Protein AF-A0A062GW82-F1 (afdb_monomer_lite)

Radius of gyration: 28.79 Å; chains: 1; bounding box: 67×56×86 Å

pLDDT: mean 89.24, std 9.69, range [45.62, 98.44]

Sequence (440 aa):
LTATAAAIFVGYLLVKIGVVNQQMAKETWIAPILDFFKRYGVKLALVLLLLIGFFRISDIIAGVISNVFYQDLNFSKEQIAEAVKIYGVLFSLVGGFLGGLLAQRINIMKLMFVGAVLASSTNLIFIGLVKSGQPLDMVDVKVGEHSYQVKPDEVGLWKLEVPSSAFSGTKQIEVKAAYASNDVAPVTRTQPLLTTESAKSPLQILPVMGNDQVSLKDGEGSVVVRGQYFGKALTPTQKIIISLDGQNFDAKMTDQKGVFSAAIDAKKLVASTSKELNVAVMDGEQKILSASHPYAVSSNQKAASELDVNIEPVAYIDPLSGQPVEVSGKVIKPYSSLWLYFAIIVDNLASGLAGAAFIAFLSSLTSVSFTAVQYAIFSSLMTLTPKLLGGYSGTIVSNIGYPKFFLMTTLIGIPILILVVWVGKLLRDHQTHESEKAGE

Foldseek 3Di:
DVVVVVVVVVLVVCCVVVVDPPVNCCLQPPVQLVVLCVQQPDVLSVLVLVLLQQLCQLQLLCVLCVVVLCVLLVDDPVLVCCLCVPLLVVLLVVLQVVLQVVVVVDPLLVLLLLLLLLLLVLLVLVLVQLVQWFAKDWKWKQQAPDIDTWHAFSSFKTKDWAWLLSNVVGQKMKIWIDGPPVPADIEIFIWGAAEPVNVVAQKDKTQFVRPLEQEPVLQPFWGKTKMFGDDPDDDPQKWKWKDAPRDTFTWDDPDPLRMIITTHRSNSCQPGPQQKIKIFIDRPPDTPHIDIDHGYYDPDCPDLADKDKFWDDWGYGHSPPRGITMTIIGIHHHTDSVSSSVSSNSNSSSVSSSVSSVLSVQQVSGDPSNRVSSSVVSVCSSCPNSVVSSVCSVVVCVVPNSSVSSVVSSVSSVVSSVSSVVSVVSVVVSVVVVVVVVVD

Structure (mmCIF, N/CA/C/O backbone):
data_AF-A0A062GW82-F1
#
_entry.id   AF-A0A062GW82-F1
#
loop_
_atom_site.group_PDB
_atom_site.id
_atom_site.type_symbol
_atom_site.label_atom_id
_atom_site.label_alt_id
_atom_site.label_comp_id
_atom_site.label_asym_id
_atom_site.label_entity_id
_atom_site.label_seq_id
_atom_site.pdbx_PDB_ins_code
_atom_site.Cartn_x
_atom_site.Cartn_y
_atom_site.Cartn_z
_atom_site.occupancy
_atom_site.B_iso_or_equiv
_atom_site.auth_seq_id
_atom_site.auth_comp_id
_atom_site.auth_asym_id
_atom_site.auth_atom_id
_atom_site.pdbx_PDB_model_num
ATOM 1 N N . LEU A 1 1 ? -8.883 11.085 -20.533 1.00 55.06 1 LEU A N 1
ATOM 2 C CA . LEU A 1 1 ? -9.249 11.640 -21.860 1.00 55.06 1 LEU A CA 1
ATOM 3 C C . LEU A 1 1 ? -9.427 13.162 -21.855 1.00 55.06 1 LEU A C 1
ATOM 5 O O . LEU A 1 1 ? -8.930 13.804 -22.770 1.00 55.06 1 LEU A O 1
ATOM 9 N N . THR A 1 2 ? -10.075 13.753 -20.846 1.00 71.75 2 THR A N 1
ATOM 10 C CA . THR A 1 2 ? -10.357 15.203 -20.780 1.00 71.75 2 THR A CA 1
ATOM 11 C C . THR A 1 2 ? -9.103 16.084 -20.747 1.00 71.75 2 THR A C 1
ATOM 13 O O . THR A 1 2 ? -9.040 17.059 -21.484 1.00 71.75 2 THR A O 1
ATOM 16 N N . ALA A 1 3 ? -8.071 15.716 -19.980 1.00 70.81 3 ALA A N 1
ATOM 17 C CA . ALA A 1 3 ? -6.833 16.500 -19.881 1.00 70.81 3 ALA A CA 1
ATOM 18 C C . ALA A 1 3 ? -6.009 16.519 -21.184 1.00 70.81 3 ALA A C 1
ATOM 20 O O . ALA A 1 3 ? -5.510 17.566 -21.579 1.00 70.81 3 ALA A O 1
ATOM 21 N N . THR A 1 4 ? -5.899 15.386 -21.887 1.00 70.31 4 THR A N 1
ATOM 22 C CA . THR A 1 4 ? -5.193 15.307 -23.180 1.00 70.31 4 THR A CA 1
ATOM 23 C C . THR A 1 4 ? -5.941 16.070 -24.267 1.00 70.31 4 THR A C 1
ATOM 25 O O . THR A 1 4 ? -5.326 16.827 -25.011 1.00 70.31 4 THR A O 1
ATOM 28 N N . ALA A 1 5 ? -7.269 15.924 -24.328 1.00 76.62 5 ALA A N 1
ATOM 29 C CA . ALA A 1 5 ? -8.098 16.698 -25.246 1.00 76.62 5 ALA A CA 1
ATOM 30 C C . ALA A 1 5 ? -7.999 18.203 -24.953 1.00 76.62 5 ALA A C 1
ATOM 32 O O . ALA A 1 5 ? -7.835 18.987 -25.880 1.00 76.62 5 ALA A O 1
ATOM 33 N N . ALA A 1 6 ? -8.005 18.600 -23.675 1.00 81.00 6 ALA A N 1
ATOM 34 C CA . ALA A 1 6 ? -7.804 19.985 -23.262 1.00 81.00 6 ALA A CA 1
ATOM 35 C C . ALA A 1 6 ? -6.408 20.505 -23.635 1.00 81.00 6 ALA A C 1
ATOM 37 O O . ALA A 1 6 ? -6.304 21.596 -24.176 1.00 81.00 6 ALA A O 1
ATOM 38 N N . ALA A 1 7 ? -5.342 19.728 -23.424 1.00 78.69 7 ALA A N 1
ATOM 39 C CA . ALA A 1 7 ? -3.981 20.123 -23.793 1.00 78.69 7 ALA A CA 1
ATOM 40 C C . ALA A 1 7 ? -3.819 20.296 -25.313 1.00 78.69 7 ALA A C 1
ATOM 42 O O . ALA A 1 7 ? -3.257 21.294 -25.762 1.00 78.69 7 ALA A O 1
ATOM 43 N N . ILE A 1 8 ? -4.364 19.368 -26.110 1.00 82.06 8 ILE A N 1
ATOM 44 C CA . ILE A 1 8 ? -4.376 19.466 -27.578 1.00 82.06 8 ILE A CA 1
ATOM 45 C C . ILE A 1 8 ? -5.206 20.674 -28.022 1.00 82.06 8 ILE A C 1
ATOM 47 O O . ILE A 1 8 ? -4.781 21.420 -28.900 1.00 82.06 8 ILE A O 1
ATOM 51 N N . PHE A 1 9 ? -6.366 20.899 -27.402 1.00 85.25 9 PHE A N 1
ATOM 52 C CA . PHE A 1 9 ? -7.244 22.024 -27.710 1.00 85.25 9 PHE A CA 1
ATOM 53 C C . PHE A 1 9 ? -6.609 23.374 -27.361 1.00 85.25 9 PHE A C 1
ATOM 55 O O . PHE A 1 9 ? -6.669 24.297 -28.166 1.00 85.25 9 PHE A O 1
ATOM 62 N N . VAL A 1 10 ? -5.946 23.479 -26.206 1.00 85.38 10 VAL A N 1
ATOM 63 C CA . VAL A 1 10 ? -5.182 24.666 -25.799 1.00 85.38 10 VAL A CA 1
ATOM 64 C C . VAL A 1 10 ? -4.016 24.897 -26.756 1.00 85.38 10 VAL A C 1
ATOM 66 O O . VAL A 1 10 ? -3.857 26.010 -27.245 1.00 85.38 10 VAL A O 1
ATOM 69 N N . GLY A 1 11 ? -3.247 23.859 -27.096 1.00 80.81 11 GLY A N 1
ATOM 70 C CA . GLY A 1 11 ? -2.172 23.959 -28.087 1.00 80.81 11 GLY A CA 1
ATOM 71 C C . GLY A 1 11 ? -2.684 24.429 -29.452 1.00 80.81 11 GLY A C 1
ATOM 72 O O . GLY A 1 11 ? -2.124 25.348 -30.045 1.00 80.81 11 GLY A O 1
ATOM 73 N N . TYR A 1 12 ? -3.803 23.869 -29.916 1.00 83.56 12 TYR A N 1
ATOM 74 C CA . TYR A 1 12 ? -4.475 24.290 -31.144 1.00 83.56 12 TYR A CA 1
ATOM 75 C C . TYR A 1 12 ? -4.957 25.748 -31.075 1.00 83.56 12 TYR A C 1
ATOM 77 O O . TYR A 1 12 ? -4.729 26.507 -32.015 1.00 83.56 12 TYR A O 1
ATOM 85 N N . LEU A 1 13 ? -5.578 26.166 -29.966 1.00 85.69 13 LEU A N 1
ATOM 86 C CA . LEU A 1 13 ? -6.027 27.544 -29.750 1.00 85.69 13 LEU A CA 1
ATOM 87 C C . LEU A 1 13 ? -4.859 28.530 -29.742 1.00 85.69 13 LEU A C 1
ATOM 89 O O . LEU A 1 13 ? -4.950 29.563 -30.394 1.00 85.69 13 LEU A O 1
ATOM 93 N N . LEU A 1 14 ? -3.756 28.211 -29.065 1.00 85.44 14 LEU A N 1
ATOM 94 C CA . LEU A 1 14 ? -2.565 29.064 -29.009 1.00 85.44 14 LEU A CA 1
ATOM 95 C C . LEU A 1 14 ? -1.950 29.284 -30.397 1.00 85.44 14 LEU A C 1
ATOM 97 O O . LEU A 1 14 ? -1.530 30.396 -30.720 1.00 85.44 14 LEU A O 1
ATOM 101 N N . VAL A 1 15 ? -1.952 28.249 -31.242 1.00 83.88 15 VAL A N 1
ATOM 102 C CA . VAL A 1 15 ? -1.514 28.353 -32.641 1.00 83.88 15 VAL A CA 1
ATOM 103 C C . VAL A 1 15 ? -2.528 29.135 -33.485 1.00 83.88 15 VAL A C 1
ATOM 105 O O . VAL A 1 15 ? -2.142 29.958 -34.311 1.00 83.88 15 VAL A O 1
ATOM 108 N N . LYS A 1 16 ? -3.832 28.920 -33.271 1.00 84.12 16 LYS A N 1
ATOM 109 C CA . LYS A 1 16 ? -4.908 29.585 -34.025 1.00 84.12 16 LYS A CA 1
ATOM 110 C C . LYS A 1 16 ? -5.031 31.078 -33.709 1.00 84.12 16 LYS A C 1
ATOM 112 O O . LYS A 1 16 ? -5.319 31.858 -34.608 1.00 84.12 16 LYS A O 1
ATOM 117 N N . ILE A 1 17 ? -4.811 31.468 -32.454 1.00 87.50 17 ILE A N 1
ATOM 118 C CA . ILE A 1 17 ? -4.850 32.862 -31.980 1.00 87.50 17 ILE A CA 1
ATOM 119 C C . ILE A 1 17 ? -3.544 33.605 -32.342 1.00 87.50 17 ILE A C 1
ATOM 121 O O . ILE A 1 17 ? -3.453 34.816 -32.182 1.00 87.50 17 ILE A O 1
ATOM 125 N N . GLY A 1 18 ? -2.535 32.905 -32.876 1.00 81.81 18 GLY A N 1
ATOM 126 C CA . GLY A 1 18 ? -1.275 33.509 -33.321 1.00 81.81 18 GLY A CA 1
ATOM 127 C C . GLY A 1 18 ? -0.275 33.783 -32.195 1.00 81.81 18 GLY A C 1
ATOM 128 O O . GLY A 1 18 ? 0.764 34.386 -32.442 1.00 81.81 18 GLY A O 1
ATOM 129 N N . VAL A 1 19 ? -0.551 33.304 -30.976 1.00 84.38 19 VAL A N 1
ATOM 130 C CA . VAL A 1 19 ? 0.381 33.364 -29.834 1.00 84.38 19 VAL A CA 1
ATOM 131 C C . VAL A 1 19 ? 1.617 32.496 -30.099 1.00 84.38 19 VAL A C 1
ATOM 133 O O . VAL A 1 19 ? 2.715 32.814 -29.652 1.00 84.38 19 VAL A O 1
ATOM 136 N N . VAL A 1 20 ? 1.449 31.407 -30.857 1.00 79.25 20 VAL A N 1
ATOM 137 C CA . VAL A 1 20 ? 2.528 30.507 -31.279 1.00 79.25 20 VAL A CA 1
ATOM 138 C C . VAL A 1 20 ? 2.574 30.453 -32.805 1.00 79.25 20 VAL A C 1
ATOM 140 O O . VAL A 1 20 ? 1.591 30.096 -33.452 1.00 79.25 20 VAL A O 1
ATOM 143 N N . ASN A 1 21 ? 3.732 30.769 -33.389 1.00 84.50 21 ASN A N 1
ATOM 144 C CA . ASN A 1 21 ? 3.948 30.676 -34.833 1.00 84.50 21 ASN A CA 1
ATOM 145 C C . ASN A 1 21 ? 3.745 29.224 -35.320 1.00 84.50 21 ASN A C 1
ATOM 147 O O . ASN A 1 21 ? 4.320 28.290 -34.762 1.00 84.50 21 ASN A O 1
ATOM 151 N N . GLN A 1 22 ? 2.952 29.027 -36.380 1.00 79.25 22 GLN A N 1
ATOM 152 C CA . GLN A 1 22 ? 2.665 27.704 -36.954 1.00 79.25 22 GLN A CA 1
ATOM 153 C C . GLN A 1 22 ? 3.920 26.937 -37.389 1.00 79.25 22 GLN A C 1
ATOM 155 O O . GLN A 1 22 ? 3.979 25.717 -37.228 1.00 79.25 22 GLN A O 1
ATOM 160 N N . GLN A 1 23 ? 4.915 27.635 -37.934 1.00 81.12 23 GLN A N 1
ATOM 161 C CA . GLN A 1 23 ? 6.194 27.058 -38.341 1.00 81.12 23 GLN A CA 1
ATOM 162 C C . GLN A 1 23 ? 6.953 26.542 -37.117 1.00 81.12 23 GLN A C 1
ATOM 164 O O . GLN A 1 23 ? 7.304 25.367 -37.052 1.00 81.12 23 GLN A O 1
ATOM 169 N N . MET A 1 24 ? 7.069 27.387 -36.092 1.00 79.69 24 MET A N 1
ATOM 170 C CA . MET A 1 24 ? 7.693 27.047 -34.815 1.00 79.69 24 MET A CA 1
ATOM 171 C C . MET A 1 24 ? 6.967 25.887 -34.118 1.00 79.69 24 MET A C 1
ATOM 173 O O . MET A 1 24 ? 7.612 24.999 -33.569 1.00 79.69 24 MET A O 1
ATOM 177 N N . ALA A 1 25 ? 5.632 25.829 -34.180 1.00 79.25 25 ALA A N 1
ATOM 178 C CA . ALA A 1 25 ? 4.855 24.714 -33.642 1.00 79.25 25 ALA A CA 1
ATOM 179 C C . ALA A 1 25 ? 5.133 23.400 -34.392 1.00 79.25 25 ALA A C 1
ATOM 181 O O . ALA A 1 25 ? 5.329 22.363 -33.759 1.00 79.25 25 ALA A O 1
ATOM 182 N N . LYS A 1 26 ? 5.203 23.428 -35.729 1.00 81.88 26 LYS A N 1
ATOM 183 C CA . LYS A 1 26 ? 5.572 22.247 -36.528 1.00 81.88 26 LYS A CA 1
ATOM 184 C C . LYS A 1 26 ? 6.994 21.782 -36.218 1.00 81.88 26 LYS A C 1
ATOM 186 O O . LYS A 1 26 ? 7.199 20.589 -36.007 1.00 81.88 26 LYS A O 1
ATOM 191 N N . GLU A 1 27 ? 7.948 22.703 -36.143 1.00 83.50 27 GLU A N 1
ATOM 192 C CA . GLU A 1 27 ? 9.352 22.413 -35.829 1.00 83.50 27 GLU A CA 1
ATOM 193 C C . GLU A 1 27 ? 9.544 21.908 -34.396 1.00 83.50 27 GLU A C 1
ATOM 195 O O . GLU A 1 27 ? 10.375 21.040 -34.158 1.00 83.50 27 GLU A O 1
ATOM 200 N N . THR A 1 28 ? 8.735 22.388 -33.451 1.00 81.62 28 THR A N 1
ATOM 201 C CA . THR A 1 28 ? 8.851 22.003 -32.040 1.00 81.62 28 THR A CA 1
ATOM 202 C C . THR A 1 28 ? 8.100 20.712 -31.720 1.00 81.62 28 THR A C 1
ATOM 204 O O . THR A 1 28 ? 8.574 19.942 -30.898 1.00 81.62 28 THR A O 1
ATOM 207 N N . TRP A 1 29 ? 6.943 20.438 -32.335 1.00 81.19 29 TRP A N 1
ATOM 208 C CA . TRP A 1 29 ? 6.079 19.314 -31.927 1.00 81.19 29 TRP A CA 1
ATOM 209 C C . TRP A 1 29 ? 6.037 18.166 -32.937 1.00 81.19 29 TRP A C 1
ATOM 211 O O . TRP A 1 29 ? 5.917 17.009 -32.543 1.00 81.19 29 TRP A O 1
ATOM 221 N N . ILE A 1 30 ? 6.127 18.458 -34.237 1.00 86.62 30 ILE A N 1
ATOM 222 C CA . ILE A 1 30 ? 5.937 17.457 -35.299 1.00 86.62 30 ILE A CA 1
ATOM 223 C C . ILE A 1 30 ? 7.282 16.974 -35.844 1.00 86.62 30 ILE A C 1
ATOM 225 O O . ILE A 1 30 ? 7.495 15.766 -35.963 1.00 86.62 30 ILE A O 1
ATOM 229 N N . ALA A 1 31 ? 8.202 17.894 -36.148 1.00 91.00 31 ALA A N 1
ATOM 230 C CA . ALA A 1 31 ? 9.514 17.561 -36.698 1.00 91.00 31 ALA A CA 1
ATOM 231 C C . ALA A 1 31 ? 10.318 16.570 -35.828 1.00 91.00 31 ALA A C 1
ATOM 233 O O . ALA A 1 31 ? 10.856 15.627 -36.407 1.00 91.00 31 ALA A O 1
ATOM 234 N N . PRO A 1 32 ? 10.326 16.660 -34.480 1.00 91.62 32 PRO A N 1
ATOM 235 C CA . PRO A 1 32 ? 11.041 15.704 -33.634 1.00 91.62 32 PRO A CA 1
ATOM 236 C C . PRO A 1 32 ? 10.488 14.281 -33.726 1.00 91.62 32 PRO A C 1
ATOM 238 O O . PRO A 1 32 ? 11.246 13.314 -33.695 1.00 91.62 32 PRO A O 1
ATOM 241 N N . ILE A 1 33 ? 9.165 14.138 -33.837 1.00 92.19 33 ILE A N 1
ATOM 242 C CA . ILE A 1 33 ? 8.514 12.830 -33.953 1.00 92.19 33 ILE A CA 1
ATOM 243 C C . ILE A 1 33 ? 8.814 12.246 -35.332 1.00 92.19 33 ILE A C 1
ATOM 245 O O . ILE A 1 33 ? 9.249 11.103 -35.440 1.00 92.19 33 ILE A O 1
ATOM 249 N N . LEU A 1 34 ? 8.636 13.041 -36.390 1.00 92.81 34 LEU A N 1
ATOM 250 C CA . LEU A 1 34 ? 8.944 12.607 -37.751 1.00 92.81 34 LEU A CA 1
ATOM 251 C C . LEU A 1 34 ? 10.418 12.220 -37.907 1.00 92.81 34 LEU A C 1
ATOM 253 O O . LEU A 1 34 ? 10.697 11.211 -38.546 1.00 92.81 34 LEU A O 1
ATOM 257 N N . ASP A 1 35 ? 11.340 12.982 -37.317 1.00 94.12 35 ASP A N 1
ATOM 258 C CA . ASP A 1 35 ? 12.768 12.655 -37.266 1.00 94.12 35 ASP A CA 1
ATOM 259 C C . ASP A 1 35 ? 13.000 11.264 -36.665 1.00 94.12 35 ASP A C 1
ATOM 261 O O . ASP A 1 35 ? 13.651 10.423 -37.279 1.00 94.12 35 ASP A O 1
ATOM 265 N N . PHE A 1 36 ? 12.391 10.974 -35.515 1.00 94.62 36 PHE A N 1
ATOM 266 C CA . PHE A 1 36 ? 12.521 9.672 -34.863 1.00 94.62 36 PHE A CA 1
ATOM 267 C C . PHE A 1 36 ? 12.032 8.512 -35.748 1.00 94.62 36 PHE A C 1
ATOM 269 O O . PHE A 1 36 ? 12.741 7.519 -35.924 1.00 94.62 36 PHE A O 1
ATOM 276 N N . PHE A 1 37 ? 10.850 8.643 -36.358 1.00 95.31 37 PHE A N 1
ATOM 277 C CA . PHE A 1 37 ? 10.302 7.610 -37.245 1.00 95.31 37 PHE A CA 1
ATOM 278 C C . PHE A 1 37 ? 11.082 7.464 -38.555 1.00 95.31 37 PHE A C 1
ATOM 280 O O . PHE A 1 37 ? 11.136 6.364 -39.102 1.00 95.31 37 PHE A O 1
ATOM 287 N N . LYS A 1 38 ? 11.689 8.544 -39.059 1.00 93.62 38 LYS A N 1
ATOM 288 C CA . LYS A 1 38 ? 12.565 8.495 -40.235 1.00 93.62 38 LYS A CA 1
ATOM 289 C C . LYS A 1 38 ? 13.873 7.774 -39.932 1.00 93.62 38 LYS A C 1
ATOM 291 O O . LYS A 1 38 ? 14.267 6.939 -40.735 1.00 93.62 38 LYS A O 1
ATOM 296 N N . ARG A 1 39 ? 14.503 8.066 -38.786 1.00 93.00 39 ARG A N 1
ATOM 297 C CA . ARG A 1 39 ? 15.766 7.437 -38.371 1.00 93.00 39 ARG A CA 1
ATOM 298 C C . ARG A 1 39 ? 15.598 5.936 -38.176 1.00 93.00 39 ARG A C 1
ATOM 300 O O . ARG A 1 39 ? 16.270 5.159 -38.828 1.00 93.00 39 ARG A O 1
ATOM 307 N N . TYR A 1 40 ? 14.636 5.520 -37.357 1.00 93.12 40 TYR A N 1
ATOM 308 C CA . TYR A 1 40 ? 14.508 4.106 -36.993 1.00 93.12 40 TYR A CA 1
ATOM 309 C C . TYR A 1 40 ? 13.580 3.300 -37.916 1.00 93.12 40 TYR A C 1
ATOM 311 O O . TYR A 1 40 ? 13.582 2.071 -37.886 1.00 93.12 40 TYR A O 1
ATOM 319 N N . GLY A 1 41 ? 12.760 3.954 -38.738 1.00 93.75 41 GLY A N 1
ATOM 320 C CA . GLY A 1 41 ? 11.681 3.302 -39.478 1.00 93.75 41 GLY A CA 1
ATOM 321 C C . GLY A 1 41 ? 10.505 2.898 -38.577 1.00 93.75 41 GLY A C 1
ATOM 322 O O . GLY A 1 41 ? 10.632 2.736 -37.363 1.00 93.75 41 GLY A O 1
ATOM 323 N N . VAL A 1 42 ? 9.324 2.706 -39.176 1.00 93.56 42 VAL A N 1
ATOM 324 C CA . VAL A 1 42 ? 8.060 2.523 -38.430 1.00 93.56 42 VAL A CA 1
ATOM 325 C C . VAL A 1 42 ? 8.102 1.326 -37.480 1.00 93.56 42 VAL A C 1
ATOM 327 O O . VAL A 1 42 ? 7.722 1.450 -36.319 1.00 93.56 42 VAL A O 1
ATOM 330 N N . LYS A 1 43 ? 8.593 0.172 -37.947 1.00 94.25 43 LYS A N 1
ATOM 331 C CA . LYS A 1 43 ? 8.617 -1.059 -37.144 1.00 94.25 43 LYS A CA 1
ATOM 332 C C . LYS A 1 43 ? 9.477 -0.900 -35.888 1.00 94.25 43 LYS A C 1
ATOM 334 O O . LYS A 1 43 ? 8.993 -1.170 -34.796 1.00 94.25 43 LYS A O 1
ATOM 339 N N . LEU A 1 44 ? 10.728 -0.460 -36.027 1.00 94.88 44 LEU A N 1
ATOM 340 C CA . LEU A 1 44 ? 11.640 -0.309 -34.890 1.00 94.88 44 LEU A CA 1
ATOM 341 C C . LEU A 1 44 ? 11.208 0.841 -33.977 1.00 94.88 44 LEU A C 1
ATOM 343 O O . LEU A 1 44 ? 11.187 0.655 -32.765 1.00 94.88 44 LEU A O 1
ATOM 347 N N . ALA A 1 45 ? 10.772 1.975 -34.534 1.00 95.94 45 ALA A N 1
ATOM 348 C CA . ALA A 1 45 ? 10.249 3.094 -33.751 1.00 95.94 45 ALA A CA 1
ATOM 349 C C . ALA A 1 45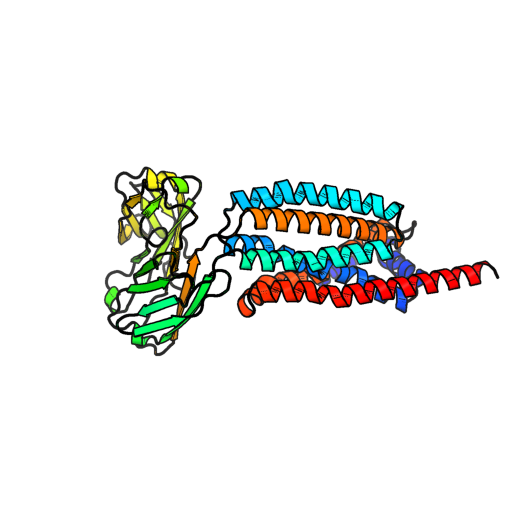 ? 9.091 2.665 -32.834 1.00 95.94 45 ALA A C 1
ATOM 351 O O . ALA A 1 45 ? 9.101 2.977 -31.646 1.00 95.94 45 ALA A O 1
ATOM 352 N N . LEU A 1 46 ? 8.123 1.892 -33.341 1.00 96.44 46 LEU A N 1
ATOM 353 C CA . LEU A 1 46 ? 7.007 1.398 -32.526 1.00 96.44 46 LEU A CA 1
ATOM 354 C C . LEU A 1 46 ? 7.468 0.457 -31.406 1.00 96.44 46 LEU A C 1
ATOM 356 O O . LEU A 1 46 ? 6.998 0.579 -30.277 1.00 96.44 46 LEU A O 1
ATOM 360 N N . VAL A 1 47 ? 8.404 -0.452 -31.687 1.00 96.44 47 VAL A N 1
ATOM 361 C CA . VAL A 1 47 ? 8.925 -1.379 -30.668 1.00 96.44 47 VAL A CA 1
ATOM 362 C C . VAL A 1 47 ? 9.763 -0.634 -29.616 1.00 96.44 47 VAL A C 1
ATOM 364 O O . VAL A 1 47 ? 9.667 -0.952 -28.432 1.00 96.44 47 VAL A O 1
ATOM 367 N N . LEU A 1 48 ? 10.513 0.405 -30.003 1.00 96.62 48 LEU A N 1
ATOM 368 C CA . LEU A 1 48 ? 11.215 1.296 -29.071 1.00 96.62 48 LEU A CA 1
ATOM 369 C C . LEU A 1 48 ? 10.238 2.048 -28.162 1.00 96.62 48 LEU A C 1
ATOM 371 O O . LEU A 1 48 ? 10.453 2.097 -26.955 1.00 96.62 48 LEU A O 1
ATOM 375 N N . LEU A 1 49 ? 9.147 2.591 -28.712 1.00 96.38 49 LEU A N 1
ATOM 376 C CA . LEU A 1 49 ? 8.112 3.270 -27.925 1.00 96.38 49 LEU A CA 1
ATOM 377 C C . LEU A 1 49 ? 7.411 2.312 -26.955 1.00 96.38 49 LEU A C 1
ATOM 379 O O . LEU A 1 49 ? 7.155 2.688 -25.811 1.00 96.38 49 LEU A O 1
ATOM 383 N N . LEU A 1 50 ? 7.149 1.068 -27.376 1.00 96.50 50 LEU A N 1
ATOM 384 C CA . LEU A 1 50 ? 6.657 0.021 -26.479 1.00 96.50 50 LEU A CA 1
ATOM 385 C C . LEU A 1 50 ? 7.661 -0.248 -25.357 1.00 96.50 50 LEU A C 1
ATOM 387 O O . LEU A 1 50 ? 7.275 -0.257 -24.192 1.00 96.50 50 LEU A O 1
ATOM 391 N N . LEU A 1 51 ? 8.949 -0.411 -25.672 1.00 97.06 51 LEU A N 1
ATOM 392 C CA . LEU A 1 51 ? 9.960 -0.624 -24.640 1.00 97.06 51 LEU A CA 1
ATOM 393 C C . LEU A 1 51 ? 9.994 0.552 -23.666 1.00 97.06 51 LEU A C 1
ATOM 395 O O . LEU A 1 51 ? 9.927 0.334 -22.465 1.00 97.06 51 LEU A O 1
ATOM 399 N N . ILE A 1 52 ? 10.014 1.786 -24.166 1.00 96.12 52 ILE A N 1
ATOM 400 C CA . ILE A 1 52 ? 10.029 2.994 -23.338 1.00 96.12 52 ILE A CA 1
ATOM 401 C C . ILE A 1 52 ? 8.821 3.034 -22.398 1.00 96.12 52 ILE A C 1
ATOM 403 O O . ILE A 1 52 ? 8.992 3.240 -21.199 1.00 96.12 52 ILE A O 1
ATOM 407 N N . GLY A 1 53 ? 7.613 2.813 -22.922 1.00 95.62 53 GLY A N 1
ATOM 408 C CA . GLY A 1 53 ? 6.376 2.900 -22.143 1.00 95.62 53 GLY A CA 1
ATOM 409 C C . GLY A 1 53 ? 6.175 1.766 -21.134 1.00 95.62 53 GLY A C 1
ATOM 410 O O . GLY A 1 53 ? 5.461 1.952 -20.150 1.00 95.62 53 GLY A O 1
ATOM 411 N N . PHE A 1 54 ? 6.790 0.602 -21.357 1.00 96.06 54 PHE A N 1
ATOM 412 C CA . PHE A 1 54 ? 6.615 -0.578 -20.506 1.00 96.06 54 PHE A CA 1
ATOM 413 C C . PHE A 1 54 ? 7.843 -0.932 -19.663 1.00 96.06 54 PHE A C 1
ATOM 415 O O . PHE A 1 54 ? 7.701 -1.719 -18.736 1.00 96.06 54 PHE A O 1
ATOM 422 N N . PHE A 1 55 ? 9.024 -0.354 -19.905 1.00 95.75 55 PHE A N 1
ATOM 423 C CA . PHE A 1 55 ? 10.264 -0.743 -19.213 1.00 95.75 55 PHE A CA 1
ATOM 424 C C . PHE A 1 55 ? 10.148 -0.684 -17.683 1.00 95.75 55 PHE A C 1
ATOM 426 O O . PHE A 1 55 ? 10.690 -1.538 -16.988 1.00 95.75 55 PHE A O 1
ATOM 433 N N . ARG A 1 56 ? 9.406 0.304 -17.170 1.00 94.00 56 ARG A N 1
ATOM 434 C CA . ARG A 1 56 ? 9.247 0.590 -15.734 1.00 94.00 56 ARG A CA 1
ATOM 435 C C . ARG A 1 56 ? 7.871 0.221 -15.182 1.00 94.00 56 ARG A C 1
ATOM 437 O O . ARG A 1 56 ? 7.401 0.770 -14.188 1.00 94.00 56 ARG A O 1
ATOM 444 N N . ILE A 1 57 ? 7.150 -0.654 -15.879 1.00 94.25 57 ILE A N 1
ATOM 445 C CA . ILE A 1 57 ? 5.792 -1.019 -15.468 1.00 94.25 57 ILE A CA 1
ATOM 446 C C . ILE A 1 57 ? 5.786 -1.815 -14.154 1.00 94.25 57 ILE A C 1
ATOM 448 O O . ILE A 1 57 ? 4.928 -1.576 -13.313 1.00 94.25 57 ILE A O 1
ATOM 452 N N . SER A 1 58 ? 6.757 -2.711 -13.948 1.00 92.88 58 SER A N 1
ATOM 453 C CA . SER A 1 58 ? 6.831 -3.579 -12.762 1.00 92.88 58 SER A CA 1
ATOM 454 C C . SER A 1 58 ? 7.058 -2.787 -11.473 1.00 92.88 58 SER A C 1
ATOM 456 O O . SER A 1 58 ? 6.360 -2.997 -10.482 1.00 92.88 58 SER A O 1
ATOM 458 N N . ASP A 1 59 ? 8.030 -1.878 -11.480 1.00 91.31 59 ASP A N 1
ATOM 459 C CA . ASP A 1 59 ? 8.450 -1.122 -10.302 1.00 91.31 59 ASP A CA 1
ATOM 460 C C . ASP A 1 59 ? 7.514 0.056 -10.008 1.00 91.31 59 ASP A C 1
ATOM 462 O O . ASP A 1 59 ? 7.162 0.277 -8.854 1.00 91.31 59 ASP A O 1
ATOM 466 N N . ILE A 1 60 ? 7.038 0.788 -11.026 1.00 92.12 60 ILE A N 1
ATOM 467 C CA . ILE A 1 60 ? 6.153 1.938 -10.786 1.00 92.12 60 ILE A CA 1
ATOM 468 C C . ILE A 1 60 ? 4.790 1.470 -10.261 1.00 92.12 60 ILE A C 1
ATOM 470 O O . ILE A 1 60 ? 4.263 2.091 -9.341 1.00 92.12 60 ILE A O 1
ATOM 474 N N . ILE A 1 61 ? 4.219 0.377 -10.790 1.00 94.12 61 ILE A N 1
ATOM 475 C CA . ILE A 1 61 ? 2.929 -0.150 -10.304 1.00 94.12 61 ILE A CA 1
ATOM 476 C C . ILE A 1 61 ? 3.031 -0.589 -8.838 1.00 94.12 61 ILE A C 1
ATOM 478 O O . ILE A 1 61 ? 2.146 -0.262 -8.042 1.00 94.12 61 ILE A O 1
ATOM 482 N N . ALA A 1 62 ? 4.106 -1.300 -8.479 1.00 92.75 62 ALA A N 1
ATOM 483 C CA . ALA A 1 62 ? 4.361 -1.719 -7.104 1.00 92.75 62 ALA A CA 1
ATOM 484 C C . ALA A 1 62 ? 4.628 -0.514 -6.183 1.00 92.75 62 ALA A C 1
ATOM 486 O O . ALA A 1 62 ? 4.046 -0.419 -5.103 1.00 92.75 62 ALA A O 1
ATOM 487 N N . GLY A 1 63 ? 5.415 0.458 -6.651 1.00 92.25 63 GLY A N 1
ATOM 488 C CA . GLY A 1 63 ? 5.768 1.668 -5.911 1.00 92.25 63 GLY A CA 1
ATOM 489 C C . GLY A 1 63 ? 4.571 2.534 -5.509 1.00 92.25 63 GLY A C 1
ATOM 490 O O . GLY A 1 63 ? 4.601 3.172 -4.458 1.00 92.25 63 GLY A O 1
ATOM 491 N N . VAL A 1 64 ? 3.486 2.535 -6.297 1.00 92.12 64 VAL A N 1
ATOM 492 C CA . VAL A 1 64 ? 2.260 3.288 -5.963 1.00 92.12 64 VAL A CA 1
ATOM 493 C C . VAL A 1 64 ? 1.591 2.762 -4.687 1.00 92.12 64 VAL A C 1
ATOM 495 O O . VAL A 1 64 ? 1.023 3.558 -3.939 1.00 92.12 64 VAL A O 1
ATOM 498 N N . ILE A 1 65 ? 1.676 1.455 -4.404 1.00 93.56 65 ILE A N 1
ATOM 499 C CA . ILE A 1 65 ? 1.026 0.845 -3.231 1.00 93.56 65 ILE A CA 1
ATOM 500 C C . ILE A 1 65 ? 1.976 0.628 -2.044 1.00 93.56 65 ILE A C 1
ATOM 502 O O . ILE A 1 65 ? 1.502 0.325 -0.954 1.00 93.56 65 ILE A O 1
ATOM 506 N N . SER A 1 66 ? 3.291 0.824 -2.200 1.00 93.44 66 SER A N 1
ATOM 507 C CA . SER A 1 66 ? 4.292 0.517 -1.164 1.00 93.44 66 SER A CA 1
ATOM 508 C C . SER A 1 66 ? 4.006 1.160 0.196 1.00 93.44 66 SER A C 1
ATOM 510 O O . SER A 1 66 ? 4.085 0.487 1.216 1.00 93.44 66 SER A O 1
ATOM 512 N N . ASN A 1 67 ? 3.623 2.440 0.237 1.00 93.12 67 ASN A N 1
ATOM 513 C CA . ASN A 1 67 ? 3.343 3.109 1.514 1.00 93.12 67 ASN A CA 1
ATOM 514 C C . ASN A 1 67 ? 2.126 2.514 2.232 1.00 93.12 67 ASN A C 1
ATOM 516 O O . ASN A 1 67 ? 2.162 2.351 3.448 1.00 93.12 67 ASN A O 1
ATOM 520 N N . VAL A 1 68 ? 1.071 2.183 1.481 1.00 92.69 68 VAL A N 1
ATOM 521 C CA . VAL A 1 68 ? -0.123 1.524 2.030 1.00 92.69 68 VAL A CA 1
ATOM 522 C C . VAL A 1 68 ? 0.243 0.121 2.495 1.00 92.69 68 VAL A C 1
ATOM 524 O O . VAL A 1 68 ? -0.062 -0.244 3.617 1.00 92.69 68 VAL A O 1
ATOM 527 N N . PHE A 1 69 ? 1.006 -0.617 1.688 1.00 96.25 69 PHE A N 1
ATOM 528 C CA . PHE A 1 69 ? 1.510 -1.942 2.033 1.00 96.25 69 PHE A CA 1
ATOM 529 C C . PHE A 1 69 ? 2.284 -1.960 3.356 1.00 96.25 69 PHE A C 1
ATOM 531 O O . PHE A 1 69 ? 2.016 -2.800 4.209 1.00 96.25 69 PHE A O 1
ATOM 538 N N . TYR A 1 70 ? 3.213 -1.024 3.574 1.00 95.69 70 TYR A N 1
ATOM 539 C CA . TYR A 1 70 ? 3.965 -0.976 4.830 1.00 95.69 70 TYR A CA 1
ATOM 540 C C . TYR A 1 70 ? 3.072 -0.640 6.034 1.00 95.69 70 TYR A C 1
ATOM 542 O O . TYR A 1 70 ? 3.264 -1.195 7.114 1.00 95.69 70 TYR A O 1
ATOM 550 N N . GLN A 1 71 ? 2.073 0.226 5.851 1.00 92.06 71 GLN A N 1
ATOM 551 C CA . GLN A 1 71 ? 1.081 0.525 6.889 1.00 92.06 71 GLN A CA 1
ATOM 552 C C . GLN A 1 71 ? 0.176 -0.682 7.168 1.00 92.06 71 GLN A C 1
ATOM 554 O O . GLN A 1 71 ? -0.140 -0.970 8.323 1.00 92.06 71 GLN A O 1
ATOM 559 N N . ASP A 1 72 ? -0.178 -1.444 6.135 1.00 92.88 72 ASP A N 1
ATOM 560 C CA . ASP A 1 72 ? -0.951 -2.675 6.265 1.00 92.88 72 ASP A CA 1
ATOM 561 C C . ASP A 1 72 ? -0.156 -3.793 6.950 1.00 92.88 72 ASP A C 1
ATOM 563 O O . ASP A 1 72 ? -0.735 -4.620 7.647 1.00 92.88 72 ASP A O 1
ATOM 567 N N . LEU A 1 73 ? 1.173 -3.747 6.901 1.00 93.31 73 LEU A N 1
ATOM 568 C CA . LEU A 1 73 ? 2.054 -4.568 7.734 1.00 93.31 73 LEU A CA 1
ATOM 569 C C . LEU A 1 73 ? 2.292 -3.993 9.142 1.00 93.31 73 LEU A C 1
AT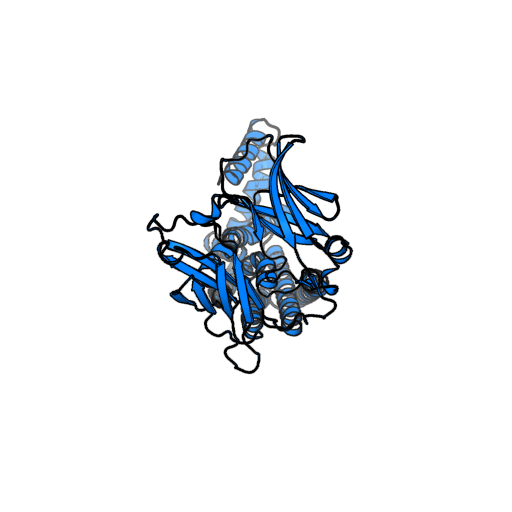OM 571 O O . LEU A 1 73 ? 3.153 -4.475 9.869 1.00 93.31 73 LEU A O 1
ATOM 575 N N . ASN A 1 74 ? 1.528 -2.983 9.560 1.00 90.00 74 ASN A N 1
ATOM 576 C CA . ASN A 1 74 ? 1.596 -2.370 10.890 1.00 90.00 74 ASN A CA 1
ATOM 577 C C . ASN A 1 74 ? 2.943 -1.688 11.212 1.00 90.00 74 ASN A C 1
ATOM 579 O O . ASN A 1 74 ? 3.251 -1.471 12.384 1.00 90.00 74 ASN A O 1
ATOM 583 N N . PHE A 1 75 ? 3.746 -1.321 10.203 1.00 90.38 75 PHE A N 1
ATOM 584 C CA . PHE A 1 75 ? 4.955 -0.527 10.435 1.00 90.38 75 PHE A CA 1
ATOM 585 C C . PHE A 1 75 ? 4.609 0.914 10.812 1.00 90.38 75 PHE A C 1
ATOM 587 O O . PHE A 1 75 ? 3.662 1.507 10.285 1.00 90.38 75 PHE A O 1
ATOM 594 N N . SER A 1 76 ? 5.408 1.499 11.708 1.00 87.12 76 SER A N 1
ATOM 595 C CA . SER A 1 76 ? 5.201 2.881 12.138 1.00 87.12 76 SER A CA 1
ATOM 596 C C . SER A 1 76 ? 5.517 3.867 11.007 1.00 87.12 76 SER A C 1
ATOM 598 O O . SER A 1 76 ? 6.318 3.592 10.108 1.00 87.12 76 SER A O 1
ATOM 600 N N . LYS A 1 77 ? 4.906 5.056 11.049 1.00 86.19 77 LYS A N 1
ATOM 601 C CA . LYS A 1 77 ? 5.153 6.099 10.041 1.00 86.19 77 LYS A CA 1
ATOM 602 C C . LYS A 1 77 ? 6.607 6.566 10.062 1.00 86.19 77 LYS A C 1
ATOM 604 O O . LYS A 1 77 ? 7.148 6.891 9.010 1.00 86.19 77 LYS A O 1
ATOM 609 N N . GLU A 1 78 ? 7.228 6.567 11.235 1.00 86.62 78 GLU A N 1
ATOM 610 C CA . GLU A 1 78 ? 8.624 6.930 11.471 1.00 86.62 78 GLU A CA 1
ATOM 611 C C . GLU A 1 78 ? 9.552 5.890 10.843 1.00 86.62 78 GLU A C 1
ATOM 613 O O . GLU A 1 78 ? 10.433 6.264 10.075 1.00 86.62 78 GLU A O 1
ATOM 618 N N . GLN A 1 79 ? 9.298 4.596 11.076 1.00 89.81 79 GLN A N 1
ATOM 619 C CA . GLN A 1 79 ? 10.058 3.504 10.456 1.00 89.81 79 GLN A CA 1
ATOM 620 C C . GLN A 1 79 ? 9.954 3.547 8.930 1.00 89.81 79 GLN A C 1
ATOM 622 O O . GLN A 1 79 ? 10.959 3.445 8.228 1.00 89.81 79 GLN A O 1
ATOM 627 N N . ILE A 1 80 ? 8.742 3.749 8.404 1.00 92.19 80 ILE A N 1
ATOM 628 C CA . ILE A 1 80 ? 8.516 3.885 6.961 1.00 92.19 80 ILE A CA 1
ATOM 629 C C . ILE A 1 80 ? 9.262 5.108 6.420 1.00 92.19 80 ILE A C 1
ATOM 631 O O . ILE A 1 80 ? 9.929 5.018 5.390 1.00 92.19 80 ILE A O 1
ATOM 635 N N . ALA A 1 81 ? 9.168 6.253 7.100 1.00 93.00 81 ALA A N 1
ATOM 636 C CA . ALA A 1 81 ? 9.836 7.478 6.681 1.00 93.00 81 ALA A CA 1
ATOM 637 C C . ALA A 1 81 ? 11.359 7.322 6.689 1.00 93.00 81 ALA A C 1
ATOM 639 O O . ALA A 1 81 ? 12.002 7.735 5.728 1.00 93.00 81 ALA A O 1
ATOM 640 N N . GLU A 1 82 ? 11.929 6.709 7.722 1.00 94.75 82 GLU A N 1
ATOM 641 C CA . GLU A 1 82 ? 13.358 6.423 7.810 1.00 94.75 82 GLU A CA 1
ATOM 642 C C . GLU A 1 82 ? 13.798 5.496 6.671 1.00 94.75 82 GLU A C 1
ATOM 644 O O . GLU A 1 82 ? 14.693 5.836 5.894 1.00 94.75 82 GLU A O 1
ATOM 649 N N . ALA A 1 83 ? 13.127 4.353 6.512 1.00 95.62 83 ALA A N 1
ATOM 650 C CA . ALA A 1 83 ? 13.484 3.374 5.499 1.00 95.62 83 ALA A CA 1
ATOM 651 C C . ALA A 1 83 ? 13.363 3.957 4.081 1.00 95.62 83 ALA A C 1
ATOM 653 O O . ALA A 1 83 ? 14.300 3.862 3.294 1.00 95.62 83 ALA A O 1
ATOM 654 N N . VAL A 1 84 ? 12.255 4.627 3.751 1.00 93.62 84 VAL A N 1
ATOM 655 C CA . VAL A 1 84 ? 12.015 5.167 2.402 1.00 93.62 84 VAL A CA 1
ATOM 656 C C . VAL A 1 84 ? 12.844 6.423 2.123 1.00 93.62 84 VAL A C 1
ATOM 658 O O . VAL A 1 84 ? 13.421 6.547 1.043 1.00 93.62 84 VAL A O 1
ATOM 661 N N . LYS A 1 85 ? 12.918 7.377 3.062 1.00 94.00 85 LYS A N 1
ATOM 662 C CA . LYS A 1 85 ? 13.536 8.689 2.798 1.00 94.00 85 LYS A CA 1
ATOM 663 C C . LYS A 1 85 ? 15.028 8.737 3.083 1.00 94.00 85 LYS A C 1
ATOM 665 O O . LYS A 1 85 ? 15.707 9.542 2.456 1.00 94.00 85 LYS A O 1
ATOM 670 N N . ILE A 1 86 ? 15.538 7.925 4.007 1.00 95.25 86 ILE A N 1
ATOM 671 C CA . ILE A 1 86 ? 16.973 7.890 4.306 1.00 95.25 86 ILE A CA 1
ATOM 672 C C . ILE A 1 86 ? 17.621 6.797 3.465 1.00 95.25 86 ILE A C 1
ATOM 674 O O . ILE A 1 86 ? 18.384 7.095 2.545 1.00 95.25 86 ILE A O 1
ATOM 678 N N . TYR A 1 87 ? 17.265 5.537 3.721 1.00 95.44 87 TYR A N 1
ATOM 679 C CA . TYR A 1 87 ? 17.884 4.402 3.037 1.00 95.44 87 TYR A CA 1
ATOM 680 C C . TYR A 1 87 ? 17.463 4.318 1.568 1.00 95.44 87 TYR A C 1
ATOM 682 O O . TYR A 1 87 ? 18.322 4.182 0.700 1.00 95.44 87 TYR A O 1
ATOM 690 N N . GLY A 1 88 ? 16.172 4.466 1.265 1.00 95.25 88 GLY A N 1
ATOM 691 C CA . GLY A 1 88 ? 15.673 4.427 -0.110 1.00 95.25 88 GLY A CA 1
ATOM 692 C C . GLY A 1 88 ? 16.339 5.481 -0.998 1.00 95.25 88 GLY A C 1
ATOM 693 O O . GLY A 1 88 ? 16.899 5.147 -2.041 1.00 95.25 88 GLY A O 1
ATOM 694 N N . VAL A 1 89 ? 16.390 6.740 -0.549 1.00 96.12 89 VAL A N 1
ATOM 695 C CA . VAL A 1 89 ? 17.061 7.820 -1.296 1.00 96.12 89 VAL A CA 1
ATOM 696 C C . VAL A 1 89 ? 18.556 7.540 -1.457 1.00 96.12 89 VAL A C 1
ATOM 698 O O . VAL A 1 89 ? 19.051 7.581 -2.583 1.00 96.12 89 VAL A O 1
ATOM 701 N N . LEU A 1 90 ? 19.270 7.195 -0.380 1.00 98.00 90 LEU A N 1
ATOM 702 C CA . LEU A 1 90 ? 20.706 6.905 -0.441 1.00 98.00 90 LEU A CA 1
ATOM 703 C C . LEU A 1 90 ? 21.017 5.792 -1.451 1.00 98.00 90 LEU A C 1
ATOM 705 O O . LEU A 1 90 ? 21.867 5.959 -2.326 1.00 98.00 90 LEU A O 1
ATOM 709 N N . PHE A 1 91 ? 20.305 4.669 -1.369 1.00 97.94 91 PHE A N 1
ATOM 710 C CA . PHE A 1 91 ? 20.562 3.522 -2.234 1.00 97.94 91 PHE A CA 1
ATOM 711 C C . PHE A 1 91 ? 20.052 3.720 -3.662 1.00 97.94 91 PHE A C 1
ATOM 713 O O . PHE A 1 91 ? 20.652 3.173 -4.585 1.00 97.94 91 PHE A O 1
ATOM 720 N N . SER A 1 92 ? 19.047 4.572 -3.884 1.00 96.88 92 SER A N 1
ATOM 721 C CA . SER A 1 92 ? 18.677 5.003 -5.237 1.00 96.88 92 SER A CA 1
ATOM 722 C C . SER A 1 92 ? 19.807 5.783 -5.922 1.00 96.88 92 SER A C 1
ATOM 724 O O . SER A 1 92 ? 20.082 5.554 -7.101 1.00 96.88 92 SER A O 1
ATOM 726 N N . LEU A 1 93 ? 20.524 6.637 -5.178 1.00 97.81 93 LEU A N 1
ATOM 727 C CA . LEU A 1 93 ? 21.682 7.379 -5.684 1.00 97.81 93 LEU A CA 1
ATOM 728 C C . LEU A 1 93 ? 22.864 6.450 -5.953 1.00 97.81 93 LEU A C 1
ATOM 730 O O . LEU A 1 93 ? 23.473 6.537 -7.018 1.00 97.81 93 LEU A O 1
ATOM 734 N N . VAL A 1 94 ? 23.160 5.530 -5.028 1.00 98.44 94 VAL A N 1
ATOM 735 C CA . VAL A 1 94 ? 24.201 4.506 -5.223 1.00 98.44 94 VAL A CA 1
ATOM 736 C C . VAL A 1 94 ? 23.892 3.669 -6.463 1.00 98.44 94 VAL A C 1
ATOM 738 O O . VAL A 1 94 ? 24.755 3.492 -7.320 1.00 98.44 94 VAL A O 1
ATOM 741 N N . GLY A 1 95 ? 22.649 3.209 -6.607 1.00 97.75 95 GLY A N 1
ATOM 742 C CA . GLY A 1 95 ? 22.199 2.442 -7.764 1.00 97.75 95 GLY A CA 1
ATOM 743 C C . GLY A 1 95 ? 22.325 3.237 -9.056 1.00 97.75 95 GLY A C 1
ATOM 744 O O . GLY A 1 95 ? 22.876 2.735 -10.032 1.00 97.75 95 GLY A O 1
ATOM 745 N N . GLY A 1 96 ? 21.881 4.496 -9.053 1.00 97.50 96 GLY A N 1
ATOM 746 C CA . GLY A 1 96 ? 21.989 5.393 -10.201 1.00 97.50 96 GLY A CA 1
ATOM 747 C C . GLY A 1 96 ? 23.435 5.653 -10.617 1.00 97.50 96 GLY A C 1
ATOM 748 O O . GLY A 1 96 ? 23.759 5.577 -11.801 1.00 97.50 96 GLY A O 1
ATOM 749 N N . PHE A 1 97 ? 24.328 5.879 -9.652 1.00 97.81 97 PHE A N 1
ATOM 750 C CA . PHE A 1 97 ? 25.756 6.043 -9.909 1.00 97.81 97 PHE A CA 1
ATOM 751 C C . PHE A 1 97 ? 26.374 4.775 -10.511 1.00 97.81 97 PHE A C 1
ATOM 753 O O . PHE A 1 97 ? 27.044 4.846 -11.543 1.00 97.81 97 PHE A O 1
ATOM 760 N N . LEU A 1 98 ? 26.102 3.606 -9.921 1.00 97.25 98 LEU A N 1
ATOM 761 C CA . LEU A 1 98 ? 26.572 2.320 -10.442 1.00 97.25 98 LEU A CA 1
ATOM 762 C C . LEU A 1 98 ? 26.024 2.046 -11.846 1.00 97.25 98 LEU A C 1
ATOM 764 O O . LEU A 1 98 ? 26.778 1.641 -12.727 1.00 97.25 98 LEU A O 1
ATOM 768 N N . GLY A 1 99 ? 24.738 2.310 -12.082 1.00 96.25 99 GLY A N 1
ATOM 769 C CA . GLY A 1 99 ? 24.116 2.172 -13.395 1.00 96.25 99 GLY A CA 1
ATOM 770 C C . GLY A 1 99 ? 24.740 3.102 -14.436 1.00 96.25 99 GLY A C 1
ATOM 771 O O . GLY A 1 99 ? 25.033 2.659 -15.544 1.00 96.25 99 GLY A O 1
ATOM 772 N N . GLY A 1 100 ? 25.026 4.356 -14.076 1.00 95.00 100 GLY A N 1
ATOM 773 C CA . GLY A 1 100 ? 25.704 5.316 -14.951 1.00 95.00 100 GLY A CA 1
ATOM 774 C C . GLY A 1 100 ? 27.140 4.908 -15.290 1.00 95.00 100 GLY A C 1
ATOM 775 O O . GLY A 1 100 ? 27.540 4.966 -16.451 1.00 95.00 100 GLY A O 1
ATOM 776 N N . LEU A 1 101 ? 27.903 4.425 -14.304 1.00 95.75 101 LEU A N 1
ATOM 777 C CA . LEU A 1 101 ? 29.261 3.918 -14.520 1.00 95.75 101 LEU A CA 1
ATOM 778 C C . LEU A 1 101 ? 29.257 2.666 -15.404 1.00 95.75 101 LEU A C 1
ATOM 780 O O . LEU A 1 101 ? 30.071 2.543 -16.321 1.00 95.75 101 LEU A O 1
ATOM 784 N N . LEU A 1 102 ? 28.327 1.740 -15.160 1.00 96.12 102 LEU A N 1
ATOM 785 C CA . LEU A 1 102 ? 28.172 0.545 -15.983 1.00 96.12 102 LEU A CA 1
ATOM 786 C C . LEU A 1 102 ? 27.745 0.899 -17.409 1.00 96.12 102 LEU A C 1
ATOM 788 O O . LEU A 1 102 ? 28.263 0.290 -18.339 1.00 96.12 102 LEU A O 1
ATOM 792 N N . ALA A 1 103 ? 26.899 1.911 -17.614 1.00 94.06 103 ALA A N 1
ATOM 793 C CA . ALA A 1 103 ? 26.478 2.346 -18.950 1.00 94.06 103 ALA A CA 1
ATOM 794 C C . ALA A 1 103 ? 27.651 2.782 -19.845 1.00 94.06 103 ALA A C 1
ATOM 796 O O . ALA A 1 103 ? 27.557 2.682 -21.064 1.00 94.06 103 ALA A O 1
ATOM 797 N N . GLN A 1 104 ? 28.768 3.215 -19.253 1.00 91.62 104 GLN A N 1
ATOM 798 C CA . GLN A 1 104 ? 29.994 3.548 -19.985 1.00 91.62 104 GLN A CA 1
ATOM 799 C C . GLN A 1 104 ? 30.855 2.320 -20.320 1.00 91.62 104 GLN A C 1
ATOM 801 O O . GLN A 1 104 ? 31.710 2.392 -21.199 1.00 91.62 104 GLN A O 1
ATOM 806 N N . ARG A 1 105 ? 30.676 1.203 -19.604 1.00 92.44 105 ARG A N 1
ATOM 807 C CA . ARG A 1 105 ? 31.539 0.011 -19.697 1.00 92.44 105 ARG A CA 1
ATOM 808 C C . ARG A 1 105 ? 30.873 -1.197 -20.343 1.00 92.44 105 ARG A C 1
ATOM 810 O O . ARG A 1 105 ? 31.574 -2.068 -20.850 1.00 92.44 105 ARG A O 1
ATOM 817 N N . ILE A 1 106 ? 29.546 -1.288 -20.303 1.00 93.00 106 ILE A N 1
ATOM 818 C CA . ILE A 1 106 ? 28.791 -2.407 -20.867 1.00 93.00 106 ILE A CA 1
ATOM 819 C C . ILE A 1 106 ? 27.802 -1.921 -21.923 1.00 93.00 106 ILE A C 1
ATOM 821 O O . ILE A 1 106 ? 27.333 -0.789 -21.894 1.00 93.00 106 ILE A O 1
ATOM 825 N N . ASN A 1 107 ? 27.461 -2.807 -22.861 1.00 93.19 107 ASN A N 1
ATOM 826 C CA . ASN A 1 107 ? 26.461 -2.518 -23.886 1.00 93.19 107 ASN A CA 1
ATOM 827 C C . ASN A 1 107 ? 25.123 -2.113 -23.240 1.00 93.19 107 ASN A C 1
ATOM 829 O O . ASN A 1 107 ? 24.614 -2.827 -22.370 1.00 93.19 107 ASN A O 1
ATOM 833 N N . ILE A 1 108 ? 24.543 -1.011 -23.718 1.00 93.12 108 ILE A N 1
ATOM 834 C CA . ILE A 1 108 ? 23.337 -0.409 -23.145 1.00 93.12 108 ILE A CA 1
ATOM 835 C C . ILE A 1 108 ? 22.155 -1.383 -23.059 1.00 93.12 108 ILE A C 1
ATOM 837 O O . ILE A 1 108 ? 21.483 -1.440 -22.035 1.00 93.12 108 ILE A O 1
ATOM 841 N N . MET A 1 109 ? 21.955 -2.237 -24.068 1.00 94.69 109 MET A N 1
ATOM 842 C CA . MET A 1 109 ? 20.859 -3.211 -24.077 1.00 94.69 109 MET A CA 1
ATOM 843 C C . MET A 1 109 ? 21.070 -4.325 -23.049 1.00 94.69 109 MET A C 1
ATOM 845 O O . MET A 1 109 ? 20.110 -4.795 -22.441 1.00 94.69 109 MET A O 1
ATOM 849 N N . LYS A 1 110 ? 22.327 -4.726 -22.803 1.00 95.12 110 LYS A N 1
ATOM 850 C CA . LYS A 1 110 ? 22.658 -5.677 -21.729 1.00 95.12 110 LYS A CA 1
ATOM 851 C C . LYS A 1 110 ? 22.414 -5.051 -20.360 1.00 95.12 110 LYS A C 1
ATOM 853 O O . LYS A 1 110 ? 21.861 -5.711 -19.486 1.00 95.12 110 LYS A O 1
ATOM 858 N N . LEU A 1 111 ? 22.786 -3.783 -20.185 1.00 96.19 111 LEU A N 1
ATOM 859 C CA . LEU A 1 111 ? 22.520 -3.062 -18.944 1.00 96.19 111 LEU A CA 1
ATOM 860 C C . LEU A 1 111 ? 21.016 -2.921 -18.687 1.00 96.19 111 LEU A C 1
ATOM 862 O O . LEU A 1 111 ? 20.569 -3.180 -17.575 1.00 96.19 111 LEU A O 1
ATOM 866 N N . MET A 1 112 ? 20.230 -2.575 -19.711 1.00 96.38 112 MET A N 1
ATOM 867 C CA . MET A 1 112 ? 18.770 -2.532 -19.610 1.00 96.38 112 MET A CA 1
ATOM 868 C C . MET A 1 112 ? 18.181 -3.883 -19.213 1.00 96.38 112 MET A C 1
ATOM 870 O O . MET A 1 112 ? 17.283 -3.927 -18.378 1.00 96.38 112 MET A O 1
ATOM 874 N N . PHE A 1 113 ? 18.694 -4.982 -19.773 1.00 97.38 113 PHE A N 1
ATOM 875 C CA . PHE A 1 113 ? 18.255 -6.326 -19.407 1.00 97.38 113 PHE A CA 1
ATOM 876 C C . PHE A 1 113 ? 18.523 -6.613 -17.926 1.00 97.38 113 PHE A C 1
ATOM 878 O O . PHE A 1 113 ? 17.611 -7.008 -17.207 1.00 97.38 113 PHE A O 1
ATOM 885 N N . VAL A 1 114 ? 19.743 -6.344 -17.445 1.00 96.75 114 VAL A N 1
ATOM 886 C CA . VAL A 1 114 ? 20.100 -6.500 -16.023 1.00 96.75 114 VAL A CA 1
ATOM 887 C C . VAL A 1 114 ? 19.212 -5.625 -15.137 1.00 96.75 114 VAL A C 1
ATOM 889 O O . VAL A 1 114 ? 18.671 -6.114 -14.150 1.00 96.75 114 VAL A O 1
ATOM 892 N N . GLY A 1 115 ? 19.008 -4.359 -15.509 1.00 95.81 115 GLY A N 1
ATOM 893 C CA . GLY A 1 115 ? 18.132 -3.440 -14.785 1.00 95.81 115 GLY A CA 1
ATOM 894 C C . GLY A 1 115 ? 16.692 -3.947 -14.692 1.00 95.81 115 GLY A C 1
ATOM 895 O O . GLY A 1 115 ? 16.113 -3.927 -13.610 1.00 95.81 115 GLY A O 1
ATOM 896 N N . ALA A 1 116 ? 16.134 -4.462 -15.790 1.00 95.44 116 ALA A N 1
ATOM 897 C CA . ALA A 1 116 ? 14.784 -5.022 -15.819 1.00 95.44 116 ALA A CA 1
ATOM 898 C C . ALA A 1 116 ? 14.656 -6.306 -14.981 1.00 95.44 116 ALA A C 1
ATOM 900 O O . ALA A 1 116 ? 13.656 -6.479 -14.282 1.00 95.44 116 ALA A O 1
ATOM 901 N N . VAL A 1 117 ? 15.661 -7.193 -15.003 1.00 97.19 117 VAL A N 1
ATOM 902 C CA . VAL A 1 117 ? 15.683 -8.387 -14.137 1.00 97.19 117 VAL A CA 1
ATOM 903 C C . VAL A 1 117 ? 15.706 -7.967 -12.672 1.00 97.19 117 VAL A C 1
ATOM 905 O O . VAL A 1 117 ? 14.868 -8.418 -11.894 1.00 97.19 117 VAL A O 1
ATOM 908 N N . LEU A 1 118 ? 16.623 -7.070 -12.298 1.00 95.88 118 LEU A N 1
ATOM 909 C CA . LEU A 1 118 ? 16.739 -6.599 -10.921 1.00 95.88 118 LEU A CA 1
ATOM 910 C C . LEU A 1 118 ? 15.429 -5.948 -10.458 1.00 95.88 118 LEU A C 1
ATOM 912 O O . LEU A 1 118 ? 14.841 -6.427 -9.495 1.00 95.88 118 LEU A O 1
ATOM 916 N N . ALA A 1 119 ? 14.914 -4.961 -11.195 1.00 92.44 119 ALA A N 1
ATOM 917 C CA . ALA A 1 119 ? 13.703 -4.219 -10.832 1.00 92.44 119 ALA A CA 1
ATOM 918 C C . ALA A 1 119 ? 12.417 -5.070 -10.789 1.00 92.44 119 ALA A C 1
ATOM 920 O O . ALA A 1 119 ? 11.464 -4.716 -10.103 1.00 92.44 119 ALA A O 1
ATOM 921 N N . SER A 1 120 ? 12.346 -6.182 -11.530 1.00 94.81 120 SER A N 1
ATOM 922 C CA . SER A 1 120 ? 11.196 -7.100 -11.455 1.00 94.81 120 SER A CA 1
ATOM 923 C C . SER A 1 120 ? 11.339 -8.141 -10.346 1.00 94.81 120 SER A C 1
ATOM 925 O O . SER A 1 120 ? 10.348 -8.510 -9.712 1.00 94.81 120 SER A O 1
ATOM 927 N N . SER A 1 121 ? 12.563 -8.596 -10.075 1.00 95.75 121 SER A N 1
ATOM 928 C CA . SER A 1 121 ? 12.844 -9.596 -9.040 1.00 95.75 121 SER A CA 1
ATOM 929 C C . SER A 1 121 ? 12.730 -9.048 -7.615 1.00 95.75 121 SER A C 1
ATOM 931 O O . SER A 1 121 ? 12.354 -9.798 -6.715 1.00 95.75 121 SER A O 1
ATOM 933 N N . THR A 1 122 ? 12.977 -7.750 -7.398 1.00 96.00 122 THR A N 1
ATOM 934 C CA . THR A 1 122 ? 12.872 -7.120 -6.067 1.00 96.00 122 THR A CA 1
ATOM 935 C C . THR A 1 122 ? 11.469 -7.203 -5.486 1.00 96.00 122 THR A C 1
ATOM 937 O O . THR A 1 122 ? 11.319 -7.366 -4.277 1.00 96.00 122 THR A O 1
ATOM 940 N N . ASN A 1 123 ? 10.443 -7.241 -6.338 1.00 96.00 123 ASN A N 1
ATOM 941 C CA . ASN A 1 123 ? 9.060 -7.449 -5.917 1.00 96.00 123 ASN A CA 1
ATOM 942 C C . ASN A 1 123 ? 8.854 -8.761 -5.127 1.00 96.00 123 ASN A C 1
ATOM 944 O O . ASN A 1 123 ? 8.045 -8.803 -4.199 1.00 96.00 123 ASN A O 1
ATOM 948 N N . LEU A 1 124 ? 9.637 -9.815 -5.395 1.00 97.00 124 LEU A N 1
ATOM 949 C CA . LEU A 1 124 ? 9.579 -11.065 -4.624 1.00 97.00 124 LEU A CA 1
ATOM 950 C C . LEU A 1 124 ? 10.057 -10.890 -3.174 1.00 97.00 124 LEU A C 1
ATOM 952 O O . LEU A 1 124 ? 9.622 -11.627 -2.288 1.00 97.00 124 LEU A O 1
ATOM 956 N N . ILE A 1 125 ? 10.914 -9.901 -2.903 1.00 97.25 125 ILE A N 1
ATOM 957 C CA . ILE A 1 125 ? 11.411 -9.615 -1.551 1.00 97.25 125 ILE A CA 1
ATOM 958 C C . ILE A 1 125 ? 10.265 -9.123 -0.658 1.00 97.25 125 ILE A C 1
ATOM 960 O O . ILE A 1 125 ? 10.217 -9.488 0.519 1.00 97.25 125 ILE A O 1
ATOM 964 N N . PHE A 1 126 ? 9.295 -8.385 -1.212 1.00 96.94 126 PHE A N 1
ATOM 965 C CA . PHE A 1 126 ? 8.096 -7.954 -0.484 1.00 96.94 126 PHE A CA 1
ATOM 966 C C . PHE A 1 126 ? 7.151 -9.119 -0.156 1.00 96.94 126 PHE A C 1
ATOM 968 O O . PHE A 1 126 ? 6.522 -9.110 0.900 1.00 96.94 126 PHE A O 1
ATOM 975 N N . ILE A 1 127 ? 7.117 -10.180 -0.971 1.00 96.81 127 ILE A N 1
ATOM 976 C CA . ILE A 1 127 ? 6.446 -11.438 -0.589 1.00 96.81 127 ILE A CA 1
ATOM 977 C C . ILE A 1 127 ? 7.149 -12.056 0.627 1.00 96.81 127 ILE A C 1
ATOM 979 O O . ILE A 1 127 ? 6.492 -12.522 1.558 1.00 96.81 127 ILE A O 1
ATOM 983 N N . GLY A 1 128 ? 8.486 -12.032 0.644 1.00 96.50 128 GLY A N 1
ATOM 984 C CA . GLY A 1 128 ? 9.283 -12.427 1.808 1.00 96.50 128 GLY A CA 1
ATOM 985 C C . GLY A 1 128 ? 8.967 -11.594 3.053 1.00 96.50 128 GLY A C 1
ATOM 986 O O . GLY A 1 128 ? 8.855 -12.150 4.142 1.00 96.50 128 GLY A O 1
ATOM 987 N N . LEU A 1 129 ? 8.727 -10.288 2.886 1.00 97.06 129 LEU A N 1
ATOM 988 C CA . LEU A 1 129 ? 8.352 -9.397 3.983 1.00 97.06 129 LEU A CA 1
ATOM 989 C C . LEU A 1 129 ? 7.015 -9.813 4.607 1.00 97.06 129 LEU A C 1
ATOM 991 O O . LEU A 1 129 ? 6.932 -9.934 5.826 1.00 97.06 129 LEU A O 1
ATOM 995 N N . VAL A 1 130 ? 6.007 -10.125 3.787 1.00 95.44 130 VAL A N 1
ATOM 996 C CA . VAL A 1 130 ? 4.722 -10.666 4.267 1.00 95.44 130 VAL A CA 1
ATOM 997 C C . VAL A 1 130 ? 4.929 -11.987 5.014 1.00 95.44 130 VAL A C 1
ATOM 999 O O . VAL A 1 130 ? 4.398 -12.182 6.105 1.00 95.44 130 VAL A O 1
ATOM 1002 N N . LYS A 1 131 ? 5.756 -12.883 4.464 1.00 94.75 131 LYS A N 1
ATOM 1003 C CA . LYS A 1 131 ? 6.068 -14.186 5.074 1.00 94.75 131 LYS A CA 1
ATOM 1004 C C . LYS A 1 131 ? 6.922 -14.101 6.342 1.00 94.75 131 LYS A C 1
ATOM 1006 O O . LYS A 1 131 ? 7.065 -15.109 7.024 1.00 94.75 131 LYS A O 1
ATOM 1011 N N . SER A 1 132 ? 7.492 -12.938 6.656 1.00 95.00 132 SER A N 1
ATOM 1012 C CA . SER A 1 132 ? 8.253 -12.741 7.894 1.00 95.00 132 SER A CA 1
ATOM 1013 C C . SER A 1 132 ? 7.364 -12.661 9.139 1.00 95.00 132 SER A C 1
ATOM 1015 O O . SER A 1 132 ? 7.856 -12.868 10.245 1.00 95.00 132 SER A O 1
ATOM 1017 N N . GLY A 1 133 ? 6.068 -12.370 8.970 1.00 92.06 133 GLY A N 1
ATOM 1018 C CA . GLY A 1 133 ? 5.089 -12.393 10.054 1.00 92.06 133 GLY A CA 1
ATOM 1019 C C . GLY A 1 133 ? 4.591 -13.811 10.329 1.00 92.06 133 GLY A C 1
ATOM 1020 O O . GLY A 1 133 ? 4.431 -14.613 9.407 1.00 92.06 133 GLY A O 1
ATOM 1021 N N . GLN A 1 134 ? 4.295 -14.117 11.594 1.00 92.44 134 GLN A N 1
ATOM 1022 C CA . GLN A 1 134 ? 3.791 -15.441 11.963 1.00 92.44 134 GLN A CA 1
ATOM 1023 C C . GLN A 1 134 ? 2.447 -15.751 11.268 1.00 92.44 134 GLN A C 1
ATOM 1025 O O . GLN A 1 134 ? 1.623 -14.842 11.084 1.00 92.44 134 GLN A O 1
ATOM 1030 N N . PRO A 1 135 ? 2.203 -17.006 10.848 1.00 93.69 135 PRO A N 1
ATOM 1031 C CA . PRO A 1 135 ? 0.923 -17.405 10.273 1.00 93.69 135 PRO A CA 1
ATOM 1032 C C . PRO A 1 135 ? -0.218 -17.250 11.284 1.00 93.69 135 PRO A C 1
ATOM 1034 O O . PRO A 1 135 ? -0.076 -17.615 12.450 1.00 93.69 135 PRO A O 1
ATOM 1037 N N . LEU A 1 136 ? -1.345 -16.709 10.828 1.00 94.44 136 LEU A N 1
ATOM 1038 C CA . LEU A 1 136 ? -2.553 -16.546 11.637 1.00 94.44 136 LEU A CA 1
ATOM 1039 C C . LEU A 1 136 ? -3.447 -17.781 11.514 1.00 94.44 136 LEU A C 1
ATOM 1041 O O . LEU A 1 136 ? -3.485 -18.402 10.448 1.00 94.44 136 LEU A O 1
ATOM 1045 N N . ASP A 1 137 ? -4.159 -18.100 12.590 1.00 95.44 137 ASP A N 1
ATOM 1046 C CA . ASP A 1 137 ? -5.273 -19.047 12.555 1.00 95.44 137 ASP A CA 1
ATOM 1047 C C . ASP A 1 137 ? -6.559 -18.353 12.054 1.00 95.44 137 ASP A C 1
ATOM 1049 O O . ASP A 1 137 ? -6.564 -17.158 11.730 1.00 95.44 137 ASP A O 1
ATOM 1053 N N . MET A 1 138 ? -7.656 -19.103 11.963 1.00 96.69 138 MET A N 1
ATOM 1054 C CA . MET A 1 138 ? -8.991 -18.566 11.716 1.00 96.69 138 MET A CA 1
ATOM 1055 C C . MET A 1 138 ? -9.362 -17.531 12.787 1.00 96.69 138 MET A C 1
ATOM 1057 O O . MET A 1 138 ? -9.065 -17.689 13.971 1.00 96.69 138 MET A O 1
ATOM 1061 N N . VAL A 1 139 ? -10.031 -16.461 12.362 1.00 97.38 139 VAL A N 1
ATOM 1062 C CA . VAL A 1 139 ? -10.614 -15.466 13.264 1.00 97.38 139 VAL A CA 1
ATOM 1063 C C . VAL A 1 139 ? -12.015 -15.932 13.636 1.00 97.38 139 VAL A C 1
ATOM 1065 O O . VAL A 1 139 ? -12.861 -16.111 12.755 1.00 97.38 139 VAL A O 1
ATOM 1068 N N . ASP A 1 140 ? -12.258 -16.104 14.933 1.00 97.19 140 ASP A N 1
ATOM 1069 C CA . ASP A 1 140 ? -13.576 -16.435 15.468 1.00 97.19 140 ASP A CA 1
ATOM 1070 C C . ASP A 1 140 ? -14.359 -15.136 15.706 1.00 97.19 140 ASP A C 1
ATOM 1072 O O . ASP A 1 140 ? -13.918 -14.260 16.454 1.00 97.19 140 ASP A O 1
ATOM 1076 N N . VAL A 1 141 ? -15.536 -15.010 15.095 1.00 97.25 141 VAL A N 1
ATOM 1077 C CA . VAL A 1 141 ? -16.445 -13.867 15.250 1.00 97.25 141 VAL A CA 1
ATOM 1078 C C . VAL A 1 141 ? -17.741 -14.357 15.885 1.00 97.25 141 VAL A C 1
ATOM 1080 O O . VAL A 1 141 ? -18.469 -15.157 15.298 1.00 97.25 141 VAL A O 1
ATOM 1083 N N . LYS A 1 142 ? -18.049 -13.873 17.086 1.00 96.38 142 LYS A N 1
ATOM 1084 C CA . LYS A 1 142 ? -19.273 -14.194 17.819 1.00 96.38 142 LYS A CA 1
ATOM 1085 C C . LYS A 1 142 ? -20.245 -13.016 17.784 1.00 96.38 142 LYS A C 1
ATOM 1087 O O . LYS A 1 142 ? -19.907 -11.896 18.169 1.00 96.38 142 LYS A O 1
ATOM 1092 N N . VAL A 1 143 ? -21.467 -13.297 17.337 1.00 93.69 143 VAL A N 1
ATOM 1093 C CA . VAL A 1 143 ? -22.584 -12.350 17.240 1.00 93.69 143 VAL A CA 1
ATOM 1094 C C . VAL A 1 143 ? -23.793 -12.977 17.933 1.00 93.69 143 VAL A C 1
ATOM 1096 O O . VAL A 1 143 ? -24.432 -13.887 17.397 1.00 93.69 143 VAL A O 1
ATOM 1099 N N . GLY A 1 144 ? -24.068 -12.531 19.159 1.00 87.69 144 GLY A N 1
ATOM 1100 C CA . GLY A 1 144 ? -25.075 -13.154 20.019 1.00 87.69 144 GLY A CA 1
ATOM 1101 C C . GLY A 1 144 ? -24.719 -14.613 20.319 1.00 87.69 144 GLY A C 1
ATOM 1102 O O . GLY A 1 144 ? -23.618 -14.908 20.786 1.00 87.69 144 GLY A O 1
ATOM 1103 N N . GLU A 1 145 ? -25.638 -15.524 20.004 1.00 88.44 145 GLU A N 1
ATOM 1104 C CA . GLU A 1 145 ? -25.445 -16.977 20.140 1.00 88.44 145 GLU A CA 1
ATOM 1105 C C . GLU A 1 145 ? -24.732 -17.616 18.933 1.00 88.44 145 GLU A C 1
ATOM 1107 O O . GLU A 1 145 ? -24.357 -18.786 18.977 1.00 88.44 145 GLU A O 1
ATOM 1112 N N . HIS A 1 146 ? -24.527 -16.867 17.846 1.00 93.06 146 HIS A N 1
ATOM 1113 C CA . HIS A 1 146 ? -23.918 -17.388 16.625 1.00 93.06 146 HIS A CA 1
ATOM 1114 C C . HIS A 1 146 ? -22.405 -17.177 16.637 1.00 93.06 146 HIS A C 1
ATOM 1116 O O . HIS A 1 146 ? -21.916 -16.108 17.006 1.00 93.06 146 HIS A O 1
ATOM 1122 N N . SER A 1 147 ? -21.664 -18.185 16.182 1.00 95.50 147 SER A N 1
ATOM 1123 C CA . SER A 1 147 ? -20.216 -18.119 15.999 1.00 95.50 147 SER A CA 1
ATOM 1124 C C . SER A 1 147 ? -19.865 -18.428 14.550 1.00 95.50 147 SER A C 1
ATOM 1126 O O . SER A 1 147 ? -20.391 -19.370 13.957 1.00 95.50 147 SER A O 1
ATOM 1128 N N . TYR A 1 148 ? -18.988 -17.609 13.989 1.00 96.81 148 TYR A N 1
ATOM 1129 C CA . TYR A 1 148 ? -18.516 -17.684 12.618 1.00 96.81 148 TYR A CA 1
ATOM 1130 C C . TYR A 1 148 ? -16.995 -17.734 12.613 1.00 96.81 148 TYR A C 1
ATOM 1132 O O . TYR A 1 148 ? -16.349 -17.171 13.494 1.00 96.81 148 TYR A O 1
ATOM 1140 N N . GLN A 1 149 ? -16.427 -18.356 11.585 1.00 96.69 149 GLN A N 1
ATOM 1141 C CA . GLN A 1 149 ? -14.987 -18.376 11.368 1.00 96.69 149 GLN A CA 1
ATOM 1142 C C . GLN A 1 149 ? -14.662 -17.774 10.013 1.00 96.69 149 GLN A C 1
ATOM 1144 O O . GLN A 1 149 ? -15.277 -18.119 9.003 1.00 96.69 149 GLN A O 1
ATOM 1149 N N . VAL A 1 150 ? -13.672 -16.889 9.986 1.00 96.88 150 VAL A N 1
ATOM 1150 C CA . VAL A 1 150 ? -13.183 -16.262 8.759 1.00 96.88 150 VAL A CA 1
ATOM 1151 C C . VAL A 1 150 ? -11.669 -16.359 8.695 1.00 96.88 150 VAL A C 1
ATOM 1153 O O . VAL A 1 150 ? -10.970 -16.159 9.685 1.00 96.88 150 VAL A O 1
ATOM 1156 N N . LYS A 1 151 ? -11.147 -16.679 7.511 1.00 95.44 151 LYS A N 1
ATOM 1157 C CA . LYS A 1 151 ? -9.707 -16.693 7.282 1.00 95.44 151 LYS A CA 1
ATOM 1158 C C . LYS A 1 151 ? -9.220 -15.258 7.042 1.00 95.44 151 LYS A C 1
ATOM 1160 O O . LYS A 1 151 ? -9.674 -14.657 6.065 1.00 95.44 151 LYS A O 1
ATOM 1165 N N . PRO A 1 152 ? -8.310 -14.716 7.869 1.00 95.31 152 PRO A N 1
ATOM 1166 C CA . PRO A 1 152 ? -7.684 -13.438 7.570 1.00 95.31 152 PRO A CA 1
ATOM 1167 C C . PRO A 1 152 ? -6.735 -13.576 6.375 1.00 95.31 152 PRO A C 1
ATOM 1169 O O . PRO A 1 152 ? -6.177 -14.648 6.115 1.00 95.31 152 PRO A O 1
ATOM 1172 N N . ASP A 1 153 ? -6.547 -12.483 5.645 1.00 93.12 153 ASP A N 1
ATOM 1173 C CA . ASP A 1 153 ? -5.527 -12.394 4.611 1.00 93.12 153 ASP A CA 1
ATOM 1174 C C . ASP A 1 153 ? -4.113 -12.377 5.220 1.00 93.12 153 ASP A C 1
ATOM 1176 O O . ASP A 1 153 ? -3.911 -12.426 6.439 1.00 93.12 153 ASP A O 1
ATOM 1180 N N . GLU A 1 154 ? -3.091 -12.332 4.369 1.00 89.69 154 GLU A N 1
ATOM 1181 C CA . GLU A 1 154 ? -1.714 -12.430 4.840 1.00 89.69 154 GLU A CA 1
ATOM 1182 C C . GLU A 1 154 ? -1.258 -11.218 5.665 1.00 89.69 154 GLU A C 1
ATOM 1184 O O . GLU A 1 154 ? -0.316 -11.362 6.453 1.00 89.69 154 GLU A O 1
ATOM 1189 N N . VAL A 1 155 ? -1.932 -10.068 5.518 1.00 92.38 155 VAL A N 1
ATOM 1190 C CA . VAL A 1 155 ? -1.683 -8.847 6.300 1.00 92.38 155 VAL A CA 1
ATOM 1191 C C . VAL A 1 155 ? -2.573 -8.731 7.545 1.00 92.38 155 VAL A C 1
ATOM 1193 O O . VAL A 1 155 ? -2.366 -7.837 8.367 1.00 92.38 155 VAL A O 1
ATOM 1196 N N . GLY A 1 156 ? -3.501 -9.674 7.728 1.00 93.50 156 GLY A N 1
ATOM 1197 C CA . GLY A 1 156 ? -4.400 -9.785 8.871 1.00 93.50 156 GLY A CA 1
ATOM 1198 C C . GLY A 1 156 ? -5.796 -9.200 8.645 1.00 93.50 156 GLY A C 1
ATOM 1199 O O . GLY A 1 156 ? -6.606 -9.253 9.567 1.00 93.50 156 GLY A O 1
ATOM 1200 N N . LEU A 1 157 ? -6.109 -8.646 7.472 1.00 94.19 157 LEU A N 1
ATOM 1201 C CA . LEU A 1 157 ? -7.446 -8.132 7.165 1.00 94.19 157 LEU A CA 1
ATOM 1202 C C . LEU A 1 157 ? -8.433 -9.285 7.001 1.00 94.19 157 LEU A C 1
ATOM 1204 O O . LEU A 1 157 ? -8.133 -10.306 6.386 1.00 94.19 157 LEU A O 1
ATOM 1208 N N . TRP A 1 158 ? -9.642 -9.113 7.518 1.00 95.38 158 TRP A N 1
ATOM 1209 C CA . TRP A 1 158 ? -10.710 -10.096 7.382 1.00 95.38 158 TRP A CA 1
ATOM 1210 C C . TRP A 1 158 ? -12.054 -9.406 7.172 1.00 95.38 158 TRP A C 1
ATOM 1212 O O . TRP A 1 158 ? -12.280 -8.277 7.617 1.00 95.38 158 TRP A O 1
ATOM 1222 N N . LYS A 1 159 ? -12.950 -10.099 6.464 1.00 95.06 159 LYS A N 1
ATOM 1223 C CA . LYS A 1 159 ? -14.311 -9.649 6.168 1.00 95.06 159 LYS A CA 1
ATOM 1224 C C . LYS A 1 159 ? -15.267 -10.828 6.208 1.00 95.06 159 LYS A C 1
ATOM 1226 O O . LYS A 1 159 ? -14.973 -11.873 5.635 1.00 95.06 159 LYS A O 1
ATOM 1231 N N . LEU A 1 160 ? -16.403 -10.640 6.860 1.00 95.81 160 LEU A N 1
ATOM 1232 C CA . LEU A 1 160 ? -17.424 -11.655 7.060 1.00 95.81 160 LEU A CA 1
ATOM 1233 C C . LEU A 1 160 ? -18.807 -11.041 6.829 1.00 95.81 160 LEU A C 1
ATOM 1235 O O . LEU A 1 160 ? -19.138 -10.018 7.421 1.00 95.81 160 LEU A O 1
ATOM 1239 N N . GLU A 1 161 ? -19.629 -11.688 6.008 1.00 95.38 161 GLU A N 1
ATOM 1240 C CA . GLU A 1 161 ? -21.047 -11.349 5.877 1.00 95.38 161 GLU A CA 1
ATOM 1241 C C . GLU A 1 161 ? -21.862 -12.132 6.910 1.00 95.38 161 GLU A C 1
ATOM 1243 O O . GLU A 1 161 ? -21.847 -13.363 6.927 1.00 95.38 161 GLU A O 1
ATOM 1248 N N . VAL A 1 162 ? -22.574 -11.416 7.780 1.00 94.81 162 VAL A N 1
ATOM 1249 C CA . VAL A 1 162 ? -23.390 -11.992 8.853 1.00 94.81 162 VAL A CA 1
ATOM 1250 C C . VAL A 1 162 ? -24.864 -11.650 8.610 1.00 94.81 162 VAL A C 1
ATOM 1252 O O . VAL A 1 162 ? -25.178 -10.479 8.398 1.00 94.81 162 VAL A O 1
ATOM 1255 N N . PRO A 1 163 ? -25.803 -12.611 8.665 1.00 93.81 163 PRO A N 1
ATOM 1256 C CA . PRO A 1 163 ? -27.232 -12.316 8.539 1.00 93.81 163 PRO A CA 1
ATOM 1257 C C . PRO A 1 163 ? -27.709 -11.286 9.577 1.00 93.81 163 PRO A C 1
ATOM 1259 O O . PRO A 1 163 ? -27.401 -11.430 10.762 1.00 93.81 163 PRO A O 1
ATOM 1262 N N . SER A 1 164 ? -28.512 -10.289 9.172 1.00 90.56 164 SER A N 1
ATOM 1263 C CA . SER A 1 164 ? -29.026 -9.250 10.090 1.00 90.56 164 SER A CA 1
ATOM 1264 C C . SER A 1 164 ? -29.742 -9.831 11.314 1.00 90.56 164 SER A C 1
ATOM 1266 O O . SER A 1 164 ? -29.649 -9.287 12.413 1.00 90.56 164 SER A O 1
ATOM 1268 N N . SER A 1 165 ? -30.413 -10.974 11.150 1.00 90.00 165 SER A N 1
ATOM 1269 C CA . SER A 1 165 ? -31.140 -11.659 12.220 1.00 90.00 165 SER A CA 1
ATOM 1270 C C . SER A 1 165 ? -30.239 -12.114 13.371 1.00 90.00 165 SER A C 1
ATOM 1272 O O . SER A 1 165 ? -30.701 -12.172 14.509 1.00 90.00 165 SER A O 1
ATOM 1274 N N . ALA A 1 166 ? -28.955 -12.395 13.111 1.00 90.69 166 ALA A N 1
ATOM 1275 C CA . ALA A 1 166 ? -28.002 -12.808 14.142 1.00 90.69 166 ALA A CA 1
ATOM 1276 C C . ALA A 1 166 ? -27.717 -11.693 15.163 1.00 90.69 166 ALA A C 1
ATOM 1278 O O . ALA A 1 166 ? -27.310 -11.982 16.284 1.00 90.69 166 ALA A O 1
ATOM 1279 N N . PHE A 1 167 ? -27.969 -10.431 14.799 1.00 89.31 167 PHE A N 1
ATOM 1280 C CA . PHE A 1 167 ? -27.760 -9.267 15.661 1.00 89.31 167 PHE A CA 1
ATOM 1281 C C . PHE A 1 167 ? -28.951 -8.966 16.582 1.00 89.31 167 PHE A C 1
ATOM 1283 O O . PHE A 1 167 ? -28.867 -8.075 17.428 1.00 89.31 167 PHE A O 1
ATOM 1290 N N . SER A 1 168 ? -30.061 -9.701 16.455 1.00 86.56 168 SER A N 1
ATOM 1291 C CA . SER A 1 168 ? -31.229 -9.526 17.324 1.00 86.56 168 SER A CA 1
ATOM 1292 C C . SER A 1 168 ? -30.865 -9.791 18.789 1.00 86.56 168 SER A C 1
ATOM 1294 O O . SER A 1 168 ? -30.271 -10.819 19.107 1.00 86.56 168 SER A O 1
ATOM 1296 N N . GLY A 1 169 ? -31.189 -8.854 19.686 1.00 82.94 169 GLY A N 1
ATOM 1297 C CA . GLY A 1 169 ? -30.860 -8.938 21.119 1.00 82.94 169 GLY A CA 1
ATOM 1298 C C . GLY A 1 169 ? -29.361 -8.860 21.452 1.00 82.94 169 GLY A C 1
ATOM 1299 O O . GLY A 1 169 ? -28.976 -9.001 22.613 1.00 82.94 169 GLY A O 1
ATOM 1300 N N . THR A 1 170 ? -28.498 -8.629 20.457 1.00 85.69 170 THR A N 1
ATOM 1301 C CA . THR A 1 170 ? -27.043 -8.567 20.638 1.00 85.69 170 THR A CA 1
ATOM 1302 C C . THR A 1 170 ? -26.599 -7.129 20.889 1.00 85.69 170 THR A C 1
ATOM 1304 O O . THR A 1 170 ? -26.934 -6.226 20.129 1.00 85.69 170 THR A O 1
ATOM 1307 N N . LYS A 1 171 ? -25.807 -6.906 21.942 1.00 86.44 171 LYS A N 1
ATOM 1308 C CA . LYS A 1 171 ? -25.293 -5.567 22.300 1.00 86.44 171 LYS A CA 1
ATOM 1309 C C . LYS A 1 171 ? -23.871 -5.299 21.814 1.00 86.44 171 LYS A C 1
ATOM 1311 O O . LYS A 1 171 ? -23.454 -4.148 21.744 1.00 86.44 171 LYS A O 1
ATOM 1316 N N . GLN A 1 172 ? -23.122 -6.352 21.504 1.00 90.25 172 GLN A N 1
ATOM 1317 C CA . GLN A 1 172 ? -21.730 -6.274 21.080 1.00 90.25 172 GLN A CA 1
ATOM 1318 C C . GLN A 1 172 ? -21.354 -7.490 20.237 1.00 90.25 172 GLN A C 1
ATOM 1320 O O . GLN A 1 172 ? -21.936 -8.562 20.404 1.00 90.25 172 GLN A O 1
ATOM 1325 N N . ILE A 1 173 ? -20.352 -7.331 19.381 1.00 92.88 173 ILE A N 1
ATOM 1326 C CA . ILE A 1 173 ? -19.655 -8.445 18.733 1.00 92.88 173 ILE A CA 1
ATOM 1327 C C . ILE A 1 173 ? -18.369 -8.750 19.488 1.00 92.88 173 ILE A C 1
ATOM 1329 O O . ILE A 1 173 ? -17.714 -7.839 19.994 1.00 92.88 173 ILE A O 1
ATOM 1333 N N . GLU A 1 174 ? -18.010 -10.024 19.558 1.00 95.25 174 GLU A N 1
ATOM 1334 C CA . GLU A 1 174 ? -16.752 -10.491 20.132 1.00 95.25 174 GLU A CA 1
ATOM 1335 C C . GLU A 1 174 ? -15.921 -11.130 19.021 1.00 95.25 174 GLU A C 1
ATOM 1337 O O . GLU A 1 174 ? -16.421 -11.956 18.260 1.00 95.25 174 GLU A O 1
ATOM 1342 N N . VAL A 1 175 ? -14.660 -10.729 18.902 1.00 96.69 175 VAL A N 1
ATOM 1343 C CA . VAL A 1 175 ? -13.726 -11.245 17.903 1.00 96.69 175 VAL A CA 1
ATOM 1344 C C . VAL A 1 175 ? -12.499 -11.778 18.612 1.00 96.69 175 VAL A C 1
ATOM 1346 O O . VAL A 1 175 ? -11.881 -11.069 19.408 1.00 96.69 175 VAL A O 1
ATOM 1349 N N . LYS A 1 176 ? -12.133 -13.016 18.295 1.00 96.00 176 LYS A N 1
ATOM 1350 C CA . LYS A 1 176 ? -10.955 -13.691 18.824 1.00 96.00 176 LYS A CA 1
ATOM 1351 C C . LYS A 1 176 ? -10.000 -14.046 17.688 1.00 96.00 176 LYS A C 1
ATOM 1353 O O . LYS A 1 176 ? -10.411 -14.572 16.657 1.00 96.00 176 LYS A O 1
ATOM 1358 N N . ALA A 1 177 ? -8.720 -13.762 17.893 1.00 95.62 177 ALA A N 1
ATOM 1359 C CA . ALA A 1 177 ? -7.645 -14.060 16.955 1.00 95.62 177 ALA A CA 1
ATOM 1360 C C . ALA A 1 177 ? -6.510 -14.824 17.650 1.00 95.62 177 ALA A C 1
ATOM 1362 O O . ALA A 1 177 ? -6.235 -14.607 18.832 1.00 95.62 177 ALA A O 1
ATOM 1363 N N . ALA A 1 178 ? -5.839 -15.701 16.906 1.00 94.44 178 ALA A N 1
ATOM 1364 C CA . ALA A 1 178 ? -4.707 -16.502 17.367 1.00 94.44 178 ALA A CA 1
ATOM 1365 C C . ALA A 1 178 ? -3.650 -16.637 16.258 1.00 94.44 178 ALA A C 1
ATOM 1367 O O . ALA A 1 178 ? -3.957 -16.492 15.069 1.00 94.44 178 ALA A O 1
ATOM 1368 N N . TYR A 1 179 ? -2.407 -16.943 16.634 1.00 94.50 179 TYR A N 1
ATOM 1369 C CA . TYR A 1 179 ? -1.448 -17.498 15.680 1.00 94.50 179 TYR A CA 1
ATOM 1370 C C . TYR A 1 179 ? -1.747 -18.975 15.442 1.00 94.50 179 TYR A C 1
ATOM 1372 O O . TYR A 1 179 ? -2.271 -19.660 16.314 1.00 94.50 179 TYR A O 1
ATOM 1380 N N . ALA A 1 180 ? -1.362 -19.474 14.268 1.00 92.56 180 ALA A N 1
ATOM 1381 C CA . ALA A 1 180 ? -1.446 -20.900 13.967 1.00 92.56 180 ALA A CA 1
ATOM 1382 C C . ALA A 1 180 ? -0.463 -21.727 14.817 1.00 92.56 180 ALA A C 1
ATOM 1384 O O . ALA A 1 180 ? -0.680 -22.918 15.037 1.00 92.56 180 ALA A O 1
ATOM 1385 N N . SER A 1 181 ? 0.628 -21.109 15.288 1.00 85.88 181 SER A N 1
ATOM 1386 C CA . SER A 1 181 ? 1.442 -21.685 16.352 1.00 85.88 181 SER A CA 1
ATOM 1387 C C . SER A 1 181 ? 0.824 -21.305 17.696 1.00 85.88 181 SER A C 1
ATOM 1389 O O . SER A 1 181 ? 0.663 -20.130 18.019 1.00 85.88 181 SER A O 1
ATOM 1391 N N . ASN A 1 182 ? 0.470 -22.302 18.504 1.00 83.62 182 ASN A N 1
ATOM 1392 C CA . ASN A 1 182 ? -0.159 -22.110 19.818 1.00 83.62 182 ASN A CA 1
ATOM 1393 C C . ASN A 1 182 ? 0.821 -21.572 20.888 1.00 83.62 182 ASN A C 1
ATOM 1395 O O . ASN A 1 182 ? 0.641 -21.818 22.079 1.00 83.62 182 ASN A O 1
ATOM 1399 N N . ASP A 1 183 ? 1.870 -20.862 20.467 1.00 85.62 183 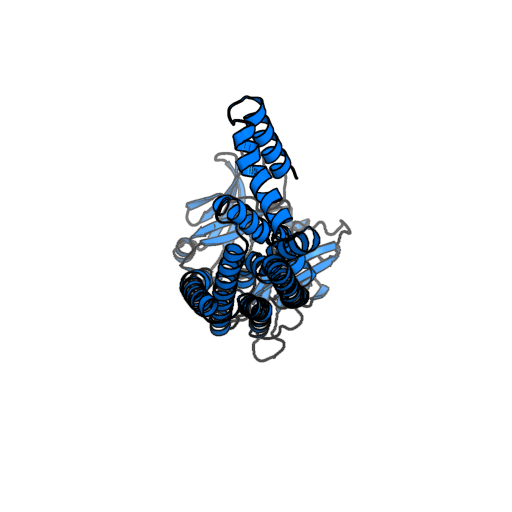ASP A N 1
ATOM 1400 C CA . ASP A 1 183 ? 2.942 -20.350 21.325 1.00 85.62 183 ASP A CA 1
ATOM 1401 C C . ASP A 1 183 ? 2.546 -19.042 22.026 1.00 85.62 183 ASP A C 1
ATOM 1403 O O . ASP A 1 183 ? 3.100 -18.695 23.067 1.00 85.62 183 ASP A O 1
ATOM 1407 N N . VAL A 1 184 ? 1.585 -18.306 21.458 1.00 86.94 184 VAL A N 1
ATOM 1408 C CA . VAL A 1 184 ? 1.054 -17.057 22.018 1.00 86.94 184 VAL A CA 1
ATOM 1409 C C . VAL A 1 184 ? -0.428 -17.245 22.307 1.00 86.94 184 VAL A C 1
ATOM 1411 O O . VAL A 1 184 ? -1.169 -17.785 21.485 1.00 86.94 184 VAL A O 1
ATOM 1414 N N . ALA A 1 185 ? -0.869 -16.783 23.477 1.00 89.38 185 ALA A N 1
ATOM 1415 C CA . ALA A 1 185 ? -2.271 -16.850 23.861 1.00 89.38 185 ALA A CA 1
ATOM 1416 C C . ALA A 1 185 ? -3.164 -16.070 22.871 1.00 89.38 185 ALA A C 1
ATOM 1418 O O . ALA A 1 185 ? -2.767 -15.003 22.392 1.00 89.38 185 ALA A O 1
ATOM 1419 N N . PRO A 1 186 ? -4.379 -16.568 22.580 1.00 91.75 186 PRO A N 1
ATOM 1420 C CA . PRO A 1 186 ? -5.313 -15.868 21.714 1.00 91.75 186 PRO A CA 1
ATOM 1421 C C . PRO A 1 186 ? -5.764 -14.550 22.343 1.00 91.75 186 PRO A C 1
ATOM 1423 O O . PRO A 1 186 ? -5.864 -14.421 23.565 1.00 91.75 186 PRO A O 1
ATOM 1426 N N . VAL A 1 187 ? -6.104 -13.587 21.492 1.00 91.56 187 VAL A N 1
ATOM 1427 C CA . VAL A 1 187 ? -6.580 -12.269 21.905 1.00 91.56 187 VAL A CA 1
ATOM 1428 C C . VAL A 1 187 ? -8.031 -12.090 21.512 1.00 91.56 187 VAL A C 1
ATOM 1430 O O . VAL A 1 187 ? -8.396 -12.310 20.362 1.00 91.56 187 VAL A O 1
ATOM 1433 N N . THR A 1 188 ? -8.833 -11.639 22.474 1.00 93.12 188 THR A N 1
ATOM 1434 C CA . THR A 1 188 ? -10.246 -11.314 22.281 1.00 93.12 188 THR A CA 1
ATOM 1435 C C . THR A 1 188 ? -10.470 -9.809 22.409 1.00 93.12 188 THR A C 1
ATOM 1437 O O . THR A 1 188 ? -9.950 -9.164 23.329 1.00 93.12 188 THR A O 1
ATOM 1440 N N . ARG A 1 189 ? -11.268 -9.246 21.500 1.00 91.69 189 ARG A N 1
ATOM 1441 C CA . ARG A 1 189 ? -11.796 -7.878 21.574 1.00 91.69 189 ARG A CA 1
ATOM 1442 C C . ARG A 1 189 ? -13.296 -7.860 21.363 1.00 91.69 189 ARG A C 1
ATOM 1444 O O . ARG A 1 189 ? -13.858 -8.741 20.720 1.00 91.69 189 ARG A O 1
ATOM 1451 N N . THR A 1 190 ? -13.928 -6.831 21.909 1.00 91.81 190 THR A N 1
ATOM 1452 C CA . THR A 1 190 ? -15.371 -6.628 21.836 1.00 91.81 190 THR A CA 1
ATOM 1453 C C . THR A 1 190 ? -15.684 -5.261 21.269 1.00 91.81 190 THR A C 1
ATOM 1455 O O . THR A 1 190 ? -15.063 -4.277 21.662 1.00 91.81 190 THR A O 1
ATOM 1458 N N . GLN A 1 191 ? -16.682 -5.191 20.398 1.00 88.88 191 GLN A N 1
ATOM 1459 C CA . GLN A 1 191 ? -17.127 -3.945 19.793 1.00 88.88 191 GLN A CA 1
ATOM 1460 C C . GLN A 1 191 ? -18.628 -3.754 20.058 1.00 88.88 191 GLN A C 1
ATOM 1462 O O . GLN A 1 191 ? -19.417 -4.617 19.662 1.00 88.88 191 GLN A O 1
ATOM 1467 N N . PRO A 1 192 ? -19.046 -2.659 20.718 1.00 88.12 192 PRO A N 1
ATOM 1468 C CA . PRO A 1 192 ? -20.457 -2.392 20.975 1.00 88.12 192 PRO A CA 1
ATOM 1469 C C . PRO A 1 192 ? -21.210 -2.080 19.676 1.00 88.12 192 PRO A C 1
ATOM 1471 O O . PRO A 1 192 ? -20.647 -1.522 18.732 1.00 88.12 192 PRO A O 1
ATOM 1474 N N . LEU A 1 193 ? -22.499 -2.420 19.646 1.00 84.06 193 LEU A N 1
ATOM 1475 C CA . LEU A 1 193 ? -23.388 -2.225 18.501 1.00 84.06 193 LEU A CA 1
ATOM 1476 C C . LEU A 1 193 ? -24.532 -1.259 18.822 1.00 84.06 193 LEU A C 1
ATOM 1478 O O . LEU A 1 193 ? -25.100 -1.271 19.916 1.00 84.06 193 LEU A O 1
ATOM 1482 N N . LEU A 1 194 ? -24.941 -0.491 17.812 1.00 75.56 194 LEU A N 1
ATOM 1483 C CA . LEU A 1 194 ? -26.219 0.217 17.817 1.00 75.56 194 LEU A CA 1
ATOM 1484 C C . LEU A 1 194 ? -27.287 -0.672 17.169 1.00 75.56 194 LEU A C 1
ATOM 1486 O O . LEU A 1 194 ? -27.272 -0.879 15.956 1.00 75.56 194 LEU A O 1
ATOM 1490 N N . THR A 1 195 ? -28.216 -1.186 17.976 1.00 69.50 195 THR A N 1
ATOM 1491 C CA . THR A 1 195 ? -29.384 -1.947 17.506 1.00 69.50 195 THR A CA 1
ATOM 1492 C C . THR A 1 195 ? -30.674 -1.145 17.686 1.00 69.50 195 THR A C 1
ATOM 1494 O O . THR A 1 195 ? -30.681 -0.072 18.294 1.00 69.50 195 THR A O 1
ATOM 1497 N N . THR A 1 196 ? -31.792 -1.664 17.177 1.00 62.84 196 THR A N 1
ATOM 1498 C CA . THR A 1 196 ? -33.149 -1.131 17.409 1.00 62.84 196 THR A CA 1
ATOM 1499 C C . THR A 1 196 ? -33.465 -0.918 18.896 1.00 62.84 196 THR A C 1
ATOM 1501 O O . THR A 1 196 ? -34.154 0.038 19.246 1.00 62.84 196 THR A O 1
ATOM 1504 N N . GLU A 1 197 ? -32.930 -1.753 19.793 1.00 59.69 197 GLU A N 1
ATOM 1505 C CA . GLU A 1 197 ? -33.072 -1.587 21.249 1.00 59.69 197 GLU A CA 1
ATOM 1506 C C . GLU A 1 197 ? -32.232 -0.419 21.803 1.00 59.69 197 GLU A C 1
ATOM 1508 O O . GLU A 1 197 ? -32.618 0.212 22.792 1.00 59.69 197 GLU A O 1
ATOM 1513 N N . SER A 1 198 ? -31.128 -0.070 21.132 1.00 57.16 198 SER A N 1
ATOM 1514 C CA . SER A 1 198 ? -30.262 1.078 21.448 1.00 57.16 198 SER A CA 1
ATOM 1515 C C . SER A 1 198 ? -30.848 2.427 21.007 1.00 57.16 198 SER A C 1
ATOM 1517 O O . SER A 1 198 ? -30.242 3.464 21.273 1.00 57.16 198 SER A O 1
ATOM 1519 N N . ALA A 1 199 ? -32.044 2.462 20.401 1.00 52.66 199 ALA A N 1
ATOM 1520 C CA . ALA A 1 199 ? -32.701 3.679 19.898 1.00 52.66 199 ALA A CA 1
ATOM 1521 C C . ALA A 1 199 ? -32.917 4.792 20.950 1.00 52.66 199 ALA A C 1
ATOM 1523 O O . ALA A 1 199 ? -33.218 5.930 20.594 1.00 52.66 199 ALA A O 1
ATOM 1524 N N . LYS A 1 200 ? -32.746 4.495 22.246 1.00 55.62 200 LYS A N 1
ATOM 1525 C CA . LYS A 1 200 ? -32.773 5.493 23.330 1.00 55.62 200 LYS A CA 1
ATOM 1526 C C . LYS A 1 200 ? -31.475 6.300 23.471 1.00 55.62 200 LYS A C 1
ATOM 1528 O O . LYS A 1 200 ? -31.527 7.393 24.024 1.00 55.62 200 LYS A O 1
ATOM 1533 N N . SER A 1 201 ? -30.341 5.794 22.981 1.00 66.00 201 SER A N 1
ATOM 1534 C CA . SER A 1 201 ? -29.047 6.489 22.990 1.00 66.00 201 SER A CA 1
ATOM 1535 C C . SER A 1 201 ? -28.400 6.404 21.603 1.00 66.00 201 SER A C 1
ATOM 1537 O O . SER A 1 201 ? -27.518 5.577 21.378 1.00 66.00 201 SER A O 1
ATOM 1539 N N . PRO A 1 202 ? -28.827 7.253 20.651 1.00 81.56 202 PRO A N 1
ATOM 1540 C CA . PRO A 1 202 ? -28.357 7.238 19.263 1.00 81.56 202 PRO A CA 1
ATOM 1541 C C . PRO A 1 202 ? -26.890 7.657 19.081 1.00 81.56 202 PRO A C 1
ATOM 1543 O O . PRO A 1 202 ? -26.447 7.843 17.953 1.00 81.56 202 PRO A O 1
ATOM 1546 N N . LEU A 1 203 ? -26.153 7.889 20.166 1.00 88.44 203 LEU A N 1
ATOM 1547 C CA . LEU A 1 203 ? -24.804 8.434 20.166 1.00 88.44 203 LEU A CA 1
ATOM 1548 C C . LEU A 1 203 ? -23.933 7.606 21.111 1.00 88.44 203 LEU A C 1
ATOM 1550 O O . LEU A 1 203 ? -24.298 7.418 22.270 1.00 88.44 203 LEU A O 1
ATOM 1554 N N . GLN A 1 204 ? -22.784 7.145 20.622 1.00 89.88 204 GLN A N 1
ATOM 1555 C CA . GLN A 1 204 ? -21.789 6.442 21.431 1.00 89.88 204 GLN A CA 1
ATOM 1556 C C . GLN A 1 204 ? -20.364 6.724 20.952 1.00 89.88 204 GLN A C 1
ATOM 1558 O O . GLN A 1 204 ? -20.143 7.057 19.786 1.00 89.88 204 GLN A O 1
ATOM 1563 N N . ILE A 1 205 ? -19.397 6.556 21.850 1.00 91.75 205 ILE A N 1
ATOM 1564 C CA . ILE A 1 205 ? -17.973 6.475 21.515 1.00 91.75 205 ILE A CA 1
ATOM 1565 C C . ILE A 1 205 ? -17.612 4.988 21.457 1.00 91.75 205 ILE A C 1
ATOM 1567 O O . ILE A 1 205 ? -18.161 4.179 22.201 1.00 91.75 205 ILE A O 1
ATOM 1571 N N . LEU A 1 206 ? -16.750 4.617 20.518 1.00 90.75 206 LEU A N 1
ATOM 1572 C CA . LEU A 1 206 ? -16.252 3.253 20.387 1.00 90.75 206 LEU A CA 1
ATOM 1573 C C . LEU A 1 206 ? -14.979 3.069 21.216 1.00 90.75 206 LEU A C 1
ATOM 1575 O O . LEU A 1 206 ? -14.289 4.064 21.455 1.00 90.75 206 LEU A O 1
ATOM 1579 N N . PRO A 1 207 ? -14.628 1.824 21.593 1.00 89.31 207 PRO A N 1
ATOM 1580 C CA . PRO A 1 207 ? -13.450 1.566 22.405 1.00 89.31 207 PRO A CA 1
ATOM 1581 C C . PRO A 1 207 ? -12.200 2.275 21.876 1.00 89.31 207 PRO A C 1
ATOM 1583 O O . PRO A 1 207 ? -11.792 2.095 20.721 1.00 89.31 207 PRO A O 1
ATOM 1586 N N . VAL A 1 208 ? -11.578 3.095 22.721 1.00 87.75 208 VAL A N 1
ATOM 1587 C CA . VAL A 1 208 ? -10.380 3.856 22.370 1.00 87.75 208 VAL A CA 1
ATOM 1588 C C . VAL A 1 208 ? -9.249 2.863 22.135 1.00 87.75 208 VAL A C 1
ATOM 1590 O O . VAL A 1 208 ? -8.925 2.059 23.005 1.00 87.75 208 VAL A O 1
ATOM 1593 N N . MET A 1 209 ? -8.678 2.883 20.928 1.00 79.69 209 MET A N 1
ATOM 1594 C CA . MET A 1 209 ? -7.668 1.909 20.480 1.00 79.69 209 MET A CA 1
ATOM 1595 C C . MET A 1 209 ? -8.119 0.440 20.611 1.00 79.69 209 MET A C 1
ATOM 1597 O O . MET A 1 209 ? -7.303 -0.461 20.779 1.00 79.69 209 MET A O 1
ATOM 1601 N N . GLY A 1 210 ? -9.431 0.197 20.521 1.00 77.81 210 GLY A N 1
ATOM 1602 C CA . GLY A 1 210 ? -10.038 -1.136 20.495 1.00 77.81 210 GLY A CA 1
ATOM 1603 C C . GLY A 1 210 ? -10.201 -1.812 21.860 1.00 77.81 210 GLY A C 1
ATOM 1604 O O . GLY A 1 210 ? -10.899 -2.818 21.950 1.00 77.81 210 GLY A O 1
ATOM 1605 N N . ASN A 1 211 ? -9.589 -1.288 22.925 1.00 80.25 211 ASN A N 1
ATOM 1606 C CA . ASN A 1 211 ? -9.631 -1.902 24.258 1.00 80.25 211 ASN A CA 1
ATOM 1607 C C . ASN A 1 211 ? -9.723 -0.904 25.424 1.00 80.25 211 ASN A C 1
ATOM 1609 O O . ASN A 1 211 ? -9.519 -1.305 26.569 1.00 80.25 211 ASN A O 1
ATOM 1613 N N . ASP A 1 212 ? -9.967 0.376 25.143 1.00 87.44 212 ASP A N 1
ATOM 1614 C CA . ASP A 1 212 ? -10.044 1.449 26.139 1.00 87.44 212 ASP A CA 1
ATOM 1615 C C . ASP A 1 212 ? -8.777 1.619 26.986 1.00 87.44 212 ASP A C 1
ATOM 1617 O O . ASP A 1 212 ? -8.828 2.124 28.107 1.00 87.44 212 ASP A O 1
ATOM 1621 N N . GLN A 1 213 ? -7.616 1.222 26.455 1.00 85.56 213 GLN A N 1
ATOM 1622 C CA . GLN A 1 213 ? -6.320 1.397 27.109 1.00 85.56 213 GLN A CA 1
ATOM 1623 C C . GLN A 1 213 ? -5.417 2.281 26.258 1.00 85.56 213 GLN A C 1
ATOM 1625 O O . GLN A 1 213 ? -4.972 1.870 25.193 1.00 85.56 213 GLN A O 1
ATOM 1630 N N . VAL A 1 214 ? -5.085 3.468 26.765 1.00 83.69 214 VAL A N 1
ATOM 1631 C CA . VAL A 1 214 ? -4.118 4.388 26.157 1.00 83.69 214 VAL A CA 1
ATOM 1632 C C . VAL A 1 214 ? -2.721 4.134 26.719 1.00 83.69 214 VAL A C 1
ATOM 1634 O O . VAL A 1 214 ? -2.538 4.228 27.932 1.00 83.69 214 VAL A O 1
ATOM 1637 N N . SER A 1 215 ? -1.730 3.794 25.884 1.00 75.44 215 SER A N 1
ATOM 1638 C CA . SER A 1 215 ? -0.360 3.555 26.363 1.00 75.44 215 SER A CA 1
ATOM 1639 C C . SER A 1 215 ? 0.452 4.848 26.433 1.00 75.44 215 SER A C 1
ATOM 1641 O O . SER A 1 215 ? 0.294 5.761 25.626 1.00 75.44 215 SER A O 1
ATOM 1643 N N . LEU A 1 216 ? 1.398 4.906 27.375 1.00 66.44 216 LEU A N 1
ATOM 1644 C CA . LEU A 1 216 ? 2.363 6.007 27.485 1.00 66.44 216 LEU A CA 1
ATOM 1645 C C . LEU A 1 216 ? 3.304 6.107 26.270 1.00 66.44 216 LEU A C 1
ATOM 1647 O O . LEU A 1 216 ? 3.779 7.198 25.959 1.00 66.44 216 LEU A O 1
ATOM 1651 N N . LYS A 1 217 ? 3.573 4.989 25.574 1.00 63.09 217 LYS A N 1
ATOM 1652 C CA . LYS A 1 217 ? 4.436 4.959 24.377 1.00 63.09 217 LYS A CA 1
ATOM 1653 C C . LYS A 1 217 ? 3.749 5.550 23.140 1.00 63.09 217 LYS A C 1
ATOM 1655 O O . LYS A 1 217 ? 4.437 6.019 22.241 1.00 63.09 217 LYS A O 1
ATOM 1660 N N . ASP A 1 218 ? 2.417 5.615 23.145 1.00 55.69 218 ASP A N 1
ATOM 1661 C CA . ASP A 1 218 ? 1.626 6.301 22.117 1.00 55.69 218 ASP A CA 1
ATOM 1662 C C . ASP A 1 218 ? 1.716 7.831 22.250 1.00 55.69 218 ASP A C 1
ATOM 1664 O O . ASP A 1 218 ? 1.143 8.555 21.443 1.00 55.69 218 ASP A O 1
ATOM 1668 N N . GLY A 1 219 ? 2.447 8.342 23.254 1.00 52.00 219 GLY A N 1
ATOM 1669 C CA . GLY A 1 219 ? 2.638 9.764 23.558 1.00 52.00 219 GLY A CA 1
ATOM 1670 C C . GLY A 1 219 ? 3.299 10.602 22.456 1.00 52.00 219 GLY A C 1
ATOM 1671 O O . GLY A 1 219 ? 3.520 11.797 22.660 1.00 52.00 219 GLY A O 1
ATOM 1672 N N . GLU A 1 220 ? 3.588 10.021 21.294 1.00 54.94 220 GLU A N 1
ATOM 1673 C CA . GLU A 1 220 ? 3.928 10.736 20.071 1.00 54.94 220 GLU A CA 1
ATOM 1674 C C . GLU A 1 220 ? 2.824 10.536 19.024 1.00 54.94 220 GLU A C 1
ATOM 1676 O O . GLU A 1 220 ? 2.639 9.452 18.479 1.00 54.94 220 GLU A O 1
ATOM 1681 N N . GLY A 1 221 ? 2.081 11.606 18.727 1.00 73.50 221 GLY A N 1
ATOM 1682 C CA . GLY A 1 221 ? 1.087 11.628 17.653 1.00 73.50 221 GLY A CA 1
ATOM 1683 C C . GLY A 1 221 ? -0.345 11.879 18.123 1.00 73.50 221 GLY A C 1
ATOM 1684 O O . GLY A 1 221 ? -0.601 12.486 19.163 1.00 73.50 221 GLY A O 1
ATOM 1685 N N . SER A 1 222 ? -1.306 11.469 17.296 1.00 81.75 222 SER A N 1
ATOM 1686 C CA . SER A 1 222 ? -2.736 11.657 17.551 1.00 81.75 222 SER A CA 1
ATOM 1687 C C . SER A 1 222 ? -3.461 10.318 17.542 1.00 81.75 222 SER A C 1
ATOM 1689 O O . SER A 1 222 ? -3.326 9.546 16.594 1.00 81.75 222 SER A O 1
ATOM 1691 N N . VAL A 1 223 ? -4.275 10.081 18.567 1.00 86.00 223 VAL A N 1
ATOM 1692 C CA . VAL A 1 223 ? -5.219 8.966 18.642 1.00 86.00 223 VAL A CA 1
ATOM 1693 C C . VAL A 1 223 ? -6.505 9.385 17.942 1.00 86.00 223 VAL A C 1
ATOM 1695 O O . VAL A 1 223 ? -7.068 10.447 18.216 1.00 86.00 223 VAL A O 1
ATOM 1698 N N . VAL A 1 224 ? -6.981 8.551 17.021 1.00 88.88 224 VAL A N 1
ATOM 1699 C CA . VAL A 1 224 ? -8.271 8.765 16.364 1.00 88.88 224 VAL A CA 1
ATOM 1700 C C . VAL A 1 224 ? -9.356 8.151 17.236 1.00 88.88 224 VAL A C 1
ATOM 1702 O O . VAL A 1 224 ? -9.537 6.935 17.247 1.00 88.88 224 VAL A O 1
ATOM 1705 N N . VAL A 1 225 ? -10.086 8.996 17.959 1.00 91.94 225 VAL A N 1
ATOM 1706 C CA . VAL A 1 225 ? -11.273 8.578 18.705 1.00 91.94 225 VAL A CA 1
ATOM 1707 C C . VAL A 1 225 ? -12.428 8.471 17.723 1.00 91.94 225 VAL A C 1
ATOM 1709 O O . VAL A 1 225 ? -12.733 9.427 17.006 1.00 91.94 225 VAL A O 1
ATOM 1712 N N . ARG A 1 226 ? -13.052 7.294 17.677 1.00 91.75 226 ARG A N 1
ATOM 1713 C CA . ARG A 1 226 ? -14.191 6.995 16.808 1.00 91.75 226 ARG A CA 1
ATOM 1714 C C . ARG A 1 226 ? -15.456 6.864 17.640 1.00 91.75 226 ARG A C 1
ATOM 1716 O O . ARG A 1 226 ? -15.411 6.439 18.788 1.00 91.75 226 ARG A O 1
ATOM 1723 N N . GLY A 1 227 ? -16.583 7.194 17.041 1.00 90.81 227 GLY A N 1
ATOM 1724 C CA . GLY A 1 227 ? -17.895 6.998 17.629 1.00 90.81 227 GLY A CA 1
ATOM 1725 C C . GLY A 1 227 ? -18.938 6.763 16.554 1.00 90.81 227 GLY A C 1
ATOM 1726 O O . GLY A 1 227 ? -18.636 6.781 15.358 1.00 90.81 227 GLY A O 1
ATOM 1727 N N . GLN A 1 228 ? -20.163 6.511 16.986 1.00 89.38 228 GLN A N 1
ATOM 1728 C CA . GLN A 1 228 ? -21.285 6.266 16.094 1.00 89.38 228 GLN A CA 1
ATOM 1729 C C . GLN A 1 228 ? -22.471 7.131 16.474 1.00 89.38 228 GLN A C 1
ATOM 1731 O O . GLN A 1 228 ? -22.790 7.296 17.653 1.00 89.38 228 GLN A O 1
ATOM 1736 N N . TYR A 1 229 ? -23.106 7.681 15.449 1.00 87.50 229 TYR A N 1
ATOM 1737 C CA . TYR A 1 229 ? -24.326 8.451 15.541 1.00 87.50 229 TYR A CA 1
ATOM 1738 C C . TYR A 1 229 ? -25.376 7.855 14.607 1.00 87.50 229 TYR A C 1
ATOM 1740 O O . TYR A 1 229 ? -25.167 7.769 13.396 1.00 87.50 229 TYR A O 1
ATOM 1748 N N . PHE A 1 230 ? -26.521 7.483 15.168 1.00 79.69 230 PHE A N 1
ATOM 1749 C CA . PHE A 1 230 ? -27.657 6.962 14.425 1.00 79.69 230 PHE A CA 1
ATOM 1750 C C . PHE A 1 230 ? -28.939 7.698 14.799 1.00 79.69 230 PHE A C 1
ATOM 1752 O O . PHE A 1 230 ? -29.506 7.482 15.860 1.00 79.69 230 PHE A O 1
ATOM 1759 N N . GLY A 1 231 ? -29.438 8.560 13.923 1.00 74.56 231 GLY A N 1
ATOM 1760 C CA . GLY A 1 231 ? -30.638 9.342 14.191 1.00 74.56 231 GLY A CA 1
ATOM 1761 C C . GLY A 1 231 ? -31.077 10.132 12.969 1.00 74.56 231 GLY A C 1
ATOM 1762 O O . GLY A 1 231 ? -30.729 9.793 11.838 1.00 74.56 231 GLY A O 1
ATOM 1763 N N . LYS A 1 232 ? -31.843 11.207 13.184 1.00 77.12 232 LYS A N 1
ATOM 1764 C CA . LYS A 1 232 ? -32.159 12.146 12.100 1.00 77.12 232 LYS A CA 1
ATOM 1765 C C . LYS A 1 232 ? -30.861 12.713 11.523 1.00 77.12 232 LYS A C 1
ATOM 1767 O O . LYS A 1 232 ? -29.921 12.979 12.265 1.00 77.12 232 LYS A O 1
ATOM 1772 N N . ALA A 1 233 ? -30.823 12.911 10.207 1.00 80.81 233 ALA A N 1
ATOM 1773 C CA . ALA A 1 233 ? -29.685 13.553 9.563 1.00 80.81 233 ALA A CA 1
ATOM 1774 C C . ALA A 1 233 ? -29.392 14.903 10.239 1.00 80.81 233 ALA A C 1
ATOM 1776 O O . ALA A 1 233 ? -30.312 15.694 10.462 1.00 80.81 233 ALA A O 1
ATOM 1777 N N . LEU A 1 234 ? -28.120 15.135 10.569 1.00 84.56 234 LEU A N 1
ATOM 1778 C CA . LEU A 1 234 ? -27.686 16.380 11.195 1.00 84.56 234 LEU A CA 1
ATOM 1779 C C . LEU A 1 234 ? -27.928 17.550 10.237 1.00 84.56 234 LEU A C 1
ATOM 1781 O O . LEU A 1 234 ? -27.649 17.453 9.038 1.00 84.56 234 LEU A O 1
ATOM 1785 N N . THR A 1 235 ? -28.440 18.661 10.760 1.00 85.25 235 THR A N 1
ATOM 1786 C CA . THR A 1 235 ? -28.548 19.902 9.985 1.00 85.25 235 THR A CA 1
ATOM 1787 C C . THR A 1 235 ? -27.151 20.493 9.733 1.00 85.25 235 THR A C 1
ATOM 1789 O O . THR A 1 235 ? -26.215 20.194 10.473 1.00 85.25 235 THR A O 1
ATOM 1792 N N . PRO A 1 236 ? -26.970 21.385 8.739 1.00 84.19 236 PRO A N 1
ATOM 1793 C CA . PRO A 1 236 ? -25.674 22.034 8.499 1.00 84.19 236 PRO A CA 1
ATOM 1794 C C . PRO A 1 236 ? -25.137 22.858 9.683 1.00 84.19 236 PRO A C 1
ATOM 1796 O O . PRO A 1 236 ? -23.950 23.174 9.717 1.00 84.19 236 PRO A O 1
ATOM 1799 N N . THR A 1 237 ? -26.002 23.236 10.631 1.00 86.38 237 THR A N 1
ATOM 1800 C CA . THR A 1 237 ? -25.634 23.956 11.861 1.00 86.38 237 THR A CA 1
ATOM 1801 C C . THR A 1 237 ? -25.196 23.021 12.982 1.00 86.38 237 THR A C 1
ATOM 1803 O O . THR A 1 237 ? -24.481 23.451 13.888 1.00 86.38 237 THR A O 1
ATOM 1806 N N . GLN A 1 238 ? -25.595 21.750 12.915 1.00 90.56 238 GLN A N 1
ATOM 1807 C CA . GLN A 1 238 ? -25.316 20.766 13.945 1.00 90.56 238 GLN A CA 1
ATOM 1808 C C . GLN A 1 238 ? -23.922 20.170 13.791 1.00 90.56 238 GLN A C 1
ATOM 1810 O O . GLN A 1 238 ? -23.477 19.823 12.696 1.00 90.56 238 GLN A O 1
ATOM 1815 N N . LYS A 1 239 ? -23.230 20.019 14.920 1.00 92.00 239 LYS A N 1
ATOM 1816 C CA . LYS A 1 239 ? -21.879 19.456 14.979 1.00 92.00 239 LYS A CA 1
ATOM 1817 C C . LYS A 1 239 ? -21.778 18.390 16.054 1.00 92.00 239 LYS A C 1
ATOM 1819 O O . LYS A 1 239 ? -22.350 18.534 17.129 1.00 92.00 239 LYS A O 1
ATOM 1824 N N . ILE A 1 240 ? -20.998 17.349 15.782 1.00 93.75 240 ILE A N 1
ATOM 1825 C CA . ILE A 1 240 ? -20.587 16.387 16.804 1.00 93.75 240 ILE A CA 1
ATOM 1826 C C . ILE A 1 240 ? -19.279 16.891 17.412 1.00 93.75 240 ILE A C 1
ATOM 1828 O O . ILE A 1 240 ? -18.307 17.123 16.693 1.00 93.75 240 ILE A O 1
ATOM 1832 N N . ILE A 1 241 ? -19.254 17.063 18.729 1.00 95.19 241 ILE A N 1
ATOM 1833 C CA . ILE A 1 241 ? -18.075 17.511 19.470 1.00 95.19 241 ILE A CA 1
ATOM 1834 C C . ILE A 1 241 ? -17.699 16.432 20.475 1.00 95.19 241 ILE A C 1
ATOM 1836 O O . ILE A 1 241 ? -18.521 16.045 21.304 1.00 95.19 241 ILE A O 1
ATOM 1840 N N . ILE A 1 242 ? -16.450 15.970 20.412 1.00 96.38 242 ILE A N 1
ATOM 1841 C CA . ILE A 1 242 ? -15.837 15.176 21.479 1.00 96.38 242 ILE A CA 1
ATOM 1842 C C . ILE A 1 242 ? -15.125 16.145 22.415 1.00 96.38 242 ILE A C 1
ATOM 1844 O O . ILE A 1 242 ? -14.479 17.083 21.965 1.00 96.38 242 ILE A O 1
ATOM 1848 N N . SER A 1 243 ? -15.233 15.936 23.716 1.00 95.56 243 SER A N 1
ATOM 1849 C CA . SER A 1 243 ? -14.620 16.766 24.738 1.00 95.56 243 SER A CA 1
ATOM 1850 C C . SER A 1 243 ? -13.875 15.920 25.763 1.00 95.56 243 SER A C 1
ATOM 1852 O O . SER A 1 243 ? -14.312 14.825 26.120 1.00 95.56 243 SER A O 1
ATOM 1854 N N . LEU A 1 244 ? -12.731 16.434 26.205 1.00 96.38 244 LEU A N 1
ATOM 1855 C CA . LEU A 1 244 ? -11.858 15.827 27.205 1.00 96.38 244 LEU A CA 1
ATOM 1856 C C . LEU A 1 244 ? -11.402 16.930 28.159 1.00 96.38 244 LEU A C 1
ATOM 1858 O O . LEU A 1 244 ? -10.794 17.903 27.711 1.00 96.38 244 LEU A O 1
ATOM 1862 N N . ASP A 1 245 ? -11.728 16.808 29.446 1.00 94.19 245 ASP A N 1
ATOM 1863 C CA . ASP A 1 245 ? -11.414 17.812 30.480 1.00 94.19 245 ASP A CA 1
ATOM 1864 C C . ASP A 1 245 ? -11.784 19.256 30.075 1.00 94.19 245 ASP A C 1
ATOM 1866 O O . ASP A 1 245 ? -11.034 20.208 30.291 1.00 94.19 245 ASP A O 1
ATOM 1870 N N . GLY A 1 246 ? -12.938 19.423 29.418 1.00 89.62 246 GLY A N 1
ATOM 1871 C CA . GLY A 1 246 ? -13.438 20.721 28.949 1.00 89.62 246 GLY A CA 1
ATOM 1872 C C . GLY A 1 246 ? -12.824 21.237 27.641 1.00 89.62 246 GLY A C 1
ATOM 1873 O O . GLY A 1 246 ? -13.269 22.266 27.137 1.00 89.62 246 GLY A O 1
ATOM 1874 N N . GLN A 1 247 ? -11.846 20.542 27.052 1.00 94.44 247 GLN A N 1
ATOM 1875 C CA . GLN A 1 247 ? -11.343 20.857 25.711 1.00 94.44 247 GLN A CA 1
ATOM 1876 C C . GLN A 1 247 ? -12.198 20.178 24.647 1.00 94.44 247 GLN A C 1
ATOM 1878 O O . GLN A 1 247 ? -12.412 18.973 24.723 1.00 94.44 247 GLN A O 1
ATOM 1883 N N . ASN A 1 248 ? -12.624 20.935 23.635 1.00 95.19 248 ASN A N 1
ATOM 1884 C CA . ASN A 1 248 ? -13.475 20.451 22.549 1.00 95.19 248 ASN A CA 1
ATOM 1885 C C . ASN A 1 248 ? -12.661 20.076 21.301 1.00 95.19 248 ASN A C 1
ATOM 1887 O O . ASN A 1 248 ? -11.725 20.776 20.915 1.00 95.19 248 ASN A O 1
ATOM 1891 N N . PHE A 1 249 ? -13.076 18.996 20.647 1.00 95.12 249 PHE A N 1
ATOM 1892 C CA . PHE A 1 249 ? -12.515 18.441 19.424 1.00 95.12 249 PHE A CA 1
ATOM 1893 C C . PHE A 1 249 ? -13.659 18.188 18.439 1.00 95.12 249 PHE A C 1
ATOM 1895 O O . PHE A 1 249 ? -14.514 17.326 18.666 1.00 95.12 249 PHE A O 1
ATOM 1902 N N . ASP A 1 250 ? -13.677 18.945 17.343 1.00 93.25 250 ASP A N 1
ATOM 1903 C CA . ASP A 1 250 ? -14.687 18.800 16.294 1.00 93.25 250 ASP A CA 1
ATOM 1904 C C . ASP A 1 250 ? -14.552 17.422 15.631 1.00 93.25 250 ASP A C 1
ATOM 1906 O O . ASP A 1 250 ? -13.536 17.111 14.998 1.00 93.25 250 ASP A O 1
ATOM 1910 N N . ALA A 1 251 ? -15.592 16.598 15.757 1.00 93.06 251 ALA A N 1
ATOM 1911 C CA . ALA A 1 251 ? -15.660 15.312 15.090 1.00 93.06 251 ALA A CA 1
ATOM 1912 C C . ALA A 1 251 ? -16.271 15.471 13.698 1.00 93.06 251 ALA A C 1
ATOM 1914 O O . ALA A 1 251 ? -17.268 16.166 13.494 1.00 93.06 251 ALA A O 1
ATOM 1915 N N . LYS A 1 252 ? -15.670 14.792 12.723 1.00 90.75 252 LYS A N 1
ATOM 1916 C CA . LYS A 1 252 ? -16.176 14.741 11.350 1.00 90.75 252 LYS A CA 1
ATOM 1917 C C . LYS A 1 252 ? -16.814 13.388 11.103 1.00 90.75 252 LYS A C 1
ATOM 1919 O O . LYS A 1 252 ? -16.240 12.371 11.494 1.00 90.75 252 LYS A O 1
ATOM 1924 N N . MET A 1 253 ? -17.961 13.388 10.425 1.00 87.25 253 MET A N 1
ATOM 1925 C CA . MET A 1 253 ? -18.538 12.162 9.876 1.00 87.25 253 MET A CA 1
ATOM 1926 C C . MET A 1 253 ? -17.554 11.576 8.866 1.00 87.25 253 MET A C 1
ATOM 1928 O O . MET A 1 253 ? -17.128 12.259 7.933 1.00 87.25 253 MET A O 1
ATOM 1932 N N . THR A 1 254 ? -17.141 10.341 9.114 1.00 73.62 254 THR A N 1
ATOM 1933 C CA . THR A 1 254 ? -16.097 9.646 8.361 1.00 73.62 254 THR A CA 1
ATOM 1934 C C . THR A 1 254 ? -16.691 8.876 7.186 1.00 73.62 254 THR A C 1
ATOM 1936 O O . THR A 1 254 ? -16.025 8.694 6.169 1.00 73.62 254 THR A O 1
ATOM 1939 N N . ASP A 1 255 ? -17.954 8.464 7.297 1.00 70.12 255 ASP A N 1
ATOM 1940 C CA . ASP A 1 255 ? -18.689 7.754 6.259 1.00 70.12 255 ASP A CA 1
ATOM 1941 C C . ASP A 1 255 ? -20.203 8.032 6.320 1.00 70.12 255 ASP A C 1
ATOM 1943 O O . ASP A 1 255 ? -20.711 8.746 7.186 1.00 70.12 255 ASP A O 1
ATOM 1947 N N . GLN A 1 256 ? -20.945 7.464 5.366 1.00 62.53 256 GLN A N 1
ATOM 1948 C CA . GLN A 1 256 ? -22.412 7.497 5.356 1.00 62.53 256 GLN A CA 1
ATOM 1949 C C . GLN A 1 256 ? -23.041 6.491 6.338 1.00 62.53 256 GLN A C 1
ATOM 1951 O O . GLN A 1 256 ? -24.260 6.465 6.482 1.00 62.53 256 GLN A O 1
ATOM 1956 N N . LYS A 1 257 ? -22.233 5.662 7.014 1.00 64.56 257 LYS A N 1
ATOM 1957 C CA . LYS A 1 257 ? -22.680 4.609 7.939 1.00 64.56 257 LYS A CA 1
ATOM 1958 C C . LYS A 1 257 ? -22.899 5.131 9.367 1.00 64.56 257 LYS A C 1
ATOM 1960 O O . LYS A 1 257 ? -23.198 4.346 10.266 1.00 64.56 257 LYS A O 1
ATOM 1965 N N . GLY A 1 258 ? -22.772 6.443 9.573 1.00 80.62 258 GLY A N 1
ATOM 1966 C CA . GLY A 1 258 ? -22.972 7.096 10.866 1.00 80.62 258 GLY A CA 1
ATOM 1967 C C . GLY A 1 258 ? -21.737 7.064 11.762 1.00 80.62 258 GLY A C 1
ATOM 1968 O O . GLY A 1 258 ? -21.855 7.324 12.957 1.00 80.62 258 GLY A O 1
ATOM 1969 N N . VAL A 1 259 ? -20.555 6.746 11.224 1.00 87.50 259 VAL A N 1
ATOM 1970 C CA . VAL A 1 259 ? -19.304 6.793 11.984 1.00 87.50 259 VAL A CA 1
ATOM 1971 C C . VAL A 1 259 ? -18.770 8.220 11.978 1.00 87.50 259 VAL A C 1
ATOM 1973 O O . VAL A 1 259 ? -18.679 8.858 10.929 1.00 87.50 259 VAL A O 1
ATOM 1976 N N . PHE A 1 260 ? -18.385 8.718 13.149 1.00 91.62 260 PHE A N 1
ATOM 1977 C CA . PHE A 1 260 ? -17.645 9.968 13.280 1.00 91.62 260 PHE A CA 1
ATOM 1978 C C . PHE A 1 260 ? -16.290 9.729 13.928 1.00 91.62 260 PHE A C 1
ATOM 1980 O O . PHE A 1 260 ? -16.076 8.760 14.658 1.00 91.62 260 PHE A O 1
ATOM 1987 N N . SER A 1 261 ? -15.367 10.654 13.689 1.00 92.94 261 SER A N 1
ATOM 1988 C CA . SER A 1 261 ? -14.034 10.593 14.274 1.00 92.94 261 SER A CA 1
ATOM 1989 C C . SER A 1 261 ? -13.472 11.973 14.580 1.00 92.94 261 SER A C 1
ATOM 1991 O O . SER A 1 261 ? -13.669 12.906 13.797 1.00 92.94 261 SER A O 1
ATOM 1993 N N . ALA A 1 262 ? -12.705 12.071 15.663 1.00 94.06 262 ALA A N 1
ATOM 1994 C CA . ALA A 1 262 ? -11.848 13.212 15.958 1.00 94.06 262 ALA A CA 1
ATOM 1995 C C . ALA A 1 262 ? -10.436 12.727 16.304 1.00 94.06 262 ALA A C 1
ATOM 1997 O O . ALA A 1 262 ? -10.257 11.699 16.957 1.00 94.06 262 ALA A O 1
ATOM 1998 N N . ALA A 1 263 ? -9.426 13.473 15.864 1.00 91.81 263 ALA A N 1
ATOM 1999 C CA . ALA A 1 263 ? -8.047 13.232 16.263 1.00 91.81 263 ALA A CA 1
ATOM 2000 C C . ALA A 1 263 ? -7.761 13.996 17.561 1.00 91.81 263 ALA A C 1
ATOM 2002 O O . ALA A 1 263 ? -7.929 15.215 17.614 1.00 91.81 263 ALA A O 1
ATOM 2003 N N . ILE A 1 264 ? -7.318 13.280 18.590 1.00 92.62 264 ILE A N 1
ATOM 2004 C CA . ILE A 1 264 ? -6.927 13.841 19.883 1.00 92.62 264 ILE A CA 1
ATOM 2005 C C . ILE A 1 264 ? -5.451 13.522 20.101 1.00 92.62 264 ILE A C 1
ATOM 2007 O O . ILE A 1 264 ? -5.021 12.389 19.906 1.00 92.62 264 ILE A O 1
ATOM 2011 N N . ASP A 1 265 ? -4.656 14.519 20.483 1.00 89.81 265 ASP A N 1
ATOM 2012 C CA . ASP A 1 265 ? -3.250 14.307 20.838 1.00 89.81 265 ASP A CA 1
ATOM 2013 C C . ASP A 1 265 ? -3.152 13.286 21.983 1.00 89.81 265 ASP A C 1
ATOM 2015 O O . ASP A 1 265 ? -3.794 13.445 23.029 1.00 89.81 265 ASP A O 1
ATOM 2019 N N . ALA A 1 266 ? -2.352 12.238 21.784 1.00 87.31 266 ALA A N 1
ATOM 2020 C CA . ALA A 1 266 ? -2.182 11.171 22.761 1.00 87.31 266 ALA A CA 1
ATOM 2021 C C . ALA A 1 266 ? -1.705 11.705 24.121 1.00 87.31 266 ALA A C 1
ATOM 2023 O O . ALA A 1 266 ? -2.148 11.227 25.165 1.00 87.31 266 ALA A O 1
ATOM 2024 N N . LYS A 1 267 ? -0.883 12.766 24.133 1.00 88.56 267 LYS A N 1
ATOM 2025 C CA . LYS A 1 267 ? -0.415 13.418 25.365 1.00 88.56 267 LYS A CA 1
ATOM 2026 C C . LYS A 1 267 ? -1.570 13.978 26.184 1.00 88.56 267 LYS A C 1
ATOM 2028 O O . LYS A 1 267 ? -1.526 13.909 27.408 1.00 88.56 267 LYS A O 1
ATOM 2033 N N . LYS A 1 268 ? -2.620 14.496 25.536 1.00 91.88 268 LYS A N 1
ATOM 2034 C CA . LYS A 1 268 ? -3.815 15.000 26.232 1.00 91.88 268 LYS A CA 1
ATOM 2035 C C . LYS A 1 268 ? -4.608 13.860 26.868 1.00 91.88 268 LYS A C 1
ATOM 2037 O O . LYS A 1 268 ? -5.012 13.981 28.018 1.00 91.88 268 LYS A O 1
ATOM 2042 N N . LEU A 1 269 ? -4.762 12.733 26.168 1.00 91.00 269 LEU A N 1
ATOM 2043 C CA . LEU A 1 269 ? -5.418 11.538 26.717 1.00 91.00 269 LEU A CA 1
ATOM 2044 C C . LEU A 1 269 ? -4.645 10.978 27.923 1.00 91.00 269 LEU A C 1
ATOM 2046 O O . LEU A 1 269 ? -5.222 10.676 28.975 1.00 91.00 269 LEU A O 1
ATOM 2050 N N . VAL A 1 270 ? -3.321 10.902 27.805 1.00 89.88 270 VAL A N 1
ATOM 2051 C CA . VAL A 1 270 ? -2.431 10.450 28.880 1.00 89.88 270 VAL A CA 1
ATOM 2052 C C . VAL A 1 270 ? -2.442 11.410 30.074 1.00 89.88 270 VAL A C 1
ATOM 2054 O O . VAL A 1 270 ? -2.470 10.947 31.212 1.00 89.88 270 VAL A O 1
ATOM 2057 N N . ALA A 1 271 ? -2.483 12.723 29.844 1.00 90.88 271 ALA A N 1
ATOM 2058 C CA . ALA A 1 271 ? -2.487 13.740 30.898 1.00 90.88 271 ALA A CA 1
ATOM 2059 C C . ALA A 1 271 ? -3.868 14.001 31.522 1.00 90.88 271 ALA A C 1
ATOM 2061 O O . ALA A 1 271 ? -3.942 14.662 32.553 1.00 90.88 271 ALA A O 1
ATOM 2062 N N . SER A 1 272 ? -4.948 13.490 30.919 1.00 93.19 272 SER A N 1
ATOM 2063 C CA . SER A 1 272 ? -6.314 13.788 31.357 1.00 93.19 272 SER A CA 1
ATOM 2064 C C . SER A 1 272 ? -6.570 13.446 32.826 1.00 93.19 272 SER A C 1
ATOM 2066 O O . SER A 1 272 ? -6.128 12.401 33.302 1.00 93.19 272 SER A O 1
ATOM 2068 N N . THR A 1 273 ? -7.304 14.287 33.544 1.00 92.88 273 THR A N 1
ATOM 2069 C CA . THR A 1 273 ? -7.666 14.008 34.941 1.00 92.88 273 THR A CA 1
ATOM 2070 C C . THR A 1 273 ? -8.936 13.175 35.048 1.00 92.88 273 THR A C 1
ATOM 2072 O O . THR A 1 273 ? -8.996 12.296 35.905 1.00 92.88 273 THR A O 1
ATOM 2075 N N . SER A 1 274 ? -9.925 13.405 34.177 1.00 93.56 274 SER A N 1
ATOM 2076 C CA . SER A 1 274 ? -11.186 12.648 34.184 1.00 93.56 274 SER A CA 1
ATOM 2077 C C . SER A 1 274 ? -11.045 11.229 33.645 1.00 93.56 274 SER A C 1
ATOM 2079 O O . SER A 1 274 ? -11.769 10.344 34.088 1.00 93.56 274 SER A O 1
ATOM 2081 N N . LYS A 1 275 ? -10.135 11.011 32.681 1.00 94.75 275 LYS A N 1
ATOM 2082 C CA . LYS A 1 275 ? -10.065 9.766 31.894 1.00 94.75 275 LYS A CA 1
ATOM 2083 C C . LYS A 1 275 ? -11.411 9.387 31.263 1.00 94.75 275 LYS A C 1
ATOM 2085 O O . LYS A 1 275 ? -11.708 8.214 31.044 1.00 94.75 275 LYS A O 1
ATOM 2090 N N . GLU A 1 276 ? -12.217 10.396 30.944 1.00 96.00 276 GLU A N 1
ATOM 2091 C CA . GLU A 1 276 ? -13.562 10.229 30.414 1.00 96.00 276 GLU A CA 1
ATOM 2092 C C . GLU A 1 276 ? -13.751 11.119 29.188 1.00 96.00 276 GLU A C 1
ATOM 2094 O O . GLU A 1 276 ? -13.667 12.349 29.247 1.00 96.00 276 GLU A O 1
ATOM 2099 N N . LEU A 1 277 ? -14.007 10.484 28.046 1.00 96.31 277 LEU A N 1
ATOM 2100 C CA . LEU A 1 277 ? -14.362 11.181 26.822 1.00 96.31 277 LEU A CA 1
ATOM 2101 C C . LEU A 1 277 ? -15.859 11.442 26.819 1.00 96.31 277 LEU A C 1
ATOM 2103 O O . LEU A 1 277 ? -16.663 10.535 27.000 1.00 96.31 277 LEU A O 1
ATOM 2107 N N . ASN A 1 278 ? -16.237 12.684 26.559 1.00 95.81 278 ASN A N 1
ATOM 2108 C CA . ASN A 1 278 ? -17.628 13.093 26.452 1.00 95.81 278 ASN A CA 1
ATOM 2109 C C . ASN A 1 278 ? -17.919 13.462 25.004 1.00 95.81 278 ASN A C 1
ATOM 2111 O O . ASN A 1 278 ? -17.176 14.239 24.419 1.00 95.81 278 ASN A O 1
ATOM 2115 N N . VAL A 1 279 ? -19.000 12.967 24.419 1.00 95.19 279 VAL A N 1
ATOM 2116 C CA . VAL A 1 279 ? -19.432 13.355 23.075 1.00 95.19 279 VAL A CA 1
ATOM 2117 C C . VAL A 1 279 ? -20.806 13.990 23.135 1.00 95.19 279 VAL A C 1
ATOM 2119 O O . VAL A 1 279 ? -21.670 13.530 23.878 1.00 95.19 279 VAL A O 1
ATOM 2122 N N . AL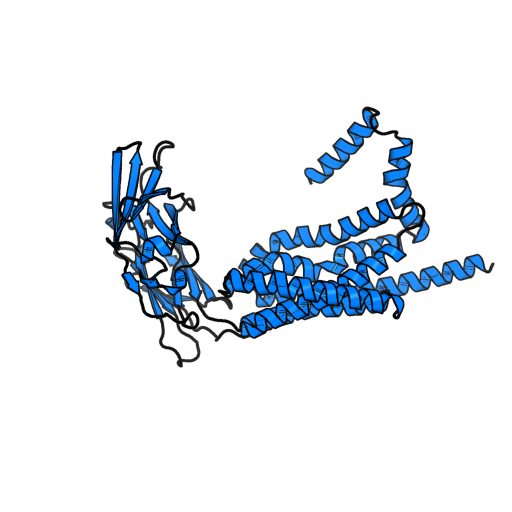A A 1 280 ? -21.019 15.043 22.352 1.00 94.06 280 ALA A N 1
ATOM 2123 C CA . ALA A 1 280 ? -22.316 15.682 22.227 1.00 94.06 280 ALA A CA 1
ATOM 2124 C C . ALA A 1 280 ? -22.633 16.085 20.786 1.00 94.06 280 ALA A C 1
ATOM 2126 O O . ALA A 1 280 ? -21.748 16.491 20.032 1.00 94.06 280 ALA A O 1
ATOM 2127 N N . VAL A 1 281 ? -23.917 16.017 20.430 1.00 92.44 281 VAL A N 1
ATOM 2128 C CA . VAL A 1 281 ? -24.455 16.703 19.249 1.00 92.44 281 VAL A CA 1
ATOM 2129 C C . VAL A 1 281 ? -24.876 18.101 19.686 1.00 92.44 281 VAL A C 1
ATOM 2131 O O . VAL A 1 281 ? -25.752 18.248 20.539 1.00 92.44 281 VAL A O 1
ATOM 2134 N N . MET A 1 282 ? -24.235 19.110 19.112 1.00 91.50 282 MET A N 1
ATOM 2135 C CA . MET A 1 282 ? -24.439 20.524 19.403 1.00 91.50 282 MET A CA 1
ATOM 2136 C C . MET A 1 282 ? -25.231 21.187 18.281 1.00 91.50 282 MET A C 1
ATOM 2138 O O . MET A 1 282 ? -24.949 20.928 17.113 1.00 91.50 282 MET A O 1
ATOM 2142 N N . ASP A 1 283 ? -26.151 22.083 18.626 1.00 90.19 283 ASP A N 1
ATOM 2143 C CA . ASP A 1 283 ? -26.781 23.034 17.702 1.00 90.19 283 ASP A CA 1
ATOM 2144 C C . ASP A 1 283 ? -26.578 24.441 18.268 1.00 90.19 283 ASP A C 1
ATOM 2146 O O . ASP A 1 283 ? -27.196 24.834 19.261 1.00 90.19 283 ASP A O 1
ATOM 2150 N N . GLY A 1 284 ? -25.585 25.151 17.732 1.00 85.88 284 GLY A N 1
ATOM 2151 C CA . GLY A 1 284 ? -25.020 26.320 18.407 1.00 85.88 284 GLY A CA 1
ATOM 2152 C C . GLY A 1 284 ? -24.420 25.942 19.768 1.00 85.88 284 GLY A C 1
ATOM 2153 O O . GLY A 1 284 ? -23.523 25.104 19.846 1.00 85.88 284 GLY A O 1
ATOM 2154 N N . GLU A 1 285 ? -24.916 26.555 20.844 1.00 84.06 285 GLU A N 1
ATOM 2155 C CA . GLU A 1 285 ? -24.483 26.277 22.225 1.00 84.06 285 GLU A CA 1
ATOM 2156 C C . GLU A 1 285 ? -25.317 25.184 22.917 1.00 84.06 285 GLU A C 1
ATOM 2158 O O . GLU A 1 285 ? -24.963 24.718 24.002 1.00 84.06 285 GLU A O 1
ATOM 2163 N N . GLN A 1 286 ? -26.419 24.743 22.303 1.00 88.06 286 GLN A N 1
ATOM 2164 C CA . GLN A 1 286 ? -27.329 23.783 22.916 1.00 88.06 286 GLN A CA 1
ATOM 2165 C C . GLN A 1 286 ? -26.872 22.339 22.669 1.00 88.06 286 GLN A C 1
ATOM 2167 O O . GLN A 1 286 ? -26.682 21.917 21.528 1.00 88.06 286 GLN A O 1
ATOM 2172 N N . LYS A 1 287 ? -26.759 21.553 23.748 1.00 88.56 287 LYS A N 1
ATOM 2173 C CA . LYS A 1 287 ? -26.542 20.098 23.697 1.00 88.56 287 LYS A CA 1
ATOM 2174 C C . LYS A 1 287 ? -27.866 19.384 23.417 1.00 88.56 287 LYS A C 1
ATOM 2176 O O . LYS A 1 287 ? -28.781 19.456 24.232 1.00 88.56 287 LYS A O 1
ATOM 2181 N N . ILE A 1 288 ? -27.957 18.687 22.285 1.00 87.56 288 ILE A N 1
ATOM 2182 C CA . ILE A 1 288 ? -29.138 17.896 21.892 1.00 87.56 288 ILE A CA 1
ATOM 2183 C C . ILE A 1 288 ? -29.038 16.473 22.444 1.00 87.56 288 ILE A C 1
ATOM 2185 O O . ILE A 1 288 ? -29.998 15.930 22.984 1.00 87.56 288 ILE A O 1
ATOM 2189 N N . LEU A 1 289 ? -27.868 15.860 22.284 1.00 88.69 289 LEU A N 1
ATOM 2190 C CA . LEU A 1 289 ? -27.571 14.492 22.697 1.00 88.69 289 LEU A CA 1
ATOM 2191 C C . LEU A 1 289 ? -26.193 14.477 23.330 1.00 88.69 289 LEU A C 1
ATOM 2193 O O . LEU A 1 289 ? -25.319 15.225 22.890 1.00 88.69 289 LEU A O 1
ATOM 2197 N N . SER A 1 290 ? -25.986 13.607 24.311 1.00 90.69 290 SER A N 1
ATOM 2198 C CA . SER A 1 290 ? -24.672 13.395 24.903 1.00 90.69 290 SER A CA 1
ATOM 2199 C C . SER A 1 290 ? -24.477 11.952 25.334 1.00 90.69 290 SER A C 1
ATOM 2201 O O . SER A 1 290 ? -25.417 11.319 25.809 1.00 90.69 290 SER A O 1
ATOM 2203 N N . ALA A 1 291 ? -23.246 11.476 25.221 1.00 91.69 291 ALA A N 1
ATOM 2204 C CA . ALA A 1 291 ? -22.791 10.214 25.782 1.00 91.69 291 ALA A CA 1
ATOM 2205 C C . ALA A 1 291 ? -21.392 10.409 26.372 1.00 91.69 291 ALA A C 1
ATOM 2207 O O . ALA A 1 291 ? -20.672 11.327 25.969 1.00 91.69 291 ALA A O 1
ATOM 2208 N N . SER A 1 292 ? -21.002 9.548 27.303 1.00 93.00 292 SER A N 1
ATOM 2209 C CA . SER A 1 292 ? -19.640 9.515 27.817 1.00 93.00 292 SER A CA 1
ATOM 2210 C C . SER A 1 292 ? -19.066 8.110 27.757 1.00 93.00 292 SER A C 1
ATOM 2212 O O . SER A 1 292 ? -19.800 7.123 27.679 1.00 93.00 292 SER A O 1
ATOM 2214 N N . HIS A 1 293 ? -17.742 8.039 27.704 1.00 94.31 293 HIS A N 1
ATOM 2215 C CA . HIS A 1 293 ? -17.006 6.799 27.546 1.00 94.31 293 HIS A CA 1
ATOM 2216 C C . HIS A 1 293 ? -15.697 6.868 28.333 1.00 94.31 293 HIS A C 1
ATOM 2218 O O . HIS A 1 293 ? -14.833 7.697 28.012 1.00 94.31 293 HIS A O 1
ATOM 2224 N N . PRO A 1 294 ? -15.543 6.045 29.380 1.00 94.81 294 PRO A N 1
ATOM 2225 C CA . PRO A 1 294 ? -14.317 6.000 30.154 1.00 94.81 294 PRO A CA 1
ATOM 2226 C C . PRO A 1 294 ? -13.218 5.270 29.380 1.00 94.81 294 PRO A C 1
ATOM 2228 O O . PRO A 1 294 ? -13.477 4.353 28.606 1.00 94.81 294 PRO A O 1
ATOM 2231 N N . TYR A 1 295 ? -11.972 5.643 29.640 1.00 93.06 295 TYR A N 1
ATOM 2232 C CA . TYR A 1 295 ? -10.800 4.894 29.201 1.00 93.06 295 TYR A CA 1
ATOM 2233 C C . TYR A 1 295 ? -9.774 4.840 30.332 1.00 93.06 295 TYR A C 1
ATOM 2235 O O . TYR A 1 295 ? -9.860 5.574 31.312 1.00 93.06 295 TYR A O 1
ATOM 2243 N N . ALA A 1 296 ? -8.779 3.972 30.216 1.00 90.88 296 ALA A N 1
ATOM 2244 C CA . ALA A 1 296 ? -7.675 3.901 31.160 1.00 90.88 296 ALA A CA 1
ATOM 2245 C C . ALA A 1 296 ? -6.354 4.228 30.469 1.00 90.88 296 ALA A C 1
ATOM 2247 O O . ALA A 1 296 ? -6.201 4.084 29.257 1.00 90.88 296 ALA A O 1
ATOM 2248 N N . VAL A 1 297 ? -5.379 4.674 31.259 1.00 86.62 297 VAL A N 1
ATOM 2249 C CA . VAL A 1 297 ? -4.004 4.858 30.794 1.00 86.62 297 VAL A CA 1
ATOM 2250 C C . VAL A 1 297 ? -3.167 3.732 31.368 1.00 86.62 297 VAL A C 1
ATOM 2252 O O . VAL A 1 297 ? -3.064 3.591 32.587 1.00 86.62 297 VAL A O 1
ATOM 2255 N N . SER A 1 298 ? -2.571 2.933 30.492 1.00 77.88 298 SER A N 1
ATOM 2256 C CA . SER A 1 298 ? -1.704 1.838 30.898 1.00 77.88 298 SER A CA 1
ATOM 2257 C C . SER A 1 298 ? -0.258 2.315 30.965 1.00 77.88 298 SER A C 1
ATOM 2259 O O . SER A 1 298 ? 0.301 2.797 29.976 1.00 77.88 298 SER A O 1
ATOM 2261 N N . SER A 1 299 ? 0.361 2.159 32.139 1.00 65.75 299 SER A N 1
ATOM 2262 C CA . SER A 1 299 ? 1.814 2.281 32.308 1.00 65.75 299 SER A CA 1
ATOM 2263 C C . SER A 1 299 ? 2.561 1.092 31.708 1.00 65.75 299 SER A C 1
ATOM 2265 O O . SER A 1 299 ? 3.756 1.197 31.429 1.00 65.75 299 SER A O 1
ATOM 2267 N N . ASN A 1 300 ? 1.859 -0.029 31.498 1.00 55.00 300 ASN A N 1
ATOM 2268 C CA . ASN A 1 300 ? 2.437 -1.210 30.894 1.00 55.00 300 ASN A CA 1
ATOM 2269 C C . ASN A 1 300 ? 2.735 -0.923 29.426 1.00 55.00 300 ASN A C 1
ATOM 2271 O O . ASN A 1 300 ? 1.859 -0.583 28.625 1.00 55.00 300 ASN A O 1
ATOM 2275 N N . GLN A 1 301 ? 4.007 -1.096 29.081 1.00 50.06 301 GLN A N 1
ATOM 2276 C CA . GLN A 1 301 ? 4.440 -1.254 27.709 1.00 50.06 301 GLN A CA 1
ATOM 2277 C C . GLN A 1 301 ? 3.761 -2.514 27.171 1.00 50.06 301 GLN A C 1
ATOM 2279 O O . GLN A 1 301 ? 4.297 -3.609 27.308 1.00 50.06 301 GLN A O 1
ATOM 2284 N N . LYS A 1 302 ? 2.581 -2.387 26.557 1.00 49.97 302 LYS A N 1
ATOM 2285 C CA . LYS A 1 302 ? 2.175 -3.387 25.573 1.00 49.97 302 LYS A CA 1
ATOM 2286 C C . LYS A 1 302 ? 3.266 -3.323 24.516 1.00 49.97 302 LYS A C 1
ATOM 2288 O O . LYS A 1 302 ? 3.422 -2.307 23.833 1.00 49.97 302 LYS A O 1
ATOM 2293 N N . ALA A 1 303 ? 4.139 -4.323 24.505 1.00 47.19 303 ALA A N 1
ATOM 2294 C CA . ALA A 1 303 ? 5.202 -4.361 23.529 1.00 47.19 303 ALA A CA 1
ATOM 2295 C C . ALA A 1 303 ? 4.528 -4.317 22.154 1.00 47.19 303 ALA A C 1
ATOM 2297 O O . ALA A 1 303 ? 3.551 -5.024 21.918 1.00 47.19 303 ALA A O 1
ATOM 2298 N N . ALA A 1 304 ? 5.047 -3.504 21.233 1.00 45.62 304 ALA A N 1
ATOM 2299 C CA . ALA A 1 304 ? 4.570 -3.427 19.845 1.00 45.62 304 ALA A CA 1
ATOM 2300 C C . ALA A 1 304 ? 4.703 -4.770 19.072 1.00 45.62 304 ALA A C 1
ATOM 2302 O O . ALA A 1 304 ? 4.576 -4.812 17.854 1.00 45.62 304 ALA A O 1
ATOM 2303 N N . SER A 1 305 ? 5.017 -5.854 19.784 1.00 53.81 305 SER A N 1
ATOM 2304 C CA . SER A 1 305 ? 5.296 -7.211 19.342 1.00 53.81 305 SER A CA 1
ATOM 2305 C C . SER A 1 305 ? 4.201 -8.220 19.708 1.00 53.81 305 SER A C 1
ATOM 2307 O O . SER A 1 305 ? 4.392 -9.406 19.454 1.00 53.81 305 SER A O 1
ATOM 2309 N N . GLU A 1 306 ? 3.089 -7.805 20.318 1.00 75.12 306 GLU A N 1
ATOM 2310 C CA . GLU A 1 306 ? 2.003 -8.726 20.675 1.00 75.12 306 GLU A CA 1
ATOM 2311 C C . GLU A 1 306 ? 0.912 -8.792 19.605 1.00 75.12 306 GLU A C 1
ATOM 2313 O O . GLU A 1 306 ? 0.629 -7.821 18.902 1.00 75.12 306 GLU A O 1
ATOM 2318 N N . LEU A 1 307 ? 0.315 -9.979 19.487 1.00 89.12 307 LEU A N 1
ATOM 2319 C CA . LEU A 1 307 ? -0.897 -10.208 18.712 1.00 89.12 307 LEU A CA 1
ATOM 2320 C C . LEU A 1 307 ? -2.008 -9.290 19.239 1.00 89.12 307 LEU A C 1
ATOM 2322 O O . LEU A 1 307 ? -2.218 -9.195 20.446 1.00 89.12 307 LEU A O 1
ATOM 2326 N N . ASP A 1 308 ? -2.744 -8.636 18.352 1.00 89.62 308 ASP A N 1
ATOM 2327 C CA . ASP A 1 308 ? -3.975 -7.927 18.703 1.00 89.62 308 ASP A CA 1
ATOM 2328 C C . ASP A 1 308 ? -5.000 -8.084 17.574 1.00 89.62 308 ASP A C 1
ATOM 2330 O O . ASP A 1 308 ? -4.690 -8.604 16.502 1.00 89.62 308 ASP A O 1
ATOM 2334 N N . VAL A 1 309 ? -6.234 -7.644 17.785 1.00 91.38 309 VAL A N 1
ATOM 2335 C CA . VAL A 1 309 ? -7.255 -7.612 16.737 1.00 91.38 309 VAL A CA 1
ATOM 2336 C C . VAL A 1 309 ? -8.058 -6.328 16.845 1.00 91.38 309 VAL A C 1
ATOM 2338 O O . VAL A 1 309 ? -8.520 -5.965 17.913 1.00 91.38 309 VAL A O 1
ATOM 2341 N N . ASN A 1 310 ? -8.220 -5.617 15.740 1.00 90.31 310 ASN A N 1
ATOM 2342 C CA . ASN A 1 310 ? -9.129 -4.487 15.644 1.00 90.31 310 ASN A CA 1
ATOM 2343 C C . ASN A 1 310 ? -10.411 -4.920 14.930 1.00 90.31 310 ASN A C 1
ATOM 2345 O O . ASN A 1 310 ? -10.376 -5.755 14.023 1.00 90.31 310 ASN A O 1
ATOM 2349 N N . ILE A 1 311 ? -11.524 -4.314 15.322 1.00 91.69 311 ILE A N 1
ATOM 2350 C CA . ILE A 1 311 ? -12.846 -4.527 14.749 1.00 91.69 311 ILE A CA 1
ATOM 2351 C C . ILE A 1 311 ? -13.282 -3.191 14.153 1.00 91.69 311 ILE A C 1
ATOM 2353 O O . ILE A 1 311 ? -13.305 -2.174 14.847 1.00 91.69 311 ILE A O 1
ATOM 2357 N N . GLU A 1 312 ? -13.599 -3.167 12.861 1.00 89.50 312 GLU A N 1
ATOM 2358 C CA . GLU A 1 312 ? -14.088 -1.941 12.244 1.00 89.50 312 GLU A CA 1
ATOM 2359 C C . GLU A 1 312 ? -15.511 -1.618 12.734 1.00 89.50 312 GLU A C 1
ATOM 2361 O O . GLU A 1 312 ? -16.314 -2.528 12.975 1.00 89.50 312 GLU A O 1
ATOM 2366 N N . PRO A 1 313 ? -15.854 -0.326 12.891 1.00 85.56 313 PRO A N 1
ATOM 2367 C CA . PRO A 1 313 ? -17.188 0.093 13.300 1.00 85.56 313 PRO A CA 1
ATOM 2368 C C . PRO A 1 313 ? -18.272 -0.482 12.381 1.00 85.56 313 PRO A C 1
ATOM 2370 O O . PRO A 1 313 ? -18.265 -0.247 11.171 1.00 85.56 313 PRO A O 1
ATOM 2373 N N . VAL A 1 314 ? -19.247 -1.184 12.958 1.00 84.31 314 VAL A N 1
ATOM 2374 C CA . VAL A 1 314 ? -20.401 -1.700 12.213 1.00 84.31 314 VAL A CA 1
ATOM 2375 C C . VAL A 1 314 ? -21.529 -0.681 12.279 1.00 84.31 314 VAL A C 1
ATOM 2377 O O . VAL A 1 314 ? -21.914 -0.273 13.372 1.00 84.31 314 VAL A O 1
ATOM 2380 N N . ALA A 1 315 ? -22.041 -0.255 11.122 1.00 78.62 315 ALA A N 1
ATOM 2381 C CA . ALA A 1 315 ? -23.173 0.670 11.022 1.00 78.62 315 ALA A CA 1
ATOM 2382 C C . ALA A 1 315 ? -24.373 0.200 11.859 1.00 78.62 315 ALA A C 1
ATOM 2384 O O . ALA A 1 315 ? -24.451 -0.971 12.223 1.00 78.62 315 ALA A O 1
ATOM 2385 N N . TYR A 1 316 ? -25.345 1.084 12.095 1.00 80.00 316 TYR A N 1
ATOM 2386 C CA . TYR A 1 316 ? -26.621 0.658 12.668 1.00 80.00 316 TYR A CA 1
ATOM 2387 C C . TYR A 1 316 ? -27.205 -0.529 11.897 1.00 80.00 316 TYR A C 1
ATOM 2389 O O . TYR A 1 316 ? -27.253 -0.528 10.663 1.00 80.00 316 TYR A O 1
ATOM 2397 N N . ILE A 1 317 ? -27.670 -1.516 12.655 1.00 79.75 317 ILE A N 1
ATOM 2398 C CA . ILE A 1 317 ? -28.205 -2.758 12.120 1.00 79.75 317 ILE A CA 1
ATOM 2399 C C . ILE A 1 317 ? -29.696 -2.790 12.415 1.00 79.75 317 ILE A C 1
ATOM 2401 O O . ILE A 1 317 ? -30.096 -2.769 13.578 1.00 79.75 317 ILE A O 1
ATOM 2405 N N . ASP A 1 318 ? -30.510 -2.888 11.365 1.00 83.38 318 ASP A N 1
ATOM 2406 C CA . ASP A 1 318 ? -31.896 -3.333 11.485 1.00 83.38 318 ASP A CA 1
ATOM 2407 C C . ASP A 1 318 ? -31.923 -4.868 11.395 1.00 83.38 318 ASP A C 1
ATOM 2409 O O . ASP A 1 318 ? -31.737 -5.412 10.295 1.00 83.38 318 ASP A O 1
ATOM 2413 N N . PRO A 1 319 ? -32.150 -5.590 12.514 1.00 82.75 319 PRO A N 1
ATOM 2414 C CA . PRO A 1 319 ? -32.111 -7.048 12.515 1.00 82.75 319 PRO A CA 1
ATOM 2415 C C . PRO A 1 319 ? -33.174 -7.677 11.605 1.00 82.75 319 PRO A C 1
ATOM 2417 O O . PRO A 1 319 ? -32.989 -8.801 11.134 1.00 82.75 319 PRO A O 1
ATOM 2420 N N . LEU A 1 320 ? -34.257 -6.946 11.317 1.00 84.50 320 LEU A N 1
ATOM 2421 C CA . LEU A 1 320 ? -35.391 -7.402 10.513 1.00 84.50 320 LEU A CA 1
ATOM 2422 C C . LEU A 1 320 ? -35.241 -7.096 9.017 1.00 84.50 320 LEU A C 1
ATOM 2424 O O . LEU A 1 320 ? -36.062 -7.551 8.224 1.00 84.50 320 LEU A O 1
ATOM 2428 N N . SER A 1 321 ? -34.200 -6.360 8.616 1.00 86.44 321 SER A N 1
ATOM 2429 C CA . SER A 1 321 ? -33.990 -5.958 7.216 1.00 86.44 321 SER A CA 1
ATOM 2430 C C . SER A 1 321 ? -33.789 -7.134 6.254 1.00 86.44 321 SER A C 1
ATOM 2432 O O . SER A 1 321 ? -34.028 -6.999 5.053 1.00 86.44 321 SER A O 1
ATOM 2434 N N . GLY A 1 322 ? -33.315 -8.278 6.760 1.00 85.12 322 GLY A N 1
ATOM 2435 C CA . GLY A 1 322 ? -32.990 -9.463 5.966 1.00 85.12 322 GLY A CA 1
ATOM 2436 C C . GLY A 1 322 ? -31.743 -9.306 5.088 1.00 85.12 322 GLY A C 1
ATOM 2437 O O . GLY A 1 322 ? -31.406 -10.231 4.354 1.00 85.12 322 GLY A O 1
ATOM 2438 N N . GLN A 1 323 ? -31.056 -8.161 5.148 1.00 88.38 323 GLN A N 1
ATOM 2439 C CA . GLN A 1 323 ? -29.820 -7.914 4.407 1.00 88.38 323 GLN A CA 1
ATOM 2440 C C . GLN A 1 323 ? -28.609 -8.404 5.214 1.00 88.38 323 GLN A C 1
ATOM 2442 O O . GLN A 1 323 ? -28.566 -8.201 6.430 1.00 88.38 323 GLN A O 1
ATOM 2447 N N . PRO A 1 324 ? -27.609 -9.042 4.584 1.00 91.12 324 PRO A N 1
ATOM 2448 C CA . PRO A 1 324 ? -26.376 -9.383 5.278 1.00 91.12 324 PRO A CA 1
ATOM 2449 C C . PRO A 1 324 ? -25.626 -8.110 5.697 1.00 91.12 324 PRO A C 1
ATOM 2451 O O . PRO A 1 324 ? -25.602 -7.107 4.984 1.00 91.12 324 PRO A O 1
ATOM 2454 N N . VAL A 1 325 ? -24.999 -8.164 6.867 1.00 90.69 325 VAL A N 1
ATOM 2455 C CA . VAL A 1 325 ? -24.170 -7.099 7.432 1.00 90.69 325 VAL A CA 1
ATOM 2456 C C . VAL A 1 325 ? -22.709 -7.508 7.302 1.00 90.69 325 VAL A C 1
ATOM 2458 O O . VAL A 1 325 ? -22.309 -8.559 7.800 1.00 90.69 325 VAL A O 1
ATOM 2461 N N . GLU A 1 326 ? -21.901 -6.670 6.655 1.00 92.94 326 GLU A N 1
ATOM 2462 C CA . GLU A 1 326 ? -20.449 -6.861 6.607 1.00 92.94 326 GLU A CA 1
ATOM 2463 C C . GLU A 1 326 ? -19.833 -6.485 7.963 1.00 92.94 326 GLU A C 1
ATOM 2465 O O . GLU A 1 326 ? -19.877 -5.325 8.382 1.00 92.94 326 GLU A O 1
ATOM 2470 N N . VAL A 1 327 ? -19.222 -7.465 8.625 1.00 93.94 327 VAL A N 1
ATOM 2471 C CA . VAL A 1 327 ? -18.336 -7.272 9.774 1.00 93.94 327 VAL A CA 1
ATOM 2472 C C . VAL A 1 327 ? -16.906 -7.451 9.283 1.00 93.94 327 VAL A C 1
ATOM 2474 O O . VAL A 1 327 ? -16.577 -8.441 8.629 1.00 93.94 327 VAL A O 1
ATOM 2477 N N . SER A 1 328 ? -16.043 -6.487 9.576 1.00 94.56 328 SER A N 1
ATOM 2478 C CA . SER A 1 328 ? -14.649 -6.521 9.145 1.00 94.56 328 SER A CA 1
ATOM 2479 C C . SER A 1 328 ? -13.720 -6.037 10.241 1.00 94.56 328 SER A C 1
ATOM 2481 O O . SER A 1 328 ? -14.139 -5.430 11.228 1.00 94.56 328 SER A O 1
ATOM 2483 N N . GLY A 1 329 ? -12.443 -6.333 10.074 1.00 94.00 329 GLY A N 1
ATOM 2484 C CA . GLY A 1 329 ? -11.422 -5.933 11.017 1.00 94.00 329 GLY A CA 1
ATOM 2485 C C . GLY A 1 329 ? -10.044 -6.347 10.546 1.00 94.00 329 GLY A C 1
ATOM 2486 O O . GLY A 1 329 ? -9.841 -6.750 9.396 1.00 94.00 329 GLY A O 1
ATOM 2487 N N . LYS A 1 330 ? -9.083 -6.231 11.456 1.00 94.38 330 LYS A N 1
ATOM 2488 C CA . LYS A 1 330 ? -7.690 -6.539 11.169 1.00 94.38 330 LYS A CA 1
ATOM 2489 C C . LYS A 1 330 ? -7.009 -7.164 12.368 1.00 94.38 330 LYS A C 1
ATOM 2491 O O . LYS A 1 330 ? -6.986 -6.577 13.443 1.00 94.38 330 LYS A O 1
ATOM 2496 N N . VAL A 1 331 ? -6.407 -8.325 12.172 1.00 94.62 331 VAL A N 1
ATOM 2497 C CA . VAL A 1 331 ? -5.479 -8.917 13.130 1.00 94.62 331 VAL A CA 1
ATOM 2498 C C . VAL A 1 331 ? -4.140 -8.191 13.024 1.00 94.62 331 VAL A C 1
ATOM 2500 O O . VAL A 1 331 ? -3.527 -8.120 11.959 1.00 94.62 331 VAL A O 1
ATOM 2503 N N . ILE A 1 332 ? -3.693 -7.624 14.136 1.00 91.50 332 ILE A N 1
ATOM 2504 C CA . ILE A 1 332 ? -2.435 -6.899 14.257 1.00 91.50 332 ILE A CA 1
ATOM 2505 C C . ILE A 1 332 ? -1.365 -7.900 14.679 1.00 91.50 332 ILE A C 1
ATOM 2507 O O . ILE A 1 332 ? -1.492 -8.579 15.696 1.00 91.50 332 ILE A O 1
ATOM 2511 N N . LYS A 1 333 ? -0.302 -7.982 13.883 1.00 91.38 333 LYS A N 1
ATOM 2512 C CA . LYS A 1 333 ? 0.880 -8.793 14.171 1.00 91.38 333 LYS A CA 1
ATOM 2513 C C . LYS A 1 333 ? 2.148 -8.071 13.713 1.00 91.38 333 LYS A C 1
ATOM 2515 O O . LYS A 1 333 ? 2.071 -7.283 12.760 1.00 91.38 333 LYS A O 1
ATOM 2520 N N . PRO A 1 334 ? 3.298 -8.328 14.357 1.00 90.50 334 PRO A N 1
ATOM 2521 C CA . PRO A 1 334 ? 4.572 -7.765 13.947 1.00 90.50 334 PRO A CA 1
ATOM 2522 C C . PRO A 1 334 ? 5.140 -8.483 12.715 1.00 90.50 334 PRO A C 1
ATOM 2524 O O . PRO A 1 334 ? 4.909 -9.673 12.487 1.00 90.50 334 PRO A O 1
ATOM 2527 N N . TYR A 1 335 ? 5.951 -7.746 11.959 1.00 93.44 335 TYR A N 1
ATOM 2528 C CA . TYR A 1 335 ? 6.751 -8.243 10.839 1.00 93.44 335 TYR A CA 1
ATOM 2529 C C . TYR A 1 335 ? 8.214 -7.845 11.043 1.00 93.44 335 TYR A C 1
ATOM 2531 O O . TYR A 1 335 ? 8.537 -6.997 11.876 1.00 93.44 335 TYR A O 1
ATOM 2539 N N . SER A 1 336 ? 9.123 -8.455 10.285 1.00 94.94 336 SER A N 1
ATOM 2540 C CA . SER A 1 336 ? 10.553 -8.190 10.435 1.00 94.94 336 SER A CA 1
ATOM 2541 C C . SER A 1 336 ? 10.927 -6.792 9.936 1.00 94.94 336 SER A C 1
ATOM 2543 O O . SER A 1 336 ? 10.994 -6.549 8.730 1.00 94.94 336 SER A O 1
ATOM 2545 N N . SER A 1 337 ? 11.257 -5.885 10.862 1.00 93.62 337 SER A N 1
ATOM 2546 C CA . SER A 1 337 ? 11.806 -4.567 10.518 1.00 93.62 337 SER A CA 1
ATOM 2547 C C . SER A 1 337 ? 13.100 -4.692 9.720 1.00 93.62 337 SER A C 1
ATOM 2549 O O . SER A 1 337 ? 13.283 -3.985 8.737 1.00 93.62 337 SER A O 1
ATOM 2551 N N . LEU A 1 338 ? 13.980 -5.635 10.076 1.00 96.06 338 LEU A N 1
ATOM 2552 C CA . LEU A 1 338 ? 15.216 -5.876 9.325 1.00 96.06 338 LEU A CA 1
ATOM 2553 C C . LEU A 1 338 ? 14.919 -6.219 7.858 1.00 96.06 338 LEU A C 1
ATOM 2555 O O . LEU A 1 338 ? 15.588 -5.717 6.956 1.00 96.06 338 LEU A O 1
ATOM 2559 N N . TRP A 1 339 ? 13.889 -7.035 7.618 1.00 97.38 339 TRP A N 1
ATOM 2560 C CA . TRP A 1 339 ? 13.470 -7.386 6.266 1.00 97.38 339 TRP A CA 1
ATOM 2561 C C . TRP A 1 339 ? 12.862 -6.194 5.521 1.00 97.38 339 TRP A C 1
ATOM 2563 O O . TRP A 1 339 ? 13.080 -6.070 4.320 1.00 97.38 339 TRP A O 1
ATOM 2573 N N . LEU A 1 340 ? 12.152 -5.295 6.214 1.00 97.00 340 LEU A N 1
ATOM 2574 C CA . LEU A 1 340 ? 11.648 -4.048 5.629 1.00 97.00 340 LEU A CA 1
ATOM 2575 C C . LEU A 1 340 ? 12.801 -3.184 5.101 1.00 97.00 340 LEU A C 1
ATOM 2577 O O . LEU A 1 340 ? 12.786 -2.806 3.928 1.00 97.00 340 LEU A O 1
ATOM 2581 N N . TYR A 1 341 ? 13.811 -2.900 5.934 1.00 97.44 341 TYR A N 1
ATOM 2582 C CA .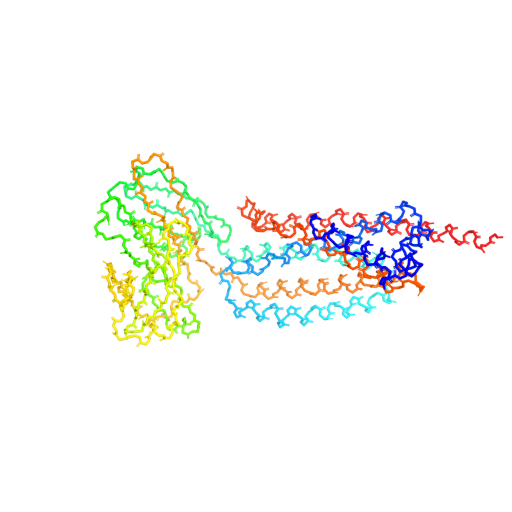 TYR A 1 341 ? 14.972 -2.110 5.505 1.00 97.44 341 TYR A CA 1
ATOM 2583 C C . TYR A 1 341 ? 15.715 -2.806 4.364 1.00 97.44 341 TYR A C 1
ATOM 2585 O O . TYR A 1 341 ? 16.031 -2.164 3.366 1.00 97.44 341 TYR A O 1
ATOM 2593 N N . PHE A 1 342 ? 15.936 -4.121 4.464 1.00 97.88 342 PHE A N 1
ATOM 2594 C CA . PHE A 1 342 ? 16.553 -4.903 3.394 1.00 97.88 342 PHE A CA 1
ATOM 2595 C C . PHE A 1 342 ? 15.777 -4.789 2.074 1.00 97.88 342 PHE A C 1
ATOM 2597 O O . PHE A 1 342 ? 16.370 -4.476 1.043 1.00 97.88 342 PHE A O 1
ATOM 2604 N N . ALA A 1 343 ? 14.455 -4.978 2.104 1.00 97.00 343 ALA A N 1
ATOM 2605 C CA . ALA A 1 343 ? 13.605 -4.885 0.923 1.00 97.00 343 ALA A CA 1
ATOM 2606 C C . ALA A 1 343 ? 13.699 -3.503 0.269 1.00 97.00 343 ALA A C 1
ATOM 2608 O O . ALA A 1 343 ? 13.943 -3.409 -0.931 1.00 97.00 343 ALA A O 1
ATOM 2609 N N . ILE A 1 344 ? 13.585 -2.434 1.062 1.00 96.81 344 ILE A N 1
ATOM 2610 C CA . ILE A 1 344 ? 13.639 -1.057 0.561 1.00 96.81 344 ILE A CA 1
ATOM 2611 C C . ILE A 1 344 ? 15.021 -0.719 -0.008 1.00 96.81 344 ILE A C 1
ATOM 2613 O O . ILE A 1 344 ? 15.102 -0.081 -1.059 1.00 96.81 344 ILE A O 1
ATOM 2617 N N . ILE A 1 345 ? 16.101 -1.158 0.644 1.00 97.88 345 ILE A N 1
ATOM 2618 C CA . ILE A 1 345 ? 17.477 -0.942 0.179 1.00 97.88 345 ILE A CA 1
ATOM 2619 C C . ILE A 1 345 ? 17.695 -1.603 -1.182 1.00 97.88 345 ILE A C 1
ATOM 2621 O O . ILE A 1 345 ? 18.137 -0.942 -2.122 1.00 97.88 345 ILE A O 1
ATOM 2625 N N . VAL A 1 346 ? 17.376 -2.894 -1.300 1.00 97.62 346 VAL A N 1
ATOM 2626 C CA . VAL A 1 346 ? 17.620 -3.652 -2.534 1.00 97.62 346 VAL A CA 1
ATOM 2627 C C . VAL A 1 346 ? 16.727 -3.143 -3.666 1.00 97.62 346 VAL A C 1
ATOM 2629 O O . VAL A 1 346 ? 17.207 -2.975 -4.788 1.00 97.62 346 VAL A O 1
ATOM 2632 N N . ASP A 1 347 ? 15.463 -2.828 -3.376 1.00 97.38 347 ASP A N 1
ATOM 2633 C CA . ASP A 1 347 ? 14.524 -2.292 -4.362 1.00 97.38 347 ASP A CA 1
ATOM 2634 C C . ASP A 1 347 ? 14.962 -0.925 -4.907 1.00 97.38 347 ASP A C 1
ATOM 2636 O O . ASP A 1 347 ? 15.036 -0.726 -6.121 1.00 97.38 347 ASP A O 1
ATOM 2640 N N . ASN A 1 348 ? 15.363 0.003 -4.033 1.00 97.38 348 ASN A N 1
ATOM 2641 C CA . ASN A 1 348 ? 15.822 1.322 -4.471 1.00 97.38 348 ASN A CA 1
ATOM 2642 C C . ASN A 1 348 ? 17.168 1.262 -5.194 1.00 97.38 348 ASN A C 1
ATOM 2644 O O . ASN A 1 348 ? 17.364 1.990 -6.168 1.00 97.38 348 ASN A O 1
ATOM 2648 N N . LEU A 1 349 ? 18.072 0.373 -4.778 1.00 97.81 349 LEU A N 1
ATOM 2649 C CA . LEU A 1 349 ? 19.327 0.134 -5.486 1.00 97.81 349 LEU A CA 1
ATOM 2650 C C . LEU A 1 349 ? 19.071 -0.363 -6.918 1.00 97.81 349 LEU A C 1
ATOM 2652 O O . LEU A 1 349 ? 19.629 0.182 -7.875 1.00 97.81 349 LEU A O 1
ATOM 2656 N N . ALA A 1 350 ? 18.194 -1.359 -7.076 1.00 97.12 350 ALA A N 1
ATOM 2657 C CA . ALA A 1 350 ? 17.797 -1.886 -8.379 1.00 97.12 350 ALA A CA 1
ATOM 2658 C C . ALA A 1 350 ? 17.096 -0.822 -9.237 1.00 97.12 350 ALA A C 1
ATOM 2660 O O . ALA A 1 350 ? 17.435 -0.649 -10.409 1.00 97.12 350 ALA A O 1
ATOM 2661 N N . SER A 1 351 ? 16.163 -0.071 -8.646 1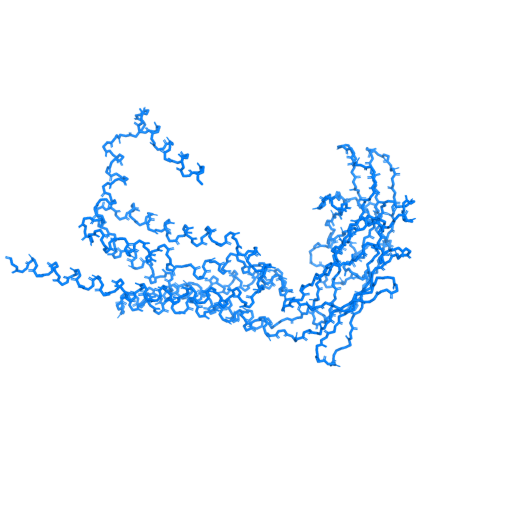.00 95.44 351 SER A N 1
ATOM 2662 C CA . SER A 1 351 ? 15.424 1.006 -9.311 1.00 95.44 351 SER A CA 1
ATOM 2663 C C . SER A 1 351 ? 16.343 2.141 -9.767 1.00 95.44 351 SER A C 1
ATOM 2665 O O . SER A 1 351 ? 16.180 2.641 -10.883 1.00 95.44 351 SER A O 1
ATOM 2667 N N . GLY A 1 352 ? 17.339 2.513 -8.957 1.00 96.75 352 GLY A N 1
ATOM 2668 C CA . GLY A 1 352 ? 18.362 3.495 -9.311 1.00 96.75 352 GLY A CA 1
ATOM 2669 C C . GLY A 1 352 ? 19.213 3.034 -10.494 1.00 96.75 352 GLY A C 1
ATOM 2670 O O . GLY A 1 352 ? 19.353 3.763 -11.477 1.00 96.75 352 GLY A O 1
ATOM 2671 N N . LEU A 1 353 ? 19.711 1.794 -10.448 1.00 97.12 353 LEU A N 1
ATOM 2672 C CA . LEU A 1 353 ? 20.514 1.208 -11.527 1.00 97.12 353 LEU A CA 1
ATOM 2673 C C . LEU A 1 353 ? 19.721 1.106 -12.832 1.00 97.12 353 LEU A C 1
ATOM 2675 O O . LEU A 1 353 ? 20.197 1.548 -13.880 1.00 97.12 353 LEU A O 1
ATOM 2679 N N . ALA A 1 354 ? 18.499 0.570 -12.771 1.00 95.81 354 ALA A N 1
ATOM 2680 C CA . ALA A 1 354 ? 17.608 0.470 -13.922 1.00 95.81 354 ALA A CA 1
ATOM 2681 C C . ALA A 1 354 ? 17.232 1.856 -14.471 1.00 95.81 354 ALA A C 1
ATOM 2683 O O . ALA A 1 354 ? 17.153 2.036 -15.684 1.00 95.81 354 ALA A O 1
ATOM 2684 N N . GLY A 1 355 ? 17.038 2.847 -13.596 1.00 95.12 355 GLY A N 1
ATOM 2685 C CA . GLY A 1 355 ? 16.771 4.233 -13.975 1.00 95.12 355 GLY A CA 1
ATOM 2686 C C . GLY A 1 355 ? 17.931 4.865 -14.742 1.00 95.12 355 GLY A C 1
ATOM 2687 O O . GLY A 1 355 ? 17.721 5.409 -15.823 1.00 95.12 355 GLY A O 1
ATOM 2688 N N . ALA A 1 356 ? 19.163 4.741 -14.244 1.00 95.94 356 ALA A N 1
ATOM 2689 C CA . ALA A 1 356 ? 20.343 5.269 -14.930 1.00 95.94 356 ALA A CA 1
ATOM 2690 C C . ALA A 1 356 ? 20.604 4.568 -16.272 1.00 95.94 356 ALA A C 1
ATOM 2692 O O . ALA A 1 356 ? 20.875 5.233 -17.273 1.00 95.94 356 ALA A O 1
ATOM 2693 N N . ALA A 1 357 ? 20.444 3.242 -16.315 1.00 95.12 357 ALA A N 1
ATOM 2694 C CA . ALA A 1 357 ? 20.495 2.467 -17.552 1.00 95.12 357 ALA A CA 1
ATOM 2695 C C . ALA A 1 357 ? 19.490 2.979 -18.590 1.00 95.12 357 ALA A C 1
ATOM 2697 O O . ALA A 1 357 ? 19.812 3.149 -19.763 1.00 95.12 357 ALA A O 1
ATOM 2698 N N . PHE A 1 358 ? 18.268 3.256 -18.143 1.00 95.12 358 PHE A N 1
ATOM 2699 C CA . PHE A 1 358 ? 17.206 3.743 -19.004 1.00 95.12 358 PHE A CA 1
ATOM 2700 C C . PHE A 1 358 ? 17.455 5.168 -19.498 1.00 95.12 358 PHE A C 1
ATOM 2702 O O . PHE A 1 358 ? 17.241 5.446 -20.671 1.00 95.12 358 PHE A O 1
ATOM 2709 N N . ILE A 1 359 ? 17.954 6.064 -18.643 1.00 94.00 359 ILE A N 1
ATOM 2710 C CA . ILE A 1 359 ? 18.316 7.431 -19.047 1.00 94.00 359 ILE A CA 1
ATOM 2711 C C . ILE A 1 359 ? 19.417 7.403 -20.111 1.00 94.00 359 ILE A C 1
ATOM 2713 O O . ILE A 1 359 ? 19.312 8.103 -21.119 1.00 94.00 359 ILE A O 1
ATOM 2717 N N . ALA A 1 360 ? 20.444 6.567 -19.931 1.00 94.12 360 ALA A N 1
ATOM 2718 C CA . ALA A 1 360 ? 21.495 6.390 -20.929 1.00 94.12 360 ALA A CA 1
ATOM 2719 C C . ALA A 1 360 ? 20.936 5.859 -22.265 1.00 94.12 360 ALA A C 1
ATOM 2721 O O . ALA A 1 360 ? 21.330 6.338 -23.327 1.00 94.12 360 ALA A O 1
ATOM 2722 N N . PHE A 1 361 ? 19.968 4.938 -22.216 1.00 95.25 361 PHE A N 1
ATOM 2723 C CA . PHE A 1 361 ? 19.265 4.443 -23.400 1.00 95.25 361 PHE A CA 1
ATOM 2724 C C . PHE A 1 361 ? 18.404 5.514 -24.079 1.00 95.25 361 PHE A C 1
ATOM 2726 O O . PHE A 1 361 ? 18.455 5.662 -25.293 1.00 95.25 361 PHE A O 1
ATOM 2733 N N . LEU A 1 362 ? 17.637 6.305 -23.323 1.00 93.69 362 LEU A N 1
ATOM 2734 C CA . LEU A 1 362 ? 16.865 7.407 -23.898 1.00 93.69 362 LEU A CA 1
ATOM 2735 C C . LEU A 1 362 ? 17.775 8.414 -24.595 1.00 93.69 362 LEU A C 1
ATOM 2737 O O . LEU A 1 362 ? 17.472 8.838 -25.708 1.00 93.69 362 LEU A O 1
ATOM 2741 N N . SER A 1 363 ? 18.898 8.756 -23.961 1.00 91.56 363 SER A N 1
ATOM 2742 C CA . SER A 1 363 ? 19.890 9.669 -24.526 1.00 91.56 363 SER A CA 1
ATOM 2743 C C . SER A 1 363 ? 20.411 9.164 -25.875 1.00 91.56 363 SER A C 1
ATOM 2745 O O . SER A 1 363 ? 20.444 9.928 -26.839 1.00 91.56 363 SER A O 1
ATOM 2747 N N . SER A 1 364 ? 20.702 7.862 -26.002 1.00 91.25 364 SER A N 1
ATOM 2748 C CA . SER A 1 364 ? 21.189 7.289 -27.264 1.00 91.25 364 SER A CA 1
ATOM 2749 C C . SER A 1 364 ? 20.146 7.233 -28.387 1.00 91.25 364 SER A C 1
ATOM 2751 O O . SER A 1 364 ? 20.520 7.070 -29.547 1.00 91.25 364 SER A O 1
ATOM 2753 N N . LEU A 1 365 ? 18.852 7.373 -28.076 1.00 91.38 365 LEU A N 1
ATOM 2754 C CA . LEU A 1 365 ? 17.779 7.442 -29.074 1.00 91.38 365 LEU A CA 1
ATOM 2755 C C . LEU A 1 365 ? 17.491 8.866 -29.560 1.00 91.38 365 LEU A C 1
ATOM 2757 O O . LEU A 1 365 ? 16.910 9.053 -30.637 1.00 91.38 365 LEU A O 1
ATOM 2761 N N . THR A 1 366 ? 17.865 9.879 -28.781 1.00 91.62 366 THR A N 1
ATOM 2762 C CA . THR A 1 366 ? 17.614 11.276 -29.144 1.00 91.62 366 THR A CA 1
ATOM 2763 C C . THR A 1 366 ? 18.533 11.755 -30.265 1.00 91.62 366 THR A C 1
ATOM 2765 O O . THR A 1 366 ? 19.696 11.367 -30.339 1.00 91.62 366 THR A O 1
ATOM 2768 N N . SER A 1 367 ? 18.016 12.592 -31.165 1.00 91.69 367 SER A N 1
ATOM 2769 C CA . SER A 1 367 ? 18.838 13.296 -32.148 1.00 91.69 367 SER A CA 1
ATOM 2770 C C . SER A 1 367 ? 19.354 14.609 -31.580 1.00 91.69 367 SER A C 1
ATOM 2772 O O . SER A 1 367 ? 18.636 15.309 -30.871 1.00 91.69 367 SER A O 1
ATOM 2774 N N . VAL A 1 368 ? 20.577 14.982 -31.970 1.00 85.00 368 VAL A N 1
ATOM 2775 C CA . VAL A 1 368 ? 21.247 16.222 -31.534 1.00 85.00 368 VAL A CA 1
ATOM 2776 C C . VAL A 1 368 ? 20.391 17.464 -31.817 1.00 85.00 368 VAL A C 1
ATOM 2778 O O . VAL A 1 368 ? 20.375 18.401 -31.024 1.00 85.00 368 VAL A O 1
ATOM 2781 N N . SER A 1 369 ? 19.641 17.459 -32.923 1.00 86.94 369 SER A N 1
ATOM 2782 C CA . SER A 1 369 ? 18.778 18.571 -33.336 1.00 86.94 369 SER A CA 1
ATOM 2783 C C . SER A 1 369 ? 17.514 18.731 -32.486 1.00 86.94 369 SER A C 1
ATOM 2785 O O . SER A 1 369 ? 16.971 19.830 -32.423 1.00 86.94 369 SER A O 1
ATOM 2787 N N . PHE A 1 370 ? 17.029 17.663 -31.840 1.00 89.94 370 PHE A N 1
ATOM 2788 C CA . PHE A 1 370 ? 15.736 17.655 -31.141 1.00 89.94 370 PHE A CA 1
ATOM 2789 C C . PHE A 1 370 ? 15.793 17.046 -29.732 1.00 89.94 370 PHE A C 1
ATOM 2791 O O . PHE A 1 370 ? 14.757 16.648 -29.188 1.00 89.94 370 PHE A O 1
ATOM 2798 N N . THR A 1 371 ? 16.982 17.001 -29.122 1.00 89.06 371 THR A N 1
ATOM 2799 C CA . THR A 1 371 ? 17.256 16.304 -27.857 1.00 89.06 371 THR A CA 1
ATOM 2800 C C . THR A 1 371 ? 16.233 16.614 -26.770 1.00 89.06 371 THR A C 1
ATOM 2802 O O . THR A 1 371 ? 15.634 15.700 -26.209 1.00 89.06 371 THR A O 1
ATOM 2805 N N . ALA A 1 372 ? 15.982 17.898 -26.499 1.00 87.75 372 ALA A N 1
ATOM 2806 C CA . ALA A 1 372 ? 15.106 18.316 -25.405 1.00 87.75 372 ALA A CA 1
ATOM 2807 C C . ALA A 1 372 ? 13.660 17.822 -25.582 1.00 87.75 372 ALA A C 1
ATOM 2809 O O . ALA A 1 372 ? 13.066 17.290 -24.643 1.00 87.75 372 ALA A O 1
ATOM 2810 N N . VAL A 1 373 ? 13.100 17.955 -26.789 1.00 90.56 373 VAL A N 1
ATOM 2811 C CA . VAL A 1 373 ? 11.710 17.564 -27.060 1.00 90.56 373 VAL A CA 1
ATOM 2812 C C . VAL A 1 373 ? 11.563 16.047 -27.068 1.00 90.56 373 VAL A C 1
ATOM 2814 O O . VAL A 1 373 ? 10.661 15.519 -26.419 1.00 90.56 373 VAL A O 1
ATOM 2817 N N . GLN A 1 374 ? 12.450 15.330 -27.765 1.00 92.75 374 GLN A N 1
ATOM 2818 C CA . GLN A 1 374 ? 12.391 13.866 -27.820 1.00 92.75 374 GLN A CA 1
ATOM 2819 C C . GLN A 1 374 ? 12.572 13.256 -26.427 1.00 92.75 374 GLN A C 1
ATOM 2821 O O . GLN A 1 374 ? 11.801 12.379 -26.039 1.00 92.75 374 GLN A O 1
ATOM 2826 N N . TYR A 1 375 ? 13.509 13.779 -25.632 1.00 91.88 375 TYR A N 1
ATOM 2827 C CA . TYR A 1 375 ? 13.700 13.338 -24.255 1.00 91.88 375 TYR A CA 1
ATOM 2828 C C . TYR A 1 375 ? 12.451 13.577 -23.394 1.00 91.88 375 TYR A C 1
ATOM 2830 O O . TYR A 1 375 ? 12.021 12.678 -22.670 1.00 91.88 375 TYR A O 1
ATOM 2838 N N . ALA A 1 376 ? 11.818 14.751 -23.504 1.00 90.81 376 ALA A N 1
ATOM 2839 C CA . ALA A 1 376 ? 10.581 15.054 -22.785 1.00 90.81 376 ALA A CA 1
ATOM 2840 C C . ALA A 1 376 ? 9.429 14.111 -23.176 1.00 90.81 376 ALA A C 1
ATOM 2842 O O . ALA A 1 376 ? 8.703 13.632 -22.300 1.00 90.81 376 ALA A O 1
ATOM 2843 N N . ILE A 1 377 ? 9.285 13.798 -24.469 1.00 91.88 377 ILE A N 1
ATOM 2844 C CA . ILE A 1 377 ? 8.280 12.849 -24.968 1.00 91.88 377 ILE A CA 1
ATOM 2845 C C . ILE A 1 377 ? 8.542 11.448 -24.408 1.00 91.88 377 ILE A C 1
ATOM 2847 O O . ILE A 1 377 ? 7.629 10.835 -23.855 1.00 91.88 377 ILE A O 1
ATOM 2851 N N . PHE A 1 378 ? 9.775 10.943 -24.502 1.00 94.44 378 PHE A N 1
ATOM 2852 C CA . PHE A 1 378 ? 10.104 9.596 -24.034 1.00 94.44 378 PHE A CA 1
ATOM 2853 C C . PHE A 1 378 ? 9.991 9.456 -22.514 1.00 94.44 378 PHE A C 1
ATOM 2855 O O . PHE A 1 378 ? 9.427 8.476 -22.031 1.00 94.44 378 PHE A O 1
ATOM 2862 N N . SER A 1 379 ? 10.449 10.454 -21.757 1.00 91.56 379 SER A N 1
ATOM 2863 C CA . SER A 1 379 ? 10.298 10.499 -20.297 1.00 91.56 379 SER A CA 1
ATOM 2864 C C . SER A 1 379 ? 8.821 10.550 -19.877 1.00 91.56 379 SER A C 1
ATOM 2866 O O . SER A 1 379 ? 8.390 9.842 -18.962 1.00 91.56 379 SER A O 1
ATOM 2868 N N . SER A 1 380 ? 7.993 11.312 -20.600 1.00 92.12 380 SER A N 1
ATOM 2869 C CA . SER A 1 380 ? 6.545 11.342 -20.356 1.00 92.12 380 SER A CA 1
ATOM 2870 C C . SER A 1 380 ? 5.901 9.984 -20.646 1.00 92.12 380 SER A C 1
ATOM 2872 O O . SER A 1 380 ? 5.129 9.482 -19.828 1.00 92.12 380 SER A O 1
ATOM 2874 N N . LEU A 1 381 ? 6.262 9.357 -21.770 1.00 93.62 381 LEU A N 1
ATOM 2875 C CA . LEU A 1 381 ? 5.756 8.044 -22.169 1.00 93.62 381 LEU A CA 1
ATOM 2876 C C . LEU A 1 381 ? 6.136 6.945 -21.168 1.00 93.62 381 LEU A C 1
ATOM 2878 O O . LEU A 1 381 ? 5.283 6.132 -20.820 1.00 93.62 381 LEU A O 1
ATOM 2882 N N . MET A 1 382 ? 7.373 6.963 -20.663 1.00 92.00 382 MET A N 1
ATOM 2883 C CA . MET A 1 382 ? 7.873 6.031 -19.642 1.00 92.00 382 MET A CA 1
ATOM 2884 C C . MET A 1 382 ? 6.966 5.979 -18.413 1.00 92.00 382 MET A C 1
ATOM 2886 O O . MET A 1 382 ? 6.739 4.909 -17.853 1.00 92.00 382 MET A O 1
ATOM 2890 N N . THR A 1 383 ? 6.445 7.126 -17.973 1.00 90.38 383 THR A N 1
ATOM 2891 C CA . THR A 1 383 ? 5.628 7.181 -16.753 1.00 90.38 383 THR A CA 1
ATOM 2892 C C . THR A 1 383 ? 4.131 7.039 -17.006 1.00 90.38 383 THR A C 1
ATOM 2894 O O . THR A 1 383 ? 3.397 6.738 -16.067 1.00 90.38 383 THR A O 1
ATOM 2897 N N . LEU A 1 384 ? 3.664 7.223 -18.244 1.00 91.12 384 LEU A N 1
ATOM 2898 C CA . LEU A 1 384 ? 2.240 7.256 -18.578 1.00 91.12 384 LEU A CA 1
ATOM 2899 C C . LEU A 1 384 ? 1.541 5.925 -18.279 1.00 91.12 384 LEU A C 1
ATOM 2901 O O . LEU A 1 384 ? 0.644 5.877 -17.436 1.00 91.12 384 LEU A O 1
ATOM 2905 N N . THR A 1 385 ? 1.948 4.846 -18.951 1.00 90.50 385 THR A N 1
ATOM 2906 C CA . THR A 1 385 ? 1.304 3.530 -18.813 1.00 90.50 385 THR A CA 1
ATOM 2907 C C . THR A 1 385 ? 1.382 3.004 -17.379 1.00 90.50 385 THR A C 1
ATOM 2909 O O . THR A 1 385 ? 0.341 2.625 -16.834 1.00 90.50 385 THR A O 1
ATOM 2912 N N . PRO A 1 386 ? 2.551 3.036 -16.707 1.00 90.62 386 PRO A N 1
ATOM 2913 C CA . PRO A 1 386 ? 2.650 2.510 -15.354 1.00 90.62 386 PRO A CA 1
ATOM 2914 C C . PRO A 1 386 ? 1.854 3.314 -14.326 1.00 90.62 386 PRO A C 1
ATOM 2916 O O . PRO A 1 386 ? 1.256 2.716 -13.440 1.00 90.62 386 PRO A O 1
ATOM 2919 N N . LYS A 1 387 ? 1.775 4.649 -14.443 1.00 90.00 387 LYS A N 1
ATOM 2920 C CA . LYS A 1 387 ? 0.955 5.465 -13.526 1.00 90.00 387 LYS A CA 1
ATOM 2921 C C . LYS A 1 387 ? -0.541 5.234 -13.723 1.00 90.00 387 LYS A C 1
ATOM 2923 O O . LYS A 1 387 ? -1.273 5.193 -12.738 1.00 90.00 387 LYS A O 1
ATOM 2928 N N . LEU A 1 388 ? -0.995 5.068 -14.970 1.00 90.56 388 LEU A N 1
ATOM 2929 C CA . LEU A 1 388 ? -2.399 4.758 -15.260 1.00 90.56 388 LEU A CA 1
ATOM 2930 C C . LEU A 1 388 ? -2.818 3.426 -14.633 1.00 90.56 388 LEU A C 1
ATOM 2932 O O . LEU A 1 388 ? -3.876 3.354 -14.017 1.00 90.56 388 LEU A O 1
ATOM 2936 N N . LEU A 1 389 ? -1.981 2.394 -14.757 1.00 90.81 389 LEU A N 1
ATOM 2937 C CA . LEU A 1 389 ? -2.244 1.083 -14.161 1.00 90.81 389 LEU A CA 1
ATOM 2938 C C . LEU A 1 389 ? -2.044 1.089 -12.641 1.00 90.81 389 LEU A C 1
ATOM 2940 O O . LEU A 1 389 ? -2.848 0.510 -11.917 1.00 90.81 389 LEU A O 1
ATOM 2944 N N . GLY A 1 390 ? -1.025 1.800 -12.153 1.00 90.19 390 GLY A N 1
ATOM 2945 C CA . GLY A 1 390 ? -0.717 1.933 -10.731 1.00 90.19 390 GLY A CA 1
ATOM 2946 C C . GLY A 1 390 ? -1.846 2.581 -9.927 1.00 90.19 390 GLY A C 1
ATOM 2947 O O . GLY A 1 390 ? -2.055 2.227 -8.771 1.00 90.19 390 GLY A O 1
ATOM 2948 N N . GLY A 1 391 ? -2.647 3.457 -10.545 1.00 89.31 391 GLY A N 1
ATOM 2949 C CA . GLY A 1 391 ? -3.857 4.007 -9.924 1.00 89.31 391 GLY A CA 1
ATOM 2950 C C . GLY A 1 391 ? -4.890 2.947 -9.510 1.00 89.31 391 GLY A C 1
ATOM 2951 O O . GLY A 1 391 ? -5.671 3.191 -8.595 1.00 89.31 391 GLY A O 1
ATOM 2952 N N . TYR A 1 392 ? -4.864 1.759 -10.123 1.00 92.62 392 TYR A N 1
ATOM 2953 C CA . TYR A 1 392 ? -5.742 0.634 -9.785 1.00 92.62 392 TYR A CA 1
ATOM 2954 C C . TYR A 1 392 ? -5.102 -0.377 -8.822 1.00 92.62 392 TYR A C 1
ATOM 2956 O O . TYR A 1 392 ? -5.775 -1.325 -8.416 1.00 92.62 392 TYR A O 1
ATOM 2964 N N . SER A 1 393 ? -3.837 -0.191 -8.416 1.00 93.38 393 SER A N 1
ATOM 2965 C CA . SER A 1 393 ? -3.116 -1.141 -7.554 1.00 93.38 393 SER A CA 1
ATOM 2966 C C . SER A 1 393 ? -3.872 -1.451 -6.259 1.00 93.38 393 SER A C 1
ATOM 2968 O O . SER A 1 393 ? -3.943 -2.612 -5.869 1.00 93.38 393 SER A O 1
ATOM 2970 N N . GLY A 1 394 ? -4.505 -0.453 -5.628 1.00 90.50 394 GLY A N 1
ATOM 2971 C CA . GLY A 1 394 ? -5.290 -0.663 -4.404 1.00 90.50 394 GLY A CA 1
ATOM 2972 C C . GLY A 1 394 ? -6.491 -1.594 -4.607 1.00 90.50 394 GLY A C 1
ATOM 2973 O O . GLY A 1 394 ? -6.700 -2.520 -3.824 1.00 90.50 394 GLY A O 1
ATOM 2974 N N . THR A 1 395 ? -7.246 -1.412 -5.696 1.00 91.88 395 THR A N 1
ATOM 2975 C CA . THR A 1 395 ? -8.372 -2.294 -6.046 1.00 91.88 395 THR A CA 1
ATOM 2976 C C . THR A 1 395 ? -7.892 -3.700 -6.394 1.00 91.88 395 THR A C 1
ATOM 2978 O O . THR A 1 395 ? -8.535 -4.674 -6.016 1.00 91.88 395 THR A O 1
ATOM 2981 N N . ILE A 1 396 ? -6.757 -3.830 -7.087 1.00 94.19 396 ILE A N 1
ATOM 2982 C CA . ILE A 1 396 ? -6.185 -5.140 -7.419 1.00 94.19 396 ILE A CA 1
ATOM 2983 C C . ILE A 1 396 ? -5.809 -5.878 -6.130 1.00 94.19 396 ILE A C 1
ATOM 2985 O O . ILE A 1 396 ? -6.280 -6.992 -5.913 1.00 94.19 396 ILE A O 1
ATOM 2989 N N . VAL A 1 397 ? -5.036 -5.240 -5.245 1.00 93.62 397 VAL A N 1
ATOM 2990 C CA . VAL A 1 397 ? -4.620 -5.822 -3.958 1.00 93.62 397 VAL A CA 1
ATOM 2991 C C . VAL A 1 397 ? -5.824 -6.207 -3.101 1.00 93.62 397 VAL A C 1
ATOM 2993 O O . VAL A 1 397 ? -5.831 -7.300 -2.549 1.00 93.62 397 VAL A O 1
ATOM 2996 N N . SER A 1 398 ? -6.873 -5.382 -3.064 1.00 88.88 398 SER A N 1
ATOM 2997 C CA . SER A 1 398 ? -8.094 -5.683 -2.297 1.00 88.88 398 SER A CA 1
ATOM 2998 C C . SER A 1 398 ? -8.799 -6.971 -2.747 1.00 88.88 398 SER A C 1
ATOM 3000 O O . SER A 1 398 ? -9.551 -7.551 -1.972 1.00 88.88 398 SER A O 1
ATOM 3002 N N . ASN A 1 399 ? -8.576 -7.420 -3.990 1.00 90.62 399 ASN A N 1
ATOM 3003 C CA . ASN A 1 399 ? -9.199 -8.624 -4.547 1.00 90.62 399 ASN A CA 1
ATOM 3004 C C . ASN A 1 399 ? -8.276 -9.850 -4.544 1.00 90.62 399 ASN A C 1
ATOM 3006 O O . ASN A 1 399 ? -8.756 -10.975 -4.411 1.00 90.62 399 ASN A O 1
ATOM 3010 N N . ILE A 1 400 ? -6.965 -9.665 -4.749 1.00 92.94 400 ILE A N 1
ATOM 3011 C CA . ILE A 1 400 ? -6.021 -10.788 -4.910 1.00 92.94 400 ILE A CA 1
ATOM 3012 C C . ILE A 1 400 ? -5.004 -10.922 -3.770 1.00 92.94 400 ILE A C 1
ATOM 3014 O O . ILE A 1 400 ? -4.302 -11.932 -3.718 1.00 92.94 400 ILE A O 1
ATOM 3018 N N . GLY A 1 401 ? -4.921 -9.937 -2.875 1.00 93.56 401 GLY A N 1
ATOM 3019 C CA . GLY A 1 401 ? -3.944 -9.867 -1.791 1.00 93.56 401 GLY A CA 1
ATOM 3020 C C . GLY A 1 401 ? -2.552 -9.413 -2.243 1.00 93.56 401 GLY A C 1
ATOM 3021 O O . GLY A 1 401 ? -2.194 -9.441 -3.426 1.00 93.56 401 GLY A O 1
ATOM 3022 N N . TYR A 1 402 ? -1.728 -9.010 -1.274 1.00 95.44 402 TYR A N 1
ATOM 3023 C CA . TYR A 1 402 ? -0.374 -8.511 -1.526 1.00 95.44 402 TYR A CA 1
ATOM 3024 C C . TYR A 1 402 ? 0.568 -9.542 -2.171 1.00 95.44 402 TYR A C 1
ATOM 3026 O O . TYR A 1 402 ? 1.220 -9.194 -3.160 1.00 95.44 402 TYR A O 1
ATOM 3034 N N . PRO A 1 403 ? 0.654 -10.809 -1.710 1.00 95.06 403 PRO A N 1
ATOM 3035 C CA . PRO A 1 403 ? 1.590 -11.771 -2.294 1.00 95.06 403 PRO A CA 1
ATOM 3036 C C . PRO A 1 403 ? 1.357 -12.026 -3.786 1.00 95.06 403 PRO A C 1
ATOM 3038 O O . PRO A 1 403 ? 2.307 -12.053 -4.568 1.00 95.06 403 PRO A O 1
ATOM 3041 N N . LYS A 1 404 ? 0.091 -12.181 -4.199 1.00 96.31 404 LYS A N 1
ATOM 3042 C CA . LYS A 1 404 ? -0.256 -12.394 -5.611 1.00 96.31 404 LYS A CA 1
ATOM 3043 C C . LYS A 1 404 ? -0.043 -11.131 -6.435 1.00 96.31 404 LYS A C 1
ATOM 3045 O O . LYS A 1 404 ? 0.386 -11.240 -7.579 1.00 96.31 404 LYS A O 1
ATOM 3050 N N . PHE A 1 405 ? -0.293 -9.954 -5.861 1.00 96.50 405 PHE A N 1
ATOM 3051 C CA . PHE A 1 405 ? -0.001 -8.681 -6.514 1.00 96.50 405 PHE A CA 1
ATOM 3052 C C . PHE A 1 405 ? 1.494 -8.524 -6.820 1.00 96.50 405 PHE A C 1
ATOM 3054 O O . PHE A 1 405 ? 1.847 -8.279 -7.971 1.00 96.50 405 PHE A O 1
ATOM 3061 N N . PHE A 1 406 ? 2.378 -8.743 -5.842 1.00 97.00 406 PHE A N 1
ATOM 3062 C CA . PHE A 1 406 ? 3.825 -8.655 -6.071 1.00 97.00 406 PHE A CA 1
ATOM 3063 C C . PHE A 1 406 ? 4.340 -9.744 -7.021 1.00 97.00 406 PHE A C 1
ATOM 3065 O O . PHE A 1 406 ? 5.227 -9.493 -7.834 1.00 97.00 406 PHE A O 1
ATOM 3072 N N . LEU A 1 407 ? 3.755 -10.947 -6.982 1.00 97.38 407 LEU A N 1
ATOM 3073 C CA . LEU A 1 407 ? 4.065 -11.986 -7.963 1.00 97.38 407 LEU A CA 1
ATOM 3074 C C . LEU A 1 407 ? 3.648 -11.555 -9.376 1.00 97.38 407 LEU A C 1
ATOM 3076 O O . LEU A 1 407 ? 4.417 -11.715 -10.321 1.00 97.38 407 LEU A O 1
ATOM 3080 N N . MET A 1 408 ? 2.453 -10.982 -9.526 1.00 96.62 408 MET A N 1
ATOM 3081 C CA . MET A 1 408 ? 1.963 -10.458 -10.798 1.00 96.62 408 MET A CA 1
ATOM 3082 C C . MET A 1 408 ? 2.904 -9.377 -11.341 1.00 96.62 408 MET A C 1
ATOM 3084 O O . MET A 1 408 ? 3.287 -9.453 -12.507 1.00 96.62 408 MET A O 1
ATOM 3088 N N . THR A 1 409 ? 3.324 -8.405 -10.524 1.00 95.31 409 THR A N 1
ATOM 3089 C CA . THR A 1 409 ? 4.245 -7.351 -10.978 1.00 95.31 409 THR A CA 1
ATOM 3090 C C . THR A 1 409 ? 5.613 -7.912 -11.370 1.00 95.31 409 THR A C 1
ATOM 3092 O O . THR A 1 409 ? 6.142 -7.509 -12.404 1.00 95.31 409 THR A O 1
ATOM 3095 N N . THR A 1 410 ? 6.147 -8.909 -10.651 1.00 96.81 410 THR A N 1
ATOM 3096 C CA . THR A 1 410 ? 7.349 -9.649 -11.084 1.00 96.81 410 THR A CA 1
ATOM 3097 C C . THR A 1 410 ? 7.151 -10.329 -12.439 1.00 96.81 410 THR A C 1
ATOM 3099 O O . THR A 1 410 ? 8.008 -10.213 -13.315 1.00 96.81 410 THR A O 1
ATOM 3102 N N . LEU A 1 411 ? 6.027 -11.022 -12.647 1.00 97.00 411 LEU A N 1
ATOM 3103 C CA . LEU A 1 411 ? 5.754 -11.747 -13.893 1.00 97.00 411 LEU A CA 1
ATOM 3104 C C . LEU A 1 411 ? 5.553 -10.811 -15.091 1.00 97.00 411 LEU A C 1
ATOM 3106 O O . LEU A 1 411 ? 5.947 -11.168 -16.200 1.00 97.00 411 LEU A O 1
ATOM 3110 N N . ILE A 1 412 ? 5.033 -9.597 -14.877 1.00 95.19 412 ILE A N 1
ATOM 3111 C CA . ILE A 1 412 ? 4.995 -8.544 -15.906 1.00 95.19 412 ILE A CA 1
ATOM 3112 C C . ILE A 1 412 ? 6.420 -8.171 -16.369 1.00 95.19 412 ILE A C 1
ATOM 3114 O O . ILE A 1 412 ? 6.602 -7.735 -17.503 1.00 95.19 412 ILE A O 1
ATOM 3118 N N . GLY A 1 413 ? 7.453 -8.422 -15.558 1.00 94.50 413 GLY A N 1
ATOM 3119 C CA . GLY A 1 413 ? 8.855 -8.303 -15.961 1.00 94.50 413 GLY A CA 1
ATOM 3120 C C . GLY A 1 413 ? 9.238 -9.181 -17.158 1.00 94.50 413 GLY A C 1
ATOM 3121 O O . GLY A 1 413 ? 10.008 -8.754 -18.014 1.00 94.50 413 GLY A O 1
ATOM 3122 N N . ILE A 1 414 ? 8.669 -10.382 -17.283 1.00 96.69 414 ILE A N 1
ATOM 3123 C CA . ILE A 1 414 ? 9.025 -11.352 -18.333 1.00 96.69 414 ILE A CA 1
ATOM 3124 C C . ILE A 1 414 ? 8.786 -10.805 -19.753 1.00 96.69 414 ILE A C 1
ATOM 3126 O O . ILE A 1 414 ? 9.732 -10.813 -20.547 1.00 96.69 414 ILE A O 1
ATOM 3130 N N . PRO A 1 415 ? 7.589 -10.299 -20.121 1.00 96.50 415 PRO A N 1
ATOM 3131 C CA . PRO A 1 415 ? 7.387 -9.717 -21.446 1.00 96.50 415 PRO A CA 1
ATOM 3132 C C . PRO A 1 415 ? 8.284 -8.498 -21.706 1.00 96.50 415 PRO A C 1
ATOM 3134 O O . PRO A 1 415 ? 8.689 -8.286 -22.848 1.00 96.50 415 PRO A O 1
ATOM 3137 N N . ILE A 1 416 ? 8.669 -7.737 -20.674 1.00 95.75 416 ILE A N 1
ATOM 3138 C CA . ILE A 1 416 ? 9.630 -6.629 -20.816 1.00 95.75 416 ILE A CA 1
ATOM 3139 C C . ILE A 1 416 ? 11.018 -7.167 -21.163 1.00 95.75 416 ILE A C 1
ATOM 3141 O O . ILE A 1 416 ? 11.673 -6.629 -22.048 1.00 95.75 416 ILE A O 1
ATOM 3145 N N . LEU A 1 417 ? 11.470 -8.244 -20.516 1.00 97.00 417 LEU A N 1
ATOM 3146 C CA . LEU A 1 417 ? 12.759 -8.869 -20.824 1.00 97.00 417 LEU A CA 1
ATOM 3147 C C . LEU A 1 417 ? 12.808 -9.365 -22.272 1.00 97.00 417 LEU A C 1
ATOM 3149 O O . LEU A 1 417 ? 13.796 -9.130 -22.970 1.00 97.00 417 LEU A O 1
ATOM 3153 N N . ILE A 1 418 ? 11.721 -9.980 -22.748 1.00 97.50 418 ILE A N 1
ATOM 3154 C CA . ILE A 1 418 ? 11.574 -10.376 -24.157 1.00 97.50 418 ILE A CA 1
ATOM 3155 C C . ILE A 1 418 ? 11.675 -9.142 -25.063 1.00 97.50 418 ILE A C 1
ATOM 3157 O O . ILE A 1 418 ? 12.397 -9.163 -26.061 1.00 97.50 418 ILE A O 1
ATOM 3161 N N . LEU A 1 419 ? 11.001 -8.051 -24.696 1.00 96.56 419 LEU A N 1
ATOM 3162 C CA . LEU A 1 419 ? 11.007 -6.801 -25.448 1.00 96.56 419 LEU A CA 1
ATOM 3163 C C . LEU A 1 419 ? 12.400 -6.151 -25.499 1.00 96.56 419 LEU A C 1
ATOM 3165 O O . LEU A 1 419 ? 12.813 -5.700 -26.564 1.00 96.56 419 LEU A O 1
ATOM 3169 N N . VAL A 1 420 ? 13.158 -6.163 -24.398 1.00 96.75 420 VAL A N 1
ATOM 3170 C CA . VAL A 1 420 ? 14.548 -5.673 -24.344 1.00 96.75 420 VAL A CA 1
ATOM 3171 C C . VAL A 1 420 ? 15.437 -6.461 -25.308 1.00 96.75 420 VAL A C 1
ATOM 3173 O O . VAL A 1 420 ? 16.180 -5.866 -26.091 1.00 96.75 420 VAL A O 1
ATOM 3176 N N . VAL A 1 421 ? 15.346 -7.795 -25.297 1.00 97.06 421 VAL A N 1
ATOM 3177 C CA . VAL A 1 421 ? 16.123 -8.653 -26.209 1.00 97.06 421 VAL A CA 1
ATOM 3178 C C . VAL A 1 421 ? 15.717 -8.410 -27.663 1.00 97.06 421 VAL A C 1
ATOM 3180 O O . VAL A 1 421 ? 16.579 -8.305 -28.540 1.00 97.06 421 VAL A O 1
ATOM 3183 N N . TRP A 1 422 ? 14.416 -8.273 -27.927 1.00 97.19 422 TRP A N 1
ATOM 3184 C CA . TRP A 1 422 ? 13.902 -8.035 -29.271 1.00 97.19 422 TRP A CA 1
ATOM 3185 C C . TRP A 1 422 ? 14.352 -6.683 -29.835 1.00 97.19 422 TRP A C 1
ATOM 3187 O O . TRP A 1 422 ? 14.856 -6.632 -30.957 1.00 97.19 422 TRP A O 1
ATOM 3197 N N . VAL A 1 423 ? 14.262 -5.610 -29.043 1.00 96.44 423 VAL A N 1
ATOM 3198 C CA . VAL A 1 423 ? 14.796 -4.288 -29.406 1.00 96.44 423 VAL A CA 1
ATOM 3199 C C . VAL A 1 423 ? 16.296 -4.357 -29.653 1.00 96.44 423 VAL A C 1
ATOM 3201 O O . VAL A 1 423 ? 16.770 -3.810 -30.643 1.00 96.44 423 VAL A O 1
ATOM 3204 N N . GLY A 1 424 ? 17.044 -5.060 -28.799 1.00 95.44 424 GLY A N 1
ATOM 3205 C CA . GLY A 1 424 ? 18.490 -5.188 -28.956 1.00 95.44 424 GLY A CA 1
ATOM 3206 C C . GLY A 1 424 ? 18.877 -5.855 -30.275 1.00 95.44 424 GLY A C 1
ATOM 3207 O O . GLY A 1 424 ? 19.822 -5.417 -30.930 1.00 95.44 424 GLY A O 1
ATOM 3208 N N . LYS A 1 425 ? 18.110 -6.865 -30.707 1.00 95.00 425 LYS A N 1
ATOM 3209 C CA . LYS A 1 425 ? 18.283 -7.485 -32.024 1.00 95.00 425 LYS A CA 1
ATOM 3210 C C . LYS A 1 425 ? 17.975 -6.500 -33.155 1.00 95.00 425 LYS A C 1
ATOM 3212 O O . LYS A 1 425 ? 18.805 -6.327 -34.038 1.00 95.00 425 LYS A O 1
ATOM 3217 N N . LEU A 1 426 ? 16.824 -5.826 -33.104 1.00 94.62 426 LEU A N 1
ATOM 3218 C CA . LEU A 1 426 ? 16.410 -4.907 -34.169 1.00 94.62 426 LEU A CA 1
ATOM 3219 C C . LEU A 1 426 ? 17.336 -3.689 -34.307 1.00 94.62 426 LEU A C 1
ATOM 3221 O O . LEU A 1 426 ? 17.594 -3.256 -35.424 1.00 94.62 426 LEU A O 1
ATOM 3225 N N . LEU A 1 427 ? 17.847 -3.147 -33.196 1.00 93.75 427 LEU A N 1
ATOM 3226 C CA . LEU A 1 427 ? 18.825 -2.054 -33.216 1.00 93.75 427 LEU A CA 1
ATOM 3227 C C . LEU A 1 427 ? 20.131 -2.489 -33.884 1.00 93.75 427 LEU A C 1
ATOM 3229 O O . LEU A 1 427 ? 20.689 -1.732 -34.671 1.00 93.75 427 LEU A O 1
ATOM 3233 N N . ARG A 1 428 ? 20.600 -3.711 -33.599 1.00 92.06 428 ARG A N 1
ATOM 3234 C CA . ARG A 1 428 ? 21.803 -4.257 -34.233 1.00 92.06 428 ARG A CA 1
ATOM 3235 C C . ARG A 1 428 ? 21.608 -4.419 -35.739 1.00 92.06 428 ARG A C 1
ATOM 3237 O O . ARG A 1 428 ? 22.443 -3.944 -36.496 1.00 92.06 428 ARG A O 1
ATOM 3244 N N . ASP A 1 429 ? 20.500 -5.033 -36.153 1.00 91.06 429 ASP A N 1
ATOM 3245 C CA . ASP A 1 429 ? 20.187 -5.249 -37.572 1.00 91.06 429 ASP A CA 1
ATOM 3246 C C . ASP A 1 429 ? 20.073 -3.901 -38.322 1.00 91.06 429 ASP A C 1
ATOM 3248 O O . ASP A 1 429 ? 20.580 -3.747 -39.430 1.00 91.06 429 ASP A O 1
ATOM 3252 N N . HIS A 1 430 ? 19.474 -2.887 -37.687 1.00 90.69 430 HIS A N 1
ATOM 3253 C CA . HIS A 1 430 ? 19.373 -1.531 -38.233 1.00 90.69 430 HIS A CA 1
ATOM 3254 C C . HIS A 1 430 ? 20.744 -0.855 -38.414 1.00 90.69 430 HIS A C 1
ATOM 3256 O O . HIS A 1 430 ? 21.005 -0.296 -39.477 1.00 90.69 430 HIS A O 1
ATOM 3262 N N . GLN A 1 431 ? 21.639 -0.963 -37.426 1.00 87.38 431 GLN A N 1
ATOM 3263 C CA . GLN A 1 431 ? 23.003 -0.425 -37.514 1.00 87.38 431 GLN A CA 1
ATOM 3264 C C . GLN A 1 431 ? 23.832 -1.100 -38.616 1.00 87.38 431 GLN A C 1
ATOM 3266 O O . GLN A 1 431 ? 24.616 -0.433 -39.293 1.00 87.38 431 GLN A O 1
ATOM 3271 N N . THR A 1 432 ? 23.665 -2.413 -38.812 1.00 85.62 432 THR A N 1
ATOM 3272 C CA . THR A 1 432 ? 24.354 -3.150 -39.883 1.00 85.62 432 THR A CA 1
ATOM 3273 C C . THR A 1 432 ? 23.914 -2.654 -41.260 1.00 85.62 432 THR A C 1
ATOM 3275 O O . THR A 1 432 ? 24.765 -2.318 -42.076 1.00 85.62 432 THR A O 1
ATOM 3278 N N . HIS A 1 433 ? 22.607 -2.489 -41.485 1.00 82.81 433 HIS A N 1
ATOM 3279 C CA . HIS A 1 433 ? 22.082 -1.984 -42.757 1.00 82.81 433 HIS A CA 1
ATOM 3280 C C . HIS A 1 433 ? 22.455 -0.527 -43.064 1.00 82.81 433 HIS A C 1
ATOM 3282 O O . HIS A 1 433 ? 22.653 -0.182 -44.227 1.00 82.81 433 HIS A O 1
ATOM 3288 N N . GLU A 1 434 ? 22.543 0.348 -42.058 1.00 81.06 434 GLU A N 1
ATOM 3289 C CA . GLU A 1 434 ? 23.052 1.711 -42.275 1.00 81.06 434 GLU A CA 1
ATOM 3290 C C . GLU A 1 434 ? 24.542 1.715 -42.630 1.00 81.06 434 GLU A C 1
ATOM 3292 O O . GLU A 1 434 ? 24.959 2.485 -43.492 1.00 81.06 434 GLU A O 1
ATOM 3297 N N . SER A 1 435 ? 25.332 0.828 -42.015 1.00 76.06 435 SER A N 1
ATOM 3298 C CA . SER A 1 435 ? 26.766 0.703 -42.305 1.00 76.06 435 SER A CA 1
ATOM 3299 C C . SER A 1 435 ? 27.021 0.172 -43.720 1.00 76.06 435 SER A C 1
ATOM 3301 O O . SER A 1 435 ? 27.915 0.664 -44.399 1.00 76.06 435 SER A O 1
ATOM 3303 N N . GLU A 1 436 ? 26.214 -0.790 -44.182 1.00 75.56 436 GLU A N 1
ATOM 3304 C CA . GLU A 1 436 ? 26.252 -1.303 -45.561 1.00 75.56 436 GLU A CA 1
ATOM 3305 C C . GLU A 1 436 ? 25.930 -0.198 -46.579 1.00 75.56 436 GLU A C 1
ATOM 3307 O O . GLU A 1 436 ? 26.677 -0.012 -47.533 1.00 75.56 436 GLU A O 1
ATOM 3312 N N . LYS A 1 437 ? 24.884 0.604 -46.334 1.00 72.62 437 LYS A N 1
ATOM 3313 C CA . LYS A 1 437 ? 24.499 1.726 -47.212 1.00 72.62 437 LYS A CA 1
ATOM 3314 C C . LYS A 1 437 ? 25.494 2.885 -47.253 1.00 72.62 437 LYS A C 1
ATOM 3316 O O . LYS A 1 437 ? 25.426 3.681 -48.178 1.00 72.62 437 LYS A O 1
ATOM 3321 N N . ALA A 1 438 ? 26.321 3.050 -46.223 1.00 70.31 438 ALA A N 1
ATOM 3322 C CA . ALA A 1 438 ? 27.325 4.112 -46.158 1.00 70.31 438 ALA A CA 1
ATOM 3323 C C . ALA A 1 438 ? 28.684 3.689 -46.747 1.00 70.31 438 ALA A C 1
ATOM 3325 O O . ALA A 1 438 ? 29.552 4.541 -46.933 1.00 70.31 438 ALA A O 1
ATOM 3326 N N . GLY A 1 439 ? 28.888 2.383 -46.962 1.00 62.62 439 GLY A N 1
ATOM 3327 C CA . GLY A 1 439 ? 30.084 1.814 -47.589 1.00 62.62 439 GLY A CA 1
ATOM 3328 C C . GLY A 1 439 ? 29.969 1.603 -49.104 1.00 62.62 439 GLY A C 1
ATOM 3329 O O . GLY A 1 439 ? 30.999 1.411 -49.749 1.00 62.62 439 GLY A O 1
ATOM 3330 N N . GLU A 1 440 ? 28.749 1.636 -49.650 1.00 45.91 440 GLU A N 1
ATOM 3331 C CA . GLU A 1 440 ? 28.441 1.812 -51.082 1.00 45.91 440 GLU A CA 1
ATOM 3332 C C . GLU A 1 440 ? 28.406 3.301 -51.450 1.00 45.91 440 GLU A C 1
ATOM 3334 O O . GLU A 1 440 ? 28.861 3.634 -52.571 1.00 45.91 440 GLU A O 1
#

Secondary structure (DSSP, 8-state):
-HHHHHHHHHHHHHHHTTSS-HHHHIIIIIHHHHHHHHHHHHHHHHHHHHHHHHTTHHHHHHHHHHHHHHHHTT--HHHHHHIIIIIIHHHHHHHHHHHHHHHHHS-HHHHHHHHHHHHHHTHHHHHHHHHTSPPB-PEEEEETTEEEEE---TTSEEEEEEEGGGGTT--EEEEEE-BSSTTS--EEEEEE---GGGGG--EEEPPGGGTTEEEGGG-SSEEEEEEEE-SSPPPTTEEEEEEETTEEEEEEE-STTSEEEEEEEHHHHHH-SS-EEEEEEEETTEEEEEEEEE-EEE-S---TTS-EEEEPPPPP--TTS--EEEEEEEEE----HHHHHHHHHHHHHHHHHHHHHHHHHHHHHS-TTTHHHHHHHHHHHHHHHHHHHHTTHHHHHHHH-HHHHHHHHHHHHHHHHHHHHHHHHHHHHHHHHHHHHHH-